Protein AF-A0A9P8ZLS5-F1 (afdb_monomer)

pLDDT: mean 73.86, std 21.57, range [25.75, 97.06]

Secondary structure (DSSP, 8-state):
--------------------------------------------------HHHHHHHHHHT-------------------------------------PPPPPTT---PPPHHHHHHHHHHHHHHHHH------SS-----------S--PPPS-TT-----GGG----SSGGGTTTTTTT-----STTHHHHHHHHHHHHHHHHHHHHHHSTT-HHHHHHHHHHHHHHHHHHHHHHHHTS--PPP---PPPPPP-PPPPPHHHHHHHHHHHHHHHHHHHHHHHHHHHHHHHHHHHHHHHHHHHHHHHHHHHHHHHHHHHHHHHHHHHHHHHHHHHHHHHHHHHHHHHHHHHHHHHHHHHHHHHHHHHHHHHH---SSPPPPPPPTTS-------HHHHHHHHHHHHHHHHHHHTTT--S---TTSSSSS---HHHHHHHHHHHHHHHHHHHHTTSS---HHHH-TTTTHHHHHHHHHHHSHHHHHHTTHHHHHHHHHHHHHHHHHTT--TTT----GGGSHHHHHHHHHHB----TT-SSPPB-TT--HHHHHIIIIIHHHHHHHIIIIIS-TT-TTHHHHHHHHHHHHHTTS-TT-HHHHHHHHHHHHHHHHHHHHHHHHHHHHHHHHTTSPPP--TTHHHHHHHHHHHHHHHHHHHHHHHHHHTTGGGHHHHHHHIIIIIIHHHHHTTGGGTHHHHHHHHHTTS-GGGS-HHHHTT-

Nearest PDB structures (foldseek):
  4hou-assembly1_A  TM=1.535E-01  e=1.918E+00  Homo sapiens
  8otz-assembly1_D4  TM=1.669E-01  e=4.918E+00  Bos taurus
  8to0-assembly1_BK  TM=2.146E-01  e=8.952E+00  Mus musculus

Foldseek 3Di:
DDDDDDDDDDDDDDDDDDDDDDDPDDDDDDDDDDDDDDDDDDDDDDDDDDPVNVVVVVVVPDDDDDDDDDDDDDDDDDDDDDDDDDDDDDDDDDDDDDDDDDDPDDDDDDDPVVVVVVVVVVVVCVVPVDPDDDDDDDDDDPPPDDPDDDDDPPCVPDPDDDPVNPPDDDPCVCCVVVVVPVPPDPDPVRNVVVVVVVVVVVVVVVVVCVVVVPDPVVVVVVVVVVVVVVVVVVVVVVVPDDDDDDDDDDDDDPDDDPDDDPVVVVVVVVVVVVVVVVVVVVVVVVVVVVVVVVVVVVVVVVVVVVVVVVVVVVVVLVVVLVVLVVVLVVLCVVLVVLLVVLLVLLLVLLLVLQVQLVVLVVLLLQLLLCQLLVDGLDDDWDDDDPDDDTDDDQDPVNSVVSVVVVVVQQVVVVVVVPPPDPQQQQRHRNDDDPVSVVVSVVSLVVSVVSLVVSCVPPDDVCSVDVVNPVLVSLVCCCVVPVPVCVVVLVLVVSLVSCLSVLSSQCRSDLLLVDVQALCNTPSLVVLQVSQFDPDPPPDPDTDGDPNPRSSLVNCQPRPLVSLLSNLLSRSDDLLDPSSLVSLLVRLVSNCVSDPCVDVSSLSSLVSNCVNLLVVLVVLLSSQVSSNVCSVVDPHDDDPCNLVSLSNQLVNLLSSLLSLVSSCVRSPCRPNSLVSNLSCVVRRLVVSCVSDVPSCSVVSVVVSVVSDDPVSHDPVRVVVD

Sequence (720 aa):
MLIVCALSAQDGAGDAFKVKKSALSQKIKAVAPIATLLSEVPQTVASVYSKEYLSELKAQTATPRRPEHQQQLADADGDISMAESVALEDISMELSSMDILPDPGETLIPSESSIVAAKQKRDRLRATGSSKADEDGFISLEVTKRGALKDEGPHPESRLMREDDDLGEGDDDMAEYTGAQERISLGKKGRKTEERKRRAGMIEMIEDAQEEADDEESREWEMAQVRRAADADREMAIQQRAKPKDIHIPAPIPQMTQIPTLGPAIGAFDMSVLAVTNSHAVSATTLVNLEQERQSMQQQEVELRKMVSDAETKRSWFAEFRDWVETVGAFLDEKFPVLEKAENEFVSLIKERRDMLSVRRRDDDEDDLVLFLGSSAAPPPPPAVDGEDAPTPLTAIQRGERRLARTMRRSARRSRGAQQVEEDGYSTDGSLGADEAADYSAALGDLDKRRDEVLSDVQAPEFRDPRRGLAVRFGEWREQYGDSYRDAFGGLGMVNAWEFWARLEVVGWNPLENQRGIDSFQWFQDLYAYSYIKQDASDEDPQLGPDGDLATSMVSTALLGRICKLLESGAFDPYNGTHVPRLVDIVESIEAALESEAVKFHMLLKAALTPFREEVERTSQAVRDAVGRAGQKLPSFDPQAPPARRRFLARRLKLLRNLVRWRKYSGERFGAGELVTRLLQEGMLPVAESGWDVGGGDVLRKAILGLPQELIPTELKLRF

Structure (mmCIF, N/CA/C/O backbone):
data_AF-A0A9P8ZLS5-F1
#
_entry.id   AF-A0A9P8ZLS5-F1
#
loop_
_atom_site.group_PDB
_atom_site.id
_atom_site.type_symbol
_atom_site.label_atom_id
_atom_site.label_alt_id
_atom_site.label_comp_id
_atom_site.label_asym_id
_atom_site.label_entity_id
_atom_site.label_seq_id
_atom_site.pdbx_PDB_ins_code
_atom_site.Cartn_x
_atom_site.Cartn_y
_atom_site.Cartn_z
_atom_site.occupancy
_atom_site.B_iso_or_equiv
_atom_site.auth_seq_id
_atom_site.auth_comp_id
_atom_site.auth_asym_id
_atom_site.auth_atom_id
_atom_site.pdbx_PDB_model_num
ATOM 1 N N . MET A 1 1 ? 17.401 27.405 -0.353 1.00 32.34 1 MET A N 1
ATOM 2 C CA . MET A 1 1 ? 18.192 28.174 -1.340 1.00 32.34 1 MET A CA 1
ATOM 3 C C . MET A 1 1 ? 18.256 29.613 -0.844 1.00 32.34 1 MET A C 1
ATOM 5 O O . MET A 1 1 ? 17.192 30.150 -0.609 1.00 32.34 1 MET A O 1
ATOM 9 N N . LEU A 1 2 ? 19.463 30.174 -0.671 1.00 28.45 2 LEU A N 1
ATOM 10 C CA . LEU A 1 2 ? 19.789 31.610 -0.495 1.00 28.45 2 LEU A CA 1
ATOM 11 C C . LEU A 1 2 ? 19.167 32.448 0.664 1.00 28.45 2 LEU A C 1
ATOM 13 O O . LEU A 1 2 ? 17.962 32.623 0.733 1.00 28.45 2 LEU A O 1
ATOM 17 N N . ILE A 1 3 ? 20.076 33.102 1.417 1.00 31.50 3 ILE A N 1
ATOM 18 C CA . ILE A 1 3 ? 20.051 34.514 1.904 1.00 31.50 3 ILE A CA 1
ATOM 19 C C . ILE A 1 3 ? 18.993 34.885 2.984 1.00 31.50 3 ILE A C 1
ATOM 21 O O . ILE A 1 3 ? 17.808 34.697 2.766 1.00 31.50 3 ILE A O 1
ATOM 25 N N . VAL A 1 4 ? 19.289 35.361 4.213 1.00 31.22 4 VAL A N 1
ATOM 26 C CA . VAL A 1 4 ? 20.330 36.242 4.837 1.00 31.22 4 VAL A CA 1
ATOM 27 C C . VAL A 1 4 ? 20.018 37.754 4.809 1.00 31.22 4 VAL A C 1
ATOM 29 O O . VAL A 1 4 ? 20.240 38.399 3.793 1.00 31.22 4 VAL A O 1
ATOM 32 N N . CYS A 1 5 ? 19.591 38.305 5.961 1.00 30.19 5 CYS A N 1
ATOM 33 C CA . CYS A 1 5 ? 19.843 39.660 6.527 1.00 30.19 5 CYS A CA 1
ATOM 34 C C . CYS A 1 5 ? 19.023 39.796 7.847 1.00 30.19 5 CYS A C 1
ATOM 36 O O . CYS A 1 5 ? 17.922 39.264 7.904 1.00 30.19 5 CYS A O 1
ATOM 38 N N . ALA A 1 6 ? 19.526 40.273 9.002 1.00 32.41 6 ALA A N 1
ATOM 39 C CA . ALA A 1 6 ? 20.089 41.598 9.357 1.00 32.41 6 ALA A CA 1
ATOM 40 C C . ALA A 1 6 ? 18.981 42.678 9.546 1.00 32.41 6 ALA A C 1
ATOM 42 O O . ALA A 1 6 ? 18.122 42.779 8.681 1.00 32.41 6 ALA A O 1
ATOM 43 N N . LEU A 1 7 ? 18.922 43.518 10.604 1.00 30.52 7 LEU A N 1
ATOM 44 C CA . LEU A 1 7 ? 19.930 43.909 11.619 1.00 30.52 7 LEU A CA 1
ATOM 45 C C . LEU A 1 7 ? 19.312 44.566 12.901 1.00 30.52 7 LEU A C 1
ATOM 47 O O . LEU A 1 7 ? 18.417 45.391 12.782 1.00 30.52 7 LEU A O 1
ATOM 51 N N . SER A 1 8 ? 19.929 44.306 14.068 1.00 30.73 8 SER A N 1
ATOM 52 C CA . SER A 1 8 ? 20.265 45.232 15.194 1.00 30.73 8 SER A CA 1
ATOM 53 C C . SER A 1 8 ? 19.266 45.949 16.149 1.00 30.73 8 SER A C 1
ATOM 55 O O . SER A 1 8 ? 18.389 46.684 15.718 1.00 30.73 8 SER A O 1
ATOM 57 N N . ALA A 1 9 ? 19.686 45.948 17.437 1.00 32.41 9 ALA A N 1
ATOM 58 C CA . ALA A 1 9 ? 19.718 47.068 18.419 1.00 32.41 9 ALA A CA 1
ATOM 59 C C . ALA A 1 9 ? 18.411 47.514 19.147 1.00 32.41 9 ALA A C 1
ATOM 61 O O . ALA A 1 9 ? 17.336 47.473 18.565 1.00 32.41 9 ALA A O 1
ATOM 62 N N . GLN A 1 10 ? 18.419 47.986 20.414 1.00 31.31 10 GLN A N 1
ATOM 63 C CA . GLN A 1 10 ? 19.480 48.062 21.453 1.00 31.31 10 GLN A CA 1
ATOM 64 C C . GLN A 1 10 ? 18.902 48.119 22.898 1.00 31.31 10 GLN A C 1
ATOM 66 O O . GLN A 1 10 ? 17.691 48.212 23.083 1.00 31.31 10 GLN A O 1
ATOM 71 N N . ASP A 1 11 ? 19.776 48.064 23.911 1.00 31.88 11 ASP A N 1
ATOM 72 C CA . ASP A 1 11 ? 19.479 47.954 25.353 1.00 31.88 11 ASP A CA 1
ATOM 73 C C . ASP A 1 11 ? 18.941 49.225 26.059 1.00 31.88 11 ASP A C 1
ATOM 75 O O . ASP A 1 11 ? 19.145 50.353 25.610 1.00 31.88 11 ASP A O 1
ATOM 79 N N . GLY A 1 12 ? 18.367 49.046 27.261 1.00 30.08 12 GLY A N 1
ATOM 80 C CA . GLY A 1 12 ? 18.099 50.122 28.233 1.00 30.08 12 GLY A CA 1
ATOM 81 C C . GLY A 1 12 ? 17.556 49.603 29.578 1.00 30.08 12 GLY A C 1
ATOM 82 O O . GLY A 1 12 ? 16.617 48.811 29.592 1.00 30.08 12 GLY A O 1
ATOM 83 N N . ALA A 1 13 ? 18.134 50.025 30.713 1.00 33.84 13 ALA A N 1
ATOM 84 C CA . ALA A 1 13 ? 17.798 49.511 32.054 1.00 33.84 13 ALA A CA 1
ATOM 85 C C . ALA A 1 13 ? 17.898 50.572 33.178 1.00 33.84 13 ALA A C 1
ATOM 87 O O . ALA A 1 13 ? 18.577 51.585 33.021 1.00 33.84 13 ALA A O 1
ATOM 88 N N . GLY A 1 14 ? 17.265 50.293 34.330 1.00 34.59 14 GLY A N 1
ATOM 89 C CA . GLY A 1 14 ? 17.203 51.158 35.528 1.00 34.59 14 GLY A CA 1
ATOM 90 C C . GLY A 1 14 ? 15.888 51.955 35.643 1.00 34.59 14 GLY A C 1
ATOM 91 O O . GLY A 1 14 ? 15.198 52.147 34.649 1.00 34.59 14 GLY A O 1
ATOM 92 N N . ASP A 1 15 ? 15.450 52.433 36.814 1.00 35.25 15 ASP A N 1
ATOM 93 C CA . ASP A 1 15 ? 15.942 52.262 38.198 1.00 35.25 15 ASP A CA 1
ATOM 94 C C . ASP A 1 15 ? 14.762 52.467 39.196 1.00 35.25 15 ASP A C 1
ATOM 96 O O . ASP A 1 15 ? 13.667 52.863 38.789 1.00 35.25 15 ASP A O 1
ATOM 100 N N . ALA A 1 16 ? 14.934 52.181 40.494 1.00 42.88 16 ALA A N 1
ATOM 101 C CA . ALA A 1 16 ? 13.855 52.128 41.491 1.00 42.88 16 ALA A CA 1
ATOM 102 C C . ALA A 1 16 ? 13.901 53.242 42.564 1.00 42.88 16 ALA A C 1
ATOM 104 O O . ALA A 1 16 ? 14.955 53.569 43.107 1.00 42.88 16 ALA A O 1
ATOM 105 N N . PHE A 1 17 ? 12.730 53.753 42.981 1.00 34.91 17 PHE A N 1
ATOM 106 C CA . PHE A 1 17 ? 12.608 54.704 44.103 1.00 34.91 17 PHE A CA 1
ATOM 107 C C . PHE A 1 17 ? 11.492 54.348 45.111 1.00 34.91 17 PHE A C 1
ATOM 109 O O . PHE A 1 17 ? 10.764 53.374 44.931 1.00 34.91 17 PHE A O 1
ATOM 116 N N . LYS A 1 18 ? 11.453 55.039 46.264 1.00 36.72 18 LYS A N 1
ATOM 117 C CA . LYS A 1 18 ? 11.218 54.374 47.566 1.00 36.72 18 LYS A CA 1
ATOM 118 C C . LYS A 1 18 ? 10.473 55.235 48.614 1.00 36.72 18 LYS A C 1
ATOM 120 O O . LYS A 1 18 ? 10.597 56.455 48.603 1.00 36.72 18 LYS A O 1
ATOM 125 N N . VAL A 1 19 ? 9.883 54.559 49.624 1.00 38.16 19 VAL A N 1
ATOM 126 C CA . VAL A 1 19 ? 9.390 55.075 50.944 1.00 38.16 19 VAL A CA 1
ATOM 127 C C . VAL A 1 19 ? 8.180 56.072 50.871 1.00 38.16 19 VAL A C 1
ATOM 129 O O . VAL A 1 19 ? 7.949 56.654 49.825 1.00 38.16 19 VAL A O 1
ATOM 132 N N . LYS A 1 20 ? 7.287 56.314 51.864 1.00 37.12 20 LYS A N 1
ATOM 133 C CA . LYS A 1 20 ? 7.225 56.084 53.338 1.00 37.12 20 LYS A CA 1
ATOM 134 C C . LYS A 1 20 ? 5.814 55.707 53.858 1.00 37.12 20 LYS A C 1
ATOM 136 O O . LYS A 1 20 ? 4.813 56.024 53.229 1.00 37.12 20 LYS A O 1
ATOM 141 N N . LYS A 1 21 ? 5.749 55.150 55.081 1.00 40.53 21 LYS A N 1
ATOM 142 C CA . LYS A 1 21 ? 4.568 55.131 55.983 1.00 40.53 21 LYS A CA 1
ATOM 143 C C . LYS A 1 21 ? 4.896 55.886 57.290 1.00 40.53 21 LYS A C 1
ATOM 145 O O . LYS A 1 21 ? 6.065 55.937 57.671 1.00 40.53 21 LYS A O 1
ATOM 150 N N . SER A 1 22 ? 3.894 56.434 57.983 1.00 38.75 22 SER A N 1
ATOM 151 C CA . SER A 1 22 ? 3.985 56.951 59.368 1.00 38.75 22 SER A CA 1
ATOM 152 C C . SER A 1 22 ? 3.623 55.834 60.372 1.00 38.75 22 SER A C 1
ATOM 154 O O . SER A 1 22 ? 2.817 54.968 60.056 1.00 38.75 22 SER A O 1
ATOM 156 N N . ALA A 1 23 ? 4.278 55.646 61.525 1.00 35.78 23 ALA A N 1
ATOM 157 C CA . ALA A 1 23 ? 4.687 56.553 62.615 1.00 35.78 23 ALA A CA 1
ATOM 158 C C . ALA A 1 23 ? 3.674 56.720 63.779 1.00 35.78 23 ALA A C 1
ATOM 160 O O . ALA A 1 23 ? 3.698 57.730 64.474 1.00 35.78 23 ALA A O 1
ATOM 161 N N . LEU A 1 24 ? 2.870 55.684 64.070 1.00 38.03 24 LEU A N 1
ATOM 162 C CA . LEU A 1 24 ? 2.203 55.495 65.375 1.00 38.03 24 LEU A CA 1
ATOM 163 C C . LEU A 1 24 ? 2.761 54.265 66.130 1.00 38.03 24 LEU A C 1
ATOM 165 O O . LEU A 1 24 ? 2.021 53.429 66.631 1.00 38.03 24 LEU A O 1
ATOM 169 N N . SER A 1 25 ? 4.091 54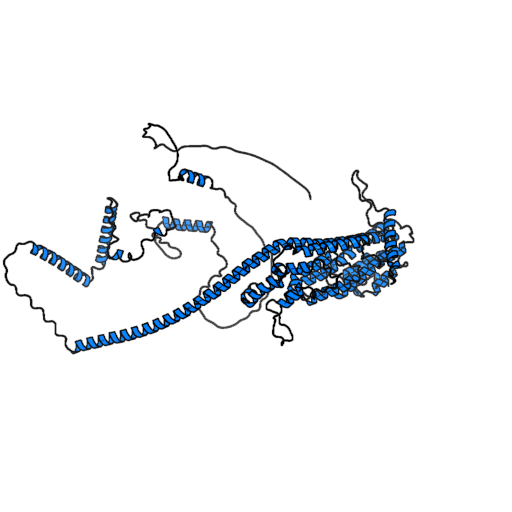.138 66.178 1.00 36.09 25 SER A N 1
ATOM 170 C CA . SER A 1 25 ? 4.798 53.050 66.874 1.00 36.09 25 SER A CA 1
ATOM 171 C C . SER A 1 25 ? 5.956 53.604 67.710 1.00 36.09 25 SER A C 1
ATOM 173 O O . SER A 1 25 ? 7.128 53.457 67.361 1.00 36.09 25 SER A O 1
ATOM 175 N N . GLN A 1 26 ? 5.624 54.271 68.816 1.00 36.09 26 GLN A N 1
ATOM 176 C CA . GLN A 1 26 ? 6.563 54.649 69.876 1.00 36.09 26 GLN A CA 1
ATOM 177 C C . GLN A 1 26 ? 5.865 54.575 71.239 1.00 36.09 26 GLN A C 1
ATOM 179 O O . GLN A 1 26 ? 4.710 54.980 71.342 1.00 36.09 26 GLN A O 1
ATOM 184 N N . LYS A 1 27 ? 6.630 54.162 72.268 1.00 37.88 27 LYS A N 1
ATOM 185 C CA . LYS A 1 27 ? 6.228 53.759 73.640 1.00 37.88 27 LYS A CA 1
ATOM 186 C C . LYS A 1 27 ? 5.765 52.287 73.707 1.00 37.88 27 LYS A C 1
ATOM 188 O O . LYS A 1 27 ? 4.868 51.917 72.967 1.00 37.88 27 LYS A O 1
ATOM 193 N N . ILE A 1 28 ? 6.337 51.401 74.537 1.00 37.06 28 ILE A N 1
ATOM 194 C CA . ILE A 1 28 ? 7.358 51.536 75.611 1.00 37.06 28 ILE A CA 1
ATOM 195 C C . ILE A 1 28 ? 8.233 50.248 75.690 1.00 37.06 28 ILE A C 1
ATOM 197 O O . ILE A 1 28 ? 7.740 49.159 75.419 1.00 37.06 28 ILE A O 1
ATOM 201 N N . LYS A 1 29 ? 9.526 50.372 76.054 1.00 33.53 29 LYS A N 1
ATOM 202 C CA . LYS A 1 29 ? 10.440 49.277 76.507 1.00 33.53 29 LYS A CA 1
ATOM 203 C C . LYS A 1 29 ? 10.493 49.290 78.058 1.00 33.53 29 LYS A C 1
ATOM 205 O O . LYS A 1 29 ? 10.137 50.314 78.622 1.00 33.53 29 LYS A O 1
ATOM 210 N N . ALA A 1 30 ? 10.975 48.317 78.840 1.00 31.59 30 ALA A N 1
ATOM 211 C CA . ALA A 1 30 ? 11.845 47.141 78.637 1.00 31.59 30 ALA A CA 1
ATOM 212 C C . ALA A 1 30 ? 11.379 45.985 79.590 1.00 31.59 30 ALA A C 1
ATOM 214 O O . ALA A 1 30 ? 10.215 46.008 79.965 1.00 31.59 30 ALA A O 1
ATOM 215 N N . VAL A 1 31 ? 12.113 44.935 80.010 1.00 32.22 31 VAL A N 1
ATOM 216 C CA . VAL A 1 31 ? 13.477 44.799 80.594 1.00 32.22 31 VAL A CA 1
ATOM 217 C C . VAL A 1 31 ? 13.962 43.331 80.478 1.00 32.22 31 VAL A C 1
ATOM 219 O O . VAL A 1 31 ? 13.146 42.417 80.445 1.00 32.22 31 VAL A O 1
ATOM 222 N N . ALA A 1 32 ? 15.283 43.108 80.477 1.00 33.69 32 ALA A N 1
ATOM 223 C CA . ALA A 1 32 ? 15.991 41.836 80.738 1.00 33.69 32 ALA A CA 1
ATOM 224 C C . ALA A 1 32 ? 17.416 42.178 81.277 1.00 33.69 32 ALA A C 1
ATOM 226 O O . ALA A 1 32 ? 17.713 43.378 81.324 1.00 33.69 32 ALA A O 1
ATOM 227 N N . PRO A 1 33 ? 18.345 41.241 81.600 1.00 53.88 33 PRO A N 1
ATOM 228 C CA . PRO A 1 33 ? 18.255 39.774 81.764 1.00 53.88 33 PRO A CA 1
ATOM 229 C C . PRO A 1 33 ? 18.907 39.243 83.080 1.00 53.88 33 PRO A C 1
ATOM 231 O O . PRO A 1 33 ? 19.571 39.995 83.787 1.00 53.88 33 PRO A O 1
ATOM 234 N N . ILE A 1 34 ? 18.844 37.924 83.340 1.00 33.62 34 ILE A N 1
ATOM 235 C CA . ILE A 1 34 ? 19.840 37.150 84.131 1.00 33.62 34 ILE A CA 1
ATOM 236 C C . ILE A 1 34 ? 20.021 35.761 83.463 1.00 33.62 34 ILE A C 1
ATOM 238 O O . ILE A 1 34 ? 19.052 35.213 82.946 1.00 33.62 34 ILE A O 1
ATOM 242 N N . ALA A 1 35 ? 21.244 35.208 83.440 1.00 35.81 35 ALA A N 1
ATOM 243 C CA . ALA A 1 35 ? 21.574 33.864 82.914 1.00 35.81 35 ALA A CA 1
ATOM 244 C C . ALA A 1 35 ? 21.669 32.810 84.057 1.00 35.81 35 ALA A C 1
ATOM 246 O O . ALA A 1 35 ? 21.644 33.183 85.226 1.00 35.81 35 ALA A O 1
ATOM 247 N N . THR A 1 36 ? 21.850 31.496 83.840 1.00 32.62 36 THR A N 1
ATOM 248 C CA . THR A 1 36 ? 23.180 30.894 83.561 1.00 32.62 36 THR A CA 1
ATOM 249 C C . THR A 1 36 ? 23.087 29.356 83.363 1.00 32.62 36 THR A C 1
ATOM 251 O O . THR A 1 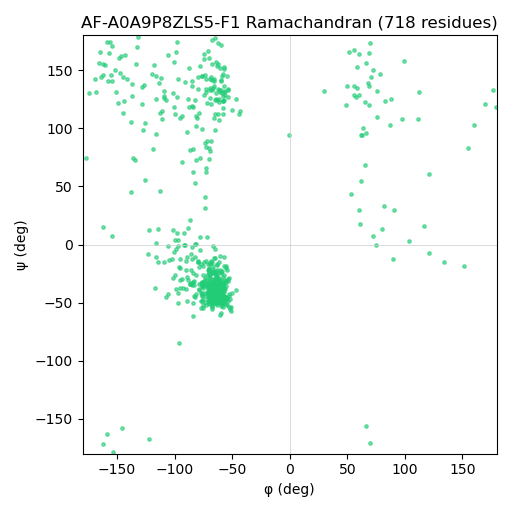36 ? 22.755 28.656 84.307 1.00 32.62 36 THR A O 1
ATOM 254 N N . LEU A 1 37 ? 23.466 28.868 82.167 1.00 34.00 37 LEU A N 1
ATOM 255 C CA . LEU A 1 37 ? 24.136 27.581 81.821 1.00 34.00 37 LEU A CA 1
ATOM 256 C C . LEU A 1 37 ? 23.554 26.157 82.118 1.00 34.00 37 LEU A C 1
ATOM 258 O O . LEU A 1 37 ? 23.412 25.757 83.266 1.00 34.00 37 LEU A O 1
ATOM 262 N N . LEU A 1 38 ? 23.541 25.353 81.026 1.00 33.00 38 LEU A N 1
ATOM 263 C CA . LEU A 1 38 ? 24.089 23.976 80.819 1.00 33.00 38 LEU A CA 1
ATOM 264 C C . LEU A 1 38 ? 23.178 22.728 80.592 1.00 33.00 38 LEU A C 1
ATOM 266 O O . LEU A 1 38 ? 22.286 22.420 81.369 1.00 33.00 38 LEU A O 1
ATOM 270 N N . SER A 1 39 ? 23.563 21.979 79.536 1.00 34.06 39 SER A N 1
ATOM 271 C CA . SER A 1 39 ? 23.308 20.566 79.143 1.00 34.06 39 SER A CA 1
ATOM 272 C C . SER A 1 39 ? 21.893 20.019 78.828 1.00 34.06 39 SER A C 1
ATOM 274 O O . SER A 1 39 ? 21.203 19.495 79.693 1.00 34.06 39 SER A O 1
ATOM 276 N N . GLU A 1 40 ? 21.528 20.034 77.532 1.00 32.50 40 GLU A N 1
ATOM 277 C CA . GLU A 1 40 ? 21.510 18.853 76.613 1.00 32.50 40 GLU A CA 1
ATOM 278 C C . GLU A 1 40 ? 21.256 17.436 77.208 1.00 32.50 40 GLU A C 1
ATOM 280 O O . GLU A 1 40 ? 21.963 17.049 78.133 1.00 32.50 40 GLU A O 1
ATOM 285 N N . VAL A 1 41 ? 20.378 16.534 76.704 1.00 37.53 41 VAL A N 1
ATOM 286 C CA . VAL A 1 41 ? 19.448 16.435 75.528 1.00 37.53 41 VAL A CA 1
ATOM 287 C C . VAL A 1 41 ? 18.349 15.366 75.861 1.00 37.53 41 VAL A C 1
ATOM 289 O O . VAL A 1 41 ? 18.565 14.588 76.788 1.00 37.53 41 VAL A O 1
ATOM 292 N N . PRO A 1 42 ? 17.290 15.127 75.049 1.00 38.00 42 PRO A N 1
ATOM 293 C CA . PRO A 1 42 ? 16.116 15.949 74.715 1.00 38.00 42 PRO A CA 1
ATOM 294 C C . PRO A 1 42 ? 14.799 15.477 75.392 1.00 38.00 42 PRO A C 1
ATOM 296 O O . PRO A 1 42 ? 14.647 14.304 75.730 1.00 38.00 42 PRO A O 1
ATOM 299 N N . GLN A 1 43 ? 13.768 16.335 75.426 1.00 37.69 43 GLN A N 1
ATOM 300 C CA . GLN A 1 43 ? 12.363 15.909 75.581 1.00 37.69 43 GLN A CA 1
ATOM 301 C C . GLN A 1 43 ? 11.386 16.777 74.762 1.00 37.69 43 GLN A C 1
ATOM 303 O O . GLN A 1 43 ? 11.278 17.969 75.014 1.00 37.69 43 GLN A O 1
ATOM 308 N N . THR A 1 44 ? 10.609 16.123 73.885 1.00 43.38 44 THR A N 1
ATOM 309 C CA . THR A 1 44 ? 9.235 16.466 73.424 1.00 43.38 44 THR A CA 1
ATOM 310 C C . THR A 1 44 ? 8.902 17.821 72.745 1.00 43.38 44 THR A C 1
ATOM 312 O O . THR A 1 44 ? 9.468 18.859 73.042 1.00 43.38 44 THR A O 1
ATOM 315 N N . VAL A 1 45 ? 7.846 17.759 71.912 1.00 40.72 45 VAL A N 1
ATOM 316 C CA . VAL A 1 45 ? 6.997 18.816 71.295 1.00 40.72 45 VAL A CA 1
ATOM 317 C C . VAL A 1 45 ? 7.533 19.755 70.187 1.00 40.72 45 VAL A C 1
ATOM 319 O O . VAL A 1 45 ? 8.652 20.245 70.207 1.00 40.72 45 VAL A O 1
ATOM 322 N N . ALA A 1 46 ? 6.604 20.053 69.263 1.00 44.22 46 ALA A N 1
ATOM 323 C CA . ALA A 1 46 ? 6.463 21.255 68.423 1.00 44.22 46 ALA A CA 1
ATOM 324 C C . ALA A 1 46 ? 7.568 21.640 67.407 1.00 44.22 46 ALA A C 1
ATOM 326 O O . ALA A 1 46 ? 8.430 22.474 67.674 1.00 44.22 46 ALA A O 1
ATOM 327 N N . SER A 1 47 ? 7.398 21.207 66.151 1.00 44.34 47 SER A N 1
ATOM 328 C CA . SER A 1 47 ? 7.912 21.929 64.973 1.00 44.34 47 SER A CA 1
ATOM 329 C C . SER A 1 47 ? 6.928 23.033 64.553 1.00 44.34 47 SER A C 1
ATOM 331 O O . SER A 1 47 ? 5.787 22.741 64.194 1.00 44.34 47 SER A O 1
ATOM 333 N N . VAL A 1 48 ? 7.352 24.299 64.591 1.00 44.91 48 VAL A N 1
ATOM 334 C CA . VAL A 1 48 ? 6.481 25.468 64.365 1.00 44.91 48 VAL A CA 1
ATOM 335 C C . VAL A 1 48 ? 6.640 26.026 62.949 1.00 44.91 48 VAL A C 1
ATOM 337 O O . VAL A 1 48 ? 7.700 26.546 62.606 1.00 44.91 48 VAL A O 1
ATOM 340 N N . TYR A 1 49 ? 5.564 26.028 62.157 1.00 58.56 49 TYR A N 1
ATOM 341 C CA . TYR A 1 49 ? 5.477 26.870 60.959 1.00 58.56 49 TYR A CA 1
ATOM 342 C C . TYR A 1 49 ? 5.070 28.290 61.364 1.00 58.56 49 TYR A C 1
ATOM 344 O O . TYR A 1 49 ? 3.934 28.523 61.781 1.00 58.56 49 TYR A O 1
ATOM 352 N N . SER A 1 50 ? 5.984 29.258 61.253 1.00 73.56 50 SER A N 1
ATOM 353 C CA . SER A 1 50 ? 5.639 30.656 61.519 1.00 73.56 50 SER A CA 1
ATOM 354 C C . SER A 1 50 ? 4.783 31.235 60.385 1.00 73.56 50 SER A C 1
ATOM 356 O O . SER A 1 50 ? 4.962 30.919 59.205 1.00 73.56 50 SER A O 1
ATOM 358 N N . LYS A 1 51 ? 3.853 32.132 60.739 1.00 64.81 51 LYS A N 1
ATOM 359 C CA . LYS A 1 51 ? 3.008 32.859 59.773 1.00 64.81 51 LYS A CA 1
ATOM 360 C C . LYS A 1 51 ? 3.842 33.635 58.744 1.00 64.81 51 LYS A C 1
ATOM 362 O O . LYS A 1 51 ? 3.427 33.779 57.599 1.00 64.81 51 LYS A O 1
ATOM 367 N N . GLU A 1 52 ? 5.016 34.102 59.159 1.00 70.69 52 GLU A N 1
ATOM 368 C CA . GLU A 1 52 ? 5.973 34.843 58.336 1.00 70.69 52 GLU A CA 1
ATOM 369 C C . GLU A 1 52 ? 6.629 33.925 57.291 1.00 70.69 52 GLU A C 1
ATOM 371 O O . GLU A 1 52 ? 6.551 34.226 56.101 1.00 70.69 52 GLU A O 1
ATOM 376 N N . TYR A 1 53 ? 7.128 32.750 57.694 1.00 70.81 53 TYR A N 1
ATOM 377 C CA . TYR A 1 53 ? 7.709 31.742 56.793 1.00 70.81 53 TYR A CA 1
ATOM 378 C C . TYR A 1 53 ? 6.711 31.241 55.732 1.00 70.81 53 TYR A C 1
ATOM 380 O O . TYR A 1 53 ? 7.034 31.157 54.547 1.00 70.81 53 TYR A O 1
ATOM 388 N N . LEU A 1 54 ? 5.453 30.995 56.120 1.00 73.00 54 LEU A N 1
ATOM 389 C CA . LEU A 1 54 ? 4.391 30.636 55.167 1.00 73.00 54 LEU A CA 1
ATOM 390 C C . LEU A 1 54 ? 3.989 31.803 54.245 1.00 73.00 54 LEU A C 1
ATOM 392 O O . LEU A 1 54 ? 3.521 31.567 53.129 1.00 73.00 54 LEU A O 1
ATOM 396 N N . SER A 1 55 ? 4.165 33.056 54.678 1.00 70.00 55 SER A N 1
ATOM 397 C CA . SER A 1 55 ? 3.929 34.225 53.821 1.00 70.00 55 SER A CA 1
ATOM 398 C C . SER A 1 55 ? 5.066 34.459 52.820 1.00 70.00 55 SER A C 1
ATOM 400 O O . SER A 1 55 ? 4.800 34.856 51.688 1.00 70.00 55 SER A O 1
ATOM 402 N N . GLU A 1 56 ? 6.306 34.135 53.195 1.00 72.00 56 GLU A N 1
ATOM 403 C CA . GLU A 1 56 ? 7.482 34.186 52.322 1.00 72.00 56 GLU A CA 1
ATOM 404 C C . GLU A 1 56 ? 7.403 33.125 51.213 1.00 72.00 56 GLU A C 1
ATOM 406 O O . GLU A 1 56 ? 7.549 33.460 50.038 1.00 72.00 56 GLU A O 1
ATOM 411 N N . LEU A 1 57 ? 7.032 31.883 51.554 1.00 64.62 57 LEU A N 1
ATOM 412 C CA . LEU A 1 57 ? 6.751 30.824 50.574 1.00 64.62 57 LEU A CA 1
ATOM 413 C C . LEU A 1 57 ? 5.666 31.234 49.563 1.00 64.62 57 LEU A C 1
ATOM 415 O O . LEU A 1 57 ? 5.860 31.073 48.360 1.00 64.62 57 LEU A O 1
ATOM 419 N N . LYS A 1 58 ? 4.556 31.832 50.024 1.00 62.28 58 LYS A N 1
ATOM 420 C CA . LYS A 1 58 ? 3.498 32.338 49.128 1.00 62.28 58 LYS A CA 1
ATOM 421 C C . LYS A 1 58 ? 3.951 33.513 48.256 1.00 62.28 58 LYS A C 1
ATOM 423 O O . LYS A 1 58 ? 3.483 33.627 47.124 1.00 62.28 58 LYS A O 1
ATOM 428 N N . ALA A 1 59 ? 4.841 34.372 48.754 1.00 66.81 59 ALA A N 1
ATOM 429 C CA . ALA A 1 59 ? 5.388 35.489 47.987 1.00 66.81 59 ALA A CA 1
ATOM 430 C C . ALA A 1 59 ? 6.328 35.027 46.858 1.00 66.81 59 ALA A C 1
ATOM 432 O O . ALA A 1 59 ? 6.375 35.668 45.811 1.00 66.81 59 ALA A O 1
ATOM 433 N N . GLN A 1 60 ? 7.038 33.907 47.038 1.00 53.34 60 GLN A N 1
ATOM 434 C CA . GLN A 1 60 ? 7.960 33.357 46.034 1.00 53.34 60 GLN A CA 1
ATOM 435 C C . GLN A 1 60 ? 7.262 32.614 44.876 1.00 53.34 60 GLN A C 1
ATOM 437 O O . GLN A 1 60 ? 7.871 32.430 43.827 1.00 53.34 60 GLN A O 1
ATOM 442 N N . THR A 1 61 ? 5.991 32.222 45.017 1.00 44.97 61 THR A N 1
ATOM 443 C CA . THR A 1 61 ? 5.245 31.438 44.004 1.00 44.97 61 THR A CA 1
ATOM 444 C C . THR A 1 61 ? 4.267 32.245 43.131 1.00 44.97 61 THR A C 1
ATOM 446 O O . THR A 1 61 ? 3.431 31.654 42.450 1.00 44.97 61 THR A O 1
ATOM 449 N N . ALA A 1 62 ? 4.312 33.584 43.142 1.00 39.31 62 ALA A N 1
ATOM 450 C CA . ALA A 1 62 ? 3.237 34.419 42.588 1.00 39.31 62 ALA A CA 1
ATOM 451 C C . ALA A 1 62 ? 3.619 35.302 41.373 1.00 39.31 62 ALA A C 1
ATOM 453 O O . ALA A 1 62 ? 3.926 36.482 41.538 1.00 39.31 62 ALA A O 1
ATOM 454 N N . THR A 1 63 ? 3.360 34.793 40.152 1.00 43.03 63 THR A N 1
ATOM 455 C CA . THR A 1 63 ? 3.113 35.577 38.899 1.00 43.03 63 THR A CA 1
ATOM 456 C C . THR A 1 63 ? 4.342 36.330 38.316 1.00 43.03 63 THR A C 1
ATOM 458 O O . THR A 1 63 ? 5.382 36.325 38.973 1.00 43.03 63 THR A O 1
ATOM 461 N N . PRO A 1 64 ? 4.308 36.980 37.115 1.00 48.69 64 PRO A N 1
ATOM 462 C CA . PRO A 1 64 ? 3.220 37.227 36.137 1.00 48.69 64 PRO A CA 1
ATOM 463 C C . PRO A 1 64 ? 3.542 36.675 34.706 1.00 48.69 64 PRO A C 1
ATOM 465 O O . PRO A 1 64 ? 4.458 35.875 34.584 1.00 48.69 64 PRO A O 1
ATOM 468 N N . ARG A 1 65 ? 2.853 36.964 33.577 1.00 28.94 65 ARG A N 1
ATOM 469 C CA . ARG A 1 65 ? 2.120 38.176 33.122 1.00 28.94 65 ARG A CA 1
ATOM 470 C C . ARG A 1 65 ? 1.179 37.908 31.917 1.00 28.94 65 ARG A C 1
ATOM 472 O O . ARG A 1 65 ? 1.330 36.909 31.228 1.00 28.94 65 ARG A O 1
ATOM 479 N N . ARG A 1 66 ? 0.271 38.857 31.635 1.00 43.97 66 ARG A N 1
ATOM 480 C CA . ARG A 1 66 ? -0.573 39.022 30.415 1.00 43.97 66 ARG A CA 1
ATOM 481 C C . ARG A 1 66 ? -0.220 40.390 29.783 1.00 43.97 66 ARG A C 1
ATOM 483 O O . ARG A 1 66 ? 0.126 41.270 30.581 1.00 43.97 66 ARG A O 1
ATOM 490 N N . PRO A 1 67 ? -0.241 40.599 28.446 1.00 38.88 67 PRO A N 1
ATOM 491 C CA . PRO A 1 67 ? -1.390 41.311 27.823 1.00 38.88 67 PRO A CA 1
ATOM 492 C C . PRO A 1 67 ? -1.655 41.067 26.300 1.00 38.88 67 PRO A C 1
ATOM 494 O O . PRO A 1 67 ? -0.756 40.631 25.597 1.00 38.88 67 PRO A O 1
ATOM 497 N N . GLU A 1 68 ? -2.860 41.465 25.830 1.00 28.72 68 GLU A N 1
ATOM 498 C CA . GLU A 1 68 ? -3.227 41.976 24.464 1.00 28.72 68 GLU A CA 1
ATOM 499 C C . GLU A 1 68 ? -2.907 41.131 23.188 1.00 28.72 68 GLU A C 1
ATOM 501 O O . GLU A 1 68 ? -2.242 40.109 23.278 1.00 28.72 68 GLU A O 1
ATOM 506 N N . HIS A 1 69 ? -3.407 41.379 21.956 1.00 28.83 69 HIS A N 1
ATOM 507 C CA . HIS A 1 69 ? -4.218 42.437 21.285 1.00 28.83 69 HIS A CA 1
ATOM 508 C C . HIS A 1 69 ? -5.038 41.710 20.155 1.00 28.83 69 HIS A C 1
ATOM 510 O O . HIS A 1 69 ? -4.460 40.884 19.459 1.00 28.83 69 HIS A O 1
ATOM 516 N N . GLN A 1 70 ? -6.380 41.708 20.059 1.00 26.62 70 GLN A N 1
ATOM 517 C CA . GLN A 1 70 ? -7.329 42.706 19.503 1.00 26.62 70 GLN A CA 1
ATOM 518 C C . GLN A 1 70 ? -7.436 42.815 17.942 1.00 26.62 70 GLN A C 1
ATOM 520 O O . GLN A 1 70 ? -6.566 43.411 17.322 1.00 26.62 70 GLN A O 1
ATOM 525 N N . GLN A 1 71 ? -8.592 42.369 17.390 1.00 28.98 71 GLN A N 1
ATOM 526 C CA . GLN A 1 71 ? -9.349 42.830 16.178 1.00 28.98 71 GLN A CA 1
ATOM 527 C C . GLN A 1 71 ? -8.726 42.695 14.748 1.00 28.98 71 GLN A C 1
ATOM 529 O O . GLN A 1 71 ? -7.590 43.086 14.535 1.00 28.98 71 GLN A O 1
ATOM 534 N N . GLN A 1 72 ? -9.379 41.994 13.788 1.00 27.72 72 GLN A N 1
ATOM 535 C CA . GLN A 1 72 ? -10.344 42.457 12.730 1.00 27.72 72 GLN A CA 1
ATOM 536 C C . GLN A 1 72 ? -9.699 43.272 11.567 1.00 27.72 72 GLN A C 1
ATOM 538 O O . GLN A 1 72 ? -8.719 43.960 11.810 1.00 27.72 72 GLN A O 1
ATOM 543 N N . LEU A 1 73 ? -10.161 43.291 10.298 1.00 30.72 73 LEU A N 1
ATOM 544 C CA . LEU A 1 73 ? -11.371 42.787 9.589 1.00 30.72 73 LEU A CA 1
ATOM 545 C C . LEU A 1 73 ? -11.104 42.737 8.042 1.00 30.72 73 LEU A C 1
ATOM 547 O O . LEU A 1 73 ? -9.989 43.051 7.636 1.00 30.72 73 LEU A O 1
ATOM 551 N N . ALA A 1 74 ? -12.151 42.471 7.231 1.00 29.14 74 ALA A N 1
ATOM 552 C CA . ALA A 1 74 ? -12.416 42.983 5.857 1.00 29.14 74 ALA A CA 1
ATOM 553 C C . ALA A 1 74 ? -12.352 42.035 4.613 1.00 29.14 74 ALA A C 1
ATOM 555 O O . ALA A 1 74 ? -11.282 41.698 4.118 1.00 29.14 74 ALA A O 1
ATOM 556 N N . ASP A 1 75 ? -13.559 41.757 4.087 1.00 27.59 75 ASP A N 1
ATOM 557 C CA . ASP A 1 75 ? -14.054 42.011 2.708 1.00 27.59 75 ASP A CA 1
ATOM 558 C C . ASP A 1 75 ? -13.888 41.043 1.493 1.00 27.59 75 ASP A C 1
ATOM 560 O O . ASP A 1 75 ? -12.792 40.765 1.013 1.00 27.59 75 ASP A O 1
ATOM 564 N N . ALA A 1 76 ? -15.071 40.749 0.905 1.00 30.56 76 ALA A N 1
ATOM 565 C CA . ALA A 1 76 ? -15.453 40.702 -0.530 1.00 30.56 76 ALA A CA 1
ATOM 566 C C . ALA A 1 76 ? -15.492 39.379 -1.358 1.00 30.56 76 ALA A C 1
ATOM 568 O O . ALA A 1 76 ? -14.474 38.874 -1.817 1.00 30.56 76 ALA A O 1
ATOM 569 N N . ASP A 1 77 ? -16.742 38.966 -1.647 1.00 27.30 77 ASP A N 1
ATOM 570 C CA . ASP A 1 77 ? -17.365 38.493 -2.911 1.00 27.30 77 ASP A CA 1
ATOM 571 C C . ASP A 1 77 ? -16.830 37.315 -3.768 1.00 27.30 77 ASP A C 1
ATOM 573 O O . ASP A 1 77 ? -15.669 37.265 -4.166 1.00 27.30 77 ASP A O 1
ATOM 577 N N . GLY A 1 78 ? -17.774 36.463 -4.227 1.00 30.94 78 GLY A N 1
ATOM 578 C CA . GLY A 1 78 ? -17.637 35.690 -5.478 1.00 30.94 78 GLY A CA 1
ATOM 579 C C . GLY A 1 78 ? -18.426 34.369 -5.623 1.00 30.94 78 GLY A C 1
ATOM 580 O O . GLY A 1 78 ? -17.806 33.325 -5.478 1.00 30.94 78 GLY A O 1
ATOM 581 N N . ASP A 1 79 ? -19.713 34.436 -6.020 1.00 26.77 79 ASP A N 1
ATOM 582 C CA . ASP A 1 79 ? -20.486 33.467 -6.858 1.00 26.77 79 ASP A CA 1
ATOM 583 C C . ASP A 1 79 ? -20.542 31.935 -6.540 1.00 26.77 79 ASP A C 1
ATOM 585 O O . ASP A 1 79 ? -19.705 31.376 -5.849 1.00 26.77 79 ASP A O 1
ATOM 589 N N . ILE A 1 80 ? -21.451 31.114 -7.107 1.00 27.09 80 ILE A N 1
ATOM 590 C CA . ILE A 1 80 ? -22.920 31.196 -7.322 1.00 27.09 80 ILE A CA 1
ATOM 591 C C . ILE A 1 80 ? -23.440 29.780 -7.703 1.00 27.09 80 ILE A C 1
ATOM 593 O O . ILE A 1 80 ? -22.702 29.008 -8.315 1.00 27.09 80 ILE A O 1
ATOM 597 N N . SER A 1 81 ? -24.732 29.480 -7.471 1.00 28.38 81 SER A N 1
ATOM 598 C CA . SER A 1 81 ? -25.479 28.292 -7.986 1.00 28.38 81 SER A CA 1
ATOM 599 C C . SER A 1 81 ? -25.085 26.898 -7.411 1.00 28.38 81 SER A C 1
ATOM 601 O O . SER A 1 81 ? -24.056 26.777 -6.762 1.00 28.38 81 SER A O 1
ATOM 603 N N . MET A 1 82 ? -25.868 25.811 -7.555 1.00 32.97 82 MET A N 1
ATOM 604 C CA . MET A 1 82 ? -27.154 25.609 -8.258 1.00 32.97 82 MET A CA 1
ATOM 605 C C . MET A 1 82 ? -27.966 24.425 -7.673 1.00 32.97 82 MET A C 1
ATOM 607 O O . MET A 1 82 ? -27.361 23.401 -7.387 1.00 32.97 82 MET A O 1
ATOM 611 N N . ALA A 1 83 ? -29.309 24.532 -7.679 1.00 29.36 83 ALA A N 1
ATOM 612 C CA . ALA A 1 83 ? -30.300 23.427 -7.755 1.00 29.36 83 ALA A CA 1
ATOM 613 C C . ALA A 1 83 ? -30.302 22.340 -6.632 1.00 29.36 83 ALA A C 1
ATOM 615 O O . ALA A 1 83 ? -29.393 22.256 -5.821 1.00 29.36 83 ALA A O 1
ATOM 616 N N . GLU A 1 84 ? -31.346 21.516 -6.467 1.00 29.27 84 GLU A N 1
ATOM 617 C CA . GLU A 1 84 ? -32.555 21.316 -7.288 1.00 29.27 84 GLU A CA 1
ATOM 618 C C . GLU A 1 84 ? -33.844 21.274 -6.444 1.00 29.27 84 GLU A C 1
ATOM 620 O O . GLU A 1 84 ? -33.818 20.974 -5.252 1.00 29.27 84 GLU A O 1
ATOM 625 N N . SER A 1 85 ? -34.979 21.601 -7.068 1.00 28.81 85 SER A N 1
ATOM 626 C CA . SER A 1 85 ? -36.292 21.709 -6.432 1.00 28.81 85 SER A CA 1
ATOM 627 C C . SER A 1 85 ? -37.351 20.860 -7.137 1.00 28.81 85 SER A C 1
ATOM 629 O O . SER A 1 85 ? -37.501 20.917 -8.355 1.00 28.81 85 SER A O 1
ATOM 631 N N . VAL A 1 86 ? -38.181 20.169 -6.354 1.00 31.88 86 VAL A N 1
ATOM 632 C CA . VAL A 1 86 ? -39.519 19.722 -6.772 1.00 31.88 86 VAL A CA 1
ATOM 633 C C . VAL A 1 86 ? -40.507 19.968 -5.635 1.00 31.88 86 VAL A C 1
ATOM 635 O O . VAL A 1 86 ? -40.265 19.576 -4.497 1.00 31.88 86 VAL A O 1
ATOM 638 N N . ALA A 1 87 ? -41.606 20.653 -5.942 1.00 29.58 87 ALA A N 1
ATOM 639 C CA . ALA A 1 87 ? -42.666 21.004 -5.003 1.00 29.58 87 ALA A CA 1
ATOM 640 C C . ALA A 1 87 ? -44.007 21.135 -5.741 1.00 29.58 87 ALA A C 1
ATOM 642 O O . ALA A 1 87 ? -44.003 21.492 -6.919 1.00 29.58 87 ALA A O 1
ATOM 643 N N . LEU A 1 88 ? -45.102 20.833 -5.033 1.00 31.67 88 LEU A N 1
ATOM 644 C CA . LEU A 1 88 ? -46.465 21.414 -5.042 1.00 31.67 88 LEU A CA 1
ATOM 645 C C . LEU A 1 88 ? -47.345 20.456 -4.186 1.00 31.67 88 LEU A C 1
ATOM 647 O O . LEU A 1 88 ? -47.234 19.243 -4.344 1.00 31.67 88 LEU A O 1
ATOM 651 N N . GLU A 1 89 ? -47.979 20.901 -3.092 1.00 28.53 89 GLU A N 1
ATOM 652 C CA . GLU A 1 89 ? -49.305 21.574 -3.006 1.00 28.53 89 GLU A CA 1
ATOM 653 C C . GLU A 1 89 ? -50.497 20.644 -3.338 1.00 28.53 89 GLU A C 1
ATOM 655 O O . GLU A 1 89 ? -50.451 19.924 -4.331 1.00 28.53 89 GLU A O 1
ATOM 660 N N . ASP A 1 90 ? -51.628 20.617 -2.616 1.00 28.77 90 ASP A N 1
ATOM 661 C CA . ASP A 1 90 ? -52.045 21.129 -1.280 1.00 28.77 90 ASP A CA 1
ATOM 662 C C . ASP A 1 90 ? -53.302 20.267 -0.858 1.00 28.77 90 ASP A C 1
ATOM 664 O O . ASP A 1 90 ? -53.474 19.199 -1.448 1.00 28.77 90 ASP A O 1
ATOM 668 N N . ILE A 1 91 ? -54.249 20.482 0.078 1.00 30.08 91 ILE A N 1
ATOM 669 C CA . ILE A 1 91 ? -54.784 21.595 0.899 1.00 30.08 91 ILE A CA 1
ATOM 670 C C . ILE A 1 91 ? -55.409 20.997 2.184 1.00 30.08 91 ILE A C 1
ATOM 672 O O . ILE A 1 91 ? -56.105 19.987 2.065 1.00 30.08 91 ILE A O 1
ATOM 676 N N . SER A 1 92 ? -55.258 21.633 3.368 1.00 25.75 92 SER A N 1
ATOM 677 C CA . SER A 1 92 ? -56.368 21.926 4.331 1.00 25.75 92 SER A CA 1
ATOM 678 C C . SER A 1 92 ? -55.961 22.216 5.801 1.00 25.75 92 SER A C 1
ATOM 680 O O . SER A 1 92 ? -55.805 21.295 6.592 1.00 25.75 92 SER A O 1
ATOM 682 N N . MET A 1 93 ? -55.989 23.508 6.163 1.00 29.81 93 MET A N 1
ATOM 683 C CA . MET A 1 93 ? -56.519 24.141 7.403 1.00 29.81 93 MET A CA 1
ATOM 684 C C . MET A 1 93 ? -56.173 23.669 8.847 1.00 29.81 93 MET A C 1
ATOM 686 O O . MET A 1 93 ? -56.348 22.520 9.225 1.00 29.81 93 MET A O 1
ATOM 690 N N . GLU A 1 94 ? -55.913 24.691 9.685 1.00 28.91 94 GLU A N 1
ATOM 691 C CA . GLU A 1 94 ? -56.145 24.814 11.148 1.00 28.91 94 GLU A CA 1
ATOM 692 C C . GLU A 1 94 ? -55.414 23.891 12.154 1.00 28.91 94 GLU A C 1
ATOM 694 O O . GLU A 1 94 ? -55.938 22.847 12.533 1.00 28.91 94 GLU A O 1
ATOM 699 N N . LEU A 1 95 ? -54.337 24.406 12.786 1.00 27.98 95 LEU A N 1
ATOM 700 C CA . LEU A 1 95 ? -54.220 24.427 14.263 1.00 27.98 95 LEU A CA 1
ATOM 701 C C . LEU A 1 95 ? -53.184 25.448 14.806 1.00 27.98 95 LEU A C 1
ATOM 703 O O . LEU A 1 95 ? -52.209 25.772 14.139 1.00 27.98 95 LEU A O 1
ATOM 707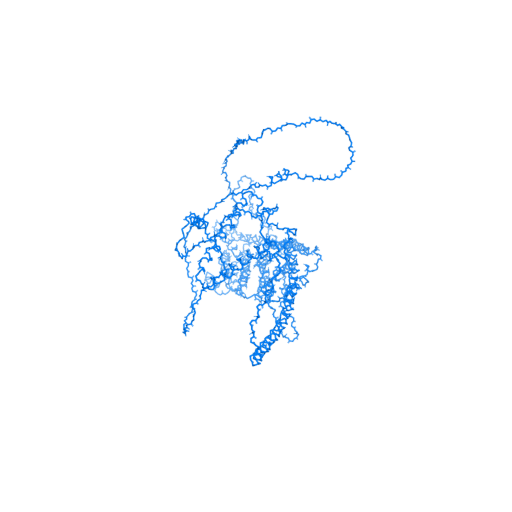 N N . SER A 1 96 ? -53.413 25.884 16.054 1.00 29.70 96 SER A N 1
ATOM 708 C CA . SER A 1 96 ? -52.451 26.338 17.089 1.00 29.70 96 SER A CA 1
ATOM 709 C C . SER A 1 96 ? -51.345 27.356 16.769 1.00 29.70 96 SER A C 1
ATOM 711 O O . SER A 1 96 ? -50.351 27.056 16.114 1.00 29.70 96 SER A O 1
ATOM 713 N N . SER A 1 97 ? -51.405 28.484 17.481 1.00 33.94 97 SER A N 1
ATOM 714 C CA . SER A 1 97 ? -50.226 29.236 17.925 1.00 33.94 97 SER A CA 1
ATOM 715 C C . SER A 1 97 ? -49.333 28.370 18.826 1.00 33.94 97 SER A C 1
ATOM 717 O O . SER A 1 97 ? -49.835 27.794 19.792 1.00 33.94 97 SER A O 1
ATOM 719 N N . MET A 1 98 ? -48.019 28.349 18.591 1.00 33.22 98 MET A N 1
ATOM 720 C CA . MET A 1 98 ? -47.028 27.966 19.605 1.00 33.22 98 MET A CA 1
ATOM 721 C C . MET A 1 98 ? -45.655 28.555 19.255 1.00 33.22 98 MET A C 1
ATOM 723 O O . MET A 1 98 ? -45.287 28.582 18.081 1.00 33.22 98 MET A O 1
ATOM 727 N N . ASP A 1 99 ? -44.911 29.031 20.256 1.00 32.53 99 ASP A N 1
ATOM 728 C CA . ASP A 1 99 ? -43.536 29.503 20.059 1.00 32.53 99 ASP A CA 1
ATOM 729 C C . ASP A 1 99 ? -42.598 28.346 19.690 1.00 32.53 99 ASP A C 1
ATOM 731 O O . ASP A 1 99 ? -42.700 27.235 20.219 1.00 32.53 99 ASP A O 1
ATOM 735 N N . ILE A 1 100 ? -41.664 28.623 18.780 1.00 35.22 100 ILE A N 1
ATOM 736 C CA . ILE A 1 100 ? -40.684 27.646 18.298 1.00 35.22 100 ILE A CA 1
ATOM 737 C C . ILE A 1 100 ? -39.525 27.559 19.297 1.00 35.22 100 ILE A C 1
ATOM 739 O O . ILE A 1 100 ? -38.871 28.556 19.604 1.00 35.22 100 ILE A O 1
ATOM 743 N N . LEU A 1 101 ? -39.253 26.346 19.785 1.00 35.84 101 LEU A N 1
ATOM 744 C CA . LEU A 1 101 ? -38.088 26.056 20.623 1.00 35.84 101 LEU A CA 1
ATOM 745 C C . LEU A 1 101 ? -36.783 26.246 19.821 1.00 35.84 101 LEU A C 1
ATOM 747 O O . LEU A 1 101 ? -36.711 25.782 18.682 1.00 35.84 101 LEU A O 1
ATOM 751 N N . PRO A 1 102 ? -35.746 26.891 20.389 1.00 42.88 102 PRO A N 1
ATOM 752 C CA . PRO A 1 102 ? -34.480 27.108 19.697 1.00 42.88 102 PRO A CA 1
ATOM 753 C C . PRO A 1 102 ? -33.612 25.842 19.631 1.00 42.88 102 PRO A C 1
ATOM 755 O O . PRO A 1 102 ? -33.556 25.049 20.572 1.00 42.88 102 PRO A O 1
ATOM 758 N N . ASP A 1 103 ? -32.891 25.712 18.519 1.00 36.19 103 ASP A N 1
ATOM 759 C CA . ASP A 1 103 ? -31.945 24.635 18.210 1.00 36.19 103 ASP A CA 1
ATOM 760 C C . ASP A 1 103 ? -30.697 24.679 19.133 1.00 36.19 103 ASP A C 1
ATOM 762 O O . ASP A 1 103 ? -30.129 25.760 19.339 1.00 36.19 103 ASP A O 1
ATOM 766 N N . PRO A 1 104 ? -30.244 23.556 19.732 1.00 44.84 104 PRO A N 1
ATOM 767 C CA . PRO A 1 104 ? -29.197 23.561 20.759 1.00 44.84 104 PRO A CA 1
ATOM 768 C C . PRO A 1 104 ? -27.772 23.581 20.165 1.00 44.84 104 PRO A C 1
ATOM 770 O O . PRO A 1 104 ? -26.993 22.651 20.375 1.00 44.84 104 PRO A O 1
ATOM 773 N N . GLY A 1 105 ? -27.425 24.649 19.432 1.00 51.00 105 GLY A N 1
ATOM 774 C CA . GLY A 1 105 ? -26.180 24.738 18.646 1.00 51.00 105 GLY A CA 1
ATOM 775 C C . GLY A 1 105 ? -25.159 25.821 19.038 1.00 51.00 105 GLY A C 1
ATOM 776 O O . GLY A 1 105 ? -23.960 25.557 18.983 1.00 51.00 105 GLY A O 1
ATOM 777 N N . GLU A 1 106 ? -25.577 27.030 19.446 1.00 41.75 106 GLU A N 1
ATOM 778 C CA . GLU A 1 106 ? -24.651 28.173 19.611 1.00 41.75 106 GLU A CA 1
ATOM 779 C C . GLU A 1 106 ? -25.000 29.104 20.791 1.00 41.75 106 GLU A C 1
ATOM 781 O O . GLU A 1 106 ? -25.988 29.840 20.778 1.00 41.75 106 GLU A O 1
ATOM 786 N N . THR A 1 107 ? -24.145 29.149 21.822 1.00 42.44 107 THR A N 1
ATOM 787 C CA . THR A 1 107 ? -24.298 30.084 22.953 1.00 42.44 107 THR A CA 1
ATOM 788 C C . THR A 1 107 ? -23.691 31.453 22.632 1.00 42.44 107 THR A C 1
ATOM 790 O O . THR A 1 107 ? -22.560 31.756 23.027 1.00 42.44 107 THR A O 1
ATOM 793 N N . LEU A 1 108 ? -24.438 32.298 21.919 1.00 53.66 108 LEU A N 1
ATOM 794 C CA . LEU A 1 108 ? -23.984 33.619 21.476 1.00 53.66 108 LEU A CA 1
ATOM 795 C C . LEU A 1 108 ? -23.909 34.643 22.635 1.00 53.66 108 LEU A C 1
ATOM 797 O O . LEU A 1 108 ? -24.830 35.426 22.874 1.00 53.66 108 LEU A O 1
ATOM 801 N N . ILE A 1 109 ? -22.796 34.646 23.377 1.00 52.28 109 ILE A N 1
ATOM 802 C CA . ILE A 1 109 ? -22.537 35.601 24.471 1.00 52.28 109 ILE A CA 1
ATOM 803 C C . ILE A 1 109 ? -22.473 37.039 23.904 1.00 52.28 109 ILE A C 1
ATOM 805 O O . ILE A 1 109 ? -21.642 37.304 23.031 1.00 52.28 109 ILE A O 1
ATOM 809 N N . PRO A 1 110 ? -23.277 38.001 24.408 1.00 69.06 110 PRO A N 1
ATOM 810 C CA . PRO A 1 110 ? -23.219 39.392 23.956 1.00 69.06 110 PRO A CA 1
ATOM 811 C C . PRO A 1 110 ? -21.834 40.026 24.139 1.00 69.06 110 PRO A C 1
ATOM 813 O O . PRO A 1 110 ? -21.129 39.748 25.109 1.00 69.06 110 PRO A O 1
ATOM 816 N N . SER A 1 111 ? -21.459 40.932 23.233 1.00 75.06 111 SER A N 1
ATOM 817 C CA . SER A 1 111 ? -20.143 41.584 23.243 1.00 75.06 111 SER A CA 1
ATOM 818 C C . SER A 1 111 ? -19.842 42.320 24.557 1.00 75.06 111 SER A C 1
ATOM 820 O O . SER A 1 111 ? -20.741 42.837 25.225 1.00 75.06 111 SER A O 1
ATOM 822 N N . GLU A 1 112 ? -18.559 42.430 24.920 1.00 72.12 112 GLU A N 1
ATOM 823 C CA . GLU A 1 112 ? -18.137 43.075 26.174 1.00 72.12 112 GLU A CA 1
ATOM 824 C C . GLU A 1 112 ? -18.659 44.517 26.296 1.00 72.12 112 GLU A C 1
ATOM 826 O O . GLU A 1 112 ? -19.117 44.918 27.366 1.00 72.12 112 GLU A O 1
ATOM 831 N N . SER A 1 113 ? -18.689 45.275 25.196 1.00 74.38 113 SER A N 1
ATOM 832 C CA . SER A 1 113 ? -19.275 46.620 25.161 1.00 74.38 113 SER A CA 1
ATOM 833 C C . SER A 1 113 ? -20.783 46.614 25.440 1.00 74.38 113 SER A C 1
ATOM 835 O O . SER A 1 113 ? -21.257 47.486 26.168 1.00 74.38 113 SER A O 1
ATOM 837 N N . SER A 1 114 ? -21.525 45.616 24.948 1.00 74.19 114 SER A N 1
ATOM 838 C CA . SER A 1 114 ? -22.946 45.419 25.263 1.00 74.19 114 SER A CA 1
ATOM 839 C C . SER A 1 114 ? -23.145 45.050 26.739 1.00 74.19 114 SER A C 1
ATOM 841 O O . SER A 1 114 ? -23.943 45.681 27.433 1.00 74.19 114 SER A O 1
ATOM 843 N N . ILE A 1 115 ? -22.344 44.123 27.279 1.00 71.44 115 ILE A N 1
ATOM 844 C CA . ILE A 1 115 ? -22.384 43.728 28.699 1.00 71.44 115 ILE A CA 1
ATOM 845 C C . ILE A 1 115 ? -22.039 44.911 29.622 1.00 71.44 115 ILE A C 1
ATOM 847 O O . ILE A 1 115 ? -22.687 45.102 30.655 1.00 71.44 115 ILE A O 1
ATOM 851 N N . VAL A 1 116 ? -21.041 45.726 29.271 1.00 79.00 116 VAL A N 1
ATOM 852 C CA . VAL A 1 116 ? -20.651 46.919 30.041 1.00 79.00 116 VAL A CA 1
ATOM 853 C C . VAL A 1 116 ? -21.714 48.014 29.935 1.00 79.00 116 VAL A C 1
ATOM 855 O O . VAL A 1 116 ? -22.075 48.590 30.962 1.00 79.00 116 VAL A O 1
ATOM 858 N N . ALA A 1 117 ? -22.279 48.266 28.750 1.00 75.88 117 ALA A N 1
ATOM 859 C CA . ALA A 1 117 ? -23.375 49.219 28.576 1.00 75.88 117 ALA A CA 1
ATOM 860 C C . ALA A 1 117 ? -24.635 48.791 29.350 1.00 75.88 117 ALA A C 1
ATOM 862 O O . ALA A 1 117 ? -25.236 49.611 30.044 1.00 75.88 117 ALA A O 1
ATOM 863 N N . ALA A 1 118 ? -24.991 47.503 29.319 1.00 72.56 118 ALA A N 1
ATOM 864 C CA . ALA A 1 118 ? -26.098 46.941 30.089 1.00 72.56 118 ALA A CA 1
ATOM 865 C C . ALA A 1 118 ? -25.863 47.066 31.605 1.00 72.56 118 ALA A C 1
ATOM 867 O O . ALA A 1 118 ? -26.756 47.515 32.327 1.00 72.56 118 ALA A O 1
ATOM 868 N N . LYS A 1 119 ? -24.651 46.761 32.099 1.00 75.12 119 LYS A N 1
ATOM 869 C CA . LYS A 1 119 ? -24.275 46.988 33.508 1.00 75.12 119 LYS A CA 1
ATOM 870 C C . LYS A 1 119 ? -24.382 48.468 33.889 1.00 75.12 119 LYS A C 1
ATOM 872 O O . LYS A 1 119 ? -25.038 48.781 34.877 1.00 75.12 119 LYS A O 1
ATOM 877 N N . GLN A 1 120 ? -23.839 49.385 33.084 1.00 77.62 120 GLN A N 1
ATOM 878 C CA . GLN A 1 120 ? -23.922 50.828 33.348 1.00 77.62 120 GLN A CA 1
ATOM 879 C C . GLN A 1 120 ? -25.361 51.373 33.283 1.00 77.62 120 GLN A C 1
ATOM 881 O O . GLN A 1 120 ? -25.715 52.218 34.105 1.00 77.62 120 GLN A O 1
ATOM 886 N N . LYS A 1 121 ? -26.214 50.880 32.370 1.00 71.75 121 LYS A N 1
ATOM 887 C CA . LYS A 1 121 ? -27.658 51.192 32.337 1.00 71.75 121 LYS A CA 1
ATOM 888 C C . LYS A 1 121 ? -28.326 50.728 33.636 1.00 71.75 121 LYS A C 1
ATOM 890 O O . LYS A 1 121 ? -28.998 51.518 34.295 1.00 71.75 121 LYS A O 1
ATOM 895 N N . ARG A 1 122 ? -28.075 49.481 34.048 1.00 67.25 122 ARG A N 1
ATOM 896 C CA . ARG A 1 122 ? -28.649 48.865 35.255 1.00 67.25 122 ARG A CA 1
ATOM 897 C C . ARG A 1 122 ? -28.203 49.547 36.552 1.00 67.25 122 ARG A C 1
ATOM 899 O O . ARG A 1 122 ? -29.014 49.736 37.455 1.00 67.25 122 ARG A O 1
ATOM 906 N N . ASP A 1 123 ? -26.945 49.969 36.637 1.00 68.00 123 ASP A N 1
ATOM 907 C CA . ASP A 1 123 ? -26.420 50.652 37.822 1.00 68.00 123 ASP A CA 1
ATOM 908 C C . ASP A 1 123 ? -26.779 52.150 37.854 1.00 68.00 123 ASP A C 1
ATOM 910 O O . ASP A 1 123 ? -26.982 52.695 38.937 1.00 68.00 123 ASP A O 1
ATOM 914 N N . ARG A 1 124 ? -27.006 52.802 36.699 1.00 69.06 124 ARG A N 1
ATOM 915 C CA . ARG A 1 124 ? -27.678 54.117 36.642 1.00 69.06 124 ARG A CA 1
ATOM 916 C C . ARG A 1 124 ? -29.135 54.047 37.104 1.00 69.06 124 ARG A C 1
ATOM 918 O O . ARG A 1 124 ? -29.563 54.926 37.848 1.00 69.06 124 ARG A O 1
ATOM 925 N N . LEU A 1 125 ? -29.883 53.012 36.716 1.00 61.22 125 LEU A N 1
ATOM 926 C CA . LEU A 1 125 ? -31.257 52.802 37.193 1.00 61.22 125 LEU A CA 1
ATOM 927 C C . LEU A 1 125 ? -31.282 52.599 38.719 1.00 61.22 125 LEU A C 1
ATOM 929 O O . LEU A 1 125 ? -32.019 53.295 39.415 1.00 61.22 125 LEU A O 1
ATOM 933 N N . ARG A 1 126 ? -30.375 51.774 39.267 1.00 62.22 126 ARG A N 1
ATOM 934 C CA . ARG A 1 126 ? -30.195 51.643 40.728 1.00 62.22 126 ARG A CA 1
ATOM 935 C C . ARG A 1 126 ? -29.805 52.946 41.432 1.00 62.22 126 ARG A C 1
ATOM 937 O O . ARG A 1 126 ? -30.233 53.165 42.559 1.00 62.22 126 ARG A O 1
ATOM 944 N N . ALA A 1 127 ? -29.009 53.805 40.797 1.00 64.25 127 ALA A N 1
ATOM 945 C CA . ALA A 1 127 ? -28.583 55.079 41.379 1.00 64.25 127 ALA A CA 1
ATOM 946 C C . ALA A 1 127 ? -29.643 56.196 41.304 1.00 64.25 127 ALA A C 1
ATOM 948 O O . ALA A 1 127 ? -29.526 57.177 42.034 1.00 64.25 127 ALA A O 1
ATOM 949 N N . THR A 1 128 ? -30.647 56.078 40.426 1.00 57.97 128 THR A N 1
ATOM 950 C CA . THR A 1 128 ? -31.654 57.132 40.190 1.00 57.97 128 THR A CA 1
ATOM 951 C C . THR A 1 128 ? -33.029 56.855 40.796 1.00 57.97 128 THR A C 1
ATOM 953 O O . THR A 1 128 ? -33.814 57.792 40.908 1.00 57.97 128 THR A O 1
ATOM 956 N N . GLY A 1 129 ? -33.315 55.623 41.240 1.00 61.28 129 GLY A N 1
ATOM 957 C CA . GLY A 1 129 ? -34.430 55.328 42.156 1.00 61.28 129 GLY A CA 1
ATOM 958 C C . GLY A 1 129 ? -35.829 55.691 41.642 1.00 61.28 129 GLY A C 1
ATOM 959 O O . GLY A 1 129 ? -36.695 56.047 42.436 1.00 61.28 129 GLY A O 1
ATOM 960 N N . SER A 1 130 ? -36.049 55.649 40.326 1.00 46.25 130 SER A N 1
ATOM 961 C CA . SER A 1 130 ? -37.306 56.053 39.686 1.00 46.25 130 SER A CA 1
ATOM 962 C C . SER A 1 130 ? -38.289 54.882 39.573 1.00 46.25 130 SER A C 1
ATOM 964 O O . SER A 1 130 ? -38.236 54.082 38.645 1.00 46.25 130 SER A O 1
ATOM 966 N N . SER A 1 131 ? -39.217 54.788 40.524 1.00 51.94 131 SER A N 1
ATOM 967 C CA . SER A 1 131 ? -40.302 53.802 40.531 1.00 51.94 131 SER A CA 1
ATOM 968 C C . SER A 1 131 ? -41.535 54.290 39.753 1.00 51.94 131 SER A C 1
ATOM 970 O O . SER A 1 131 ? -42.496 54.779 40.351 1.00 51.94 131 SER A O 1
ATOM 972 N N . LYS A 1 132 ? -41.533 54.165 38.414 1.00 43.69 132 LYS A N 1
ATOM 973 C CA . LYS A 1 132 ? -42.772 54.244 37.611 1.00 43.69 132 LYS A CA 1
ATOM 974 C C . LYS A 1 132 ? -42.654 53.714 36.175 1.00 43.69 132 LYS A C 1
ATOM 976 O O . LYS A 1 132 ? -41.660 53.993 35.517 1.00 43.69 132 LYS A O 1
ATOM 981 N N . ALA A 1 133 ? -43.753 53.099 35.725 1.00 38.62 133 ALA A N 1
ATOM 982 C CA . ALA A 1 133 ? -44.105 52.698 34.357 1.00 38.62 133 ALA A CA 1
ATOM 983 C C . ALA A 1 133 ? -43.244 51.596 33.697 1.00 38.62 133 ALA A C 1
ATOM 985 O O . ALA A 1 133 ? -42.190 51.871 33.136 1.00 38.62 133 ALA A O 1
ATOM 986 N N . ASP A 1 134 ? -43.763 50.368 33.807 1.00 43.25 134 ASP A N 1
ATOM 987 C CA . ASP A 1 134 ? -44.199 49.481 32.709 1.00 43.25 134 ASP A CA 1
ATOM 988 C C . ASP A 1 134 ? -43.226 49.047 31.592 1.00 43.25 134 ASP A C 1
ATOM 990 O O . ASP A 1 134 ? -42.541 49.856 30.982 1.00 43.25 134 ASP A O 1
ATOM 994 N N . GLU A 1 135 ? -43.298 47.736 31.309 1.00 49.16 135 GLU A N 1
ATOM 995 C CA . GLU A 1 135 ? -42.819 46.976 30.135 1.00 49.16 135 GLU A CA 1
ATOM 996 C C . GLU A 1 135 ? -41.309 47.093 29.769 1.00 49.16 135 GLU A C 1
ATOM 998 O O . GLU A 1 135 ? -40.709 48.157 29.667 1.00 49.16 135 GLU A O 1
ATOM 1003 N N . ASP A 1 136 ? -40.651 45.937 29.601 1.00 49.50 136 ASP A N 1
ATOM 1004 C CA . ASP A 1 136 ? -39.218 45.779 29.274 1.00 49.50 136 ASP A CA 1
ATOM 1005 C C . ASP A 1 136 ? -38.163 46.316 30.278 1.00 49.50 136 ASP A C 1
ATOM 1007 O O . ASP A 1 136 ? -37.172 46.970 29.927 1.00 49.50 136 ASP A O 1
ATOM 1011 N N . GLY A 1 137 ? -38.267 45.863 31.537 1.00 55.81 137 GLY A N 1
ATOM 1012 C CA . GLY A 1 137 ? -37.068 45.547 32.341 1.00 55.81 137 GLY A CA 1
ATOM 1013 C C . GLY A 1 137 ? -36.872 46.302 33.660 1.00 55.81 137 GLY A C 1
ATOM 1014 O O . GLY A 1 137 ? -35.838 46.948 33.860 1.00 55.81 137 GLY A O 1
ATOM 1015 N N . PHE A 1 138 ? -37.809 46.161 34.602 1.00 36.09 138 PHE A N 1
ATOM 1016 C CA . PHE A 1 138 ? -37.662 46.667 35.974 1.00 36.09 138 PHE A CA 1
ATOM 1017 C C . PHE A 1 138 ? -36.962 45.664 36.916 1.00 36.09 138 PHE A C 1
ATOM 1019 O O . PHE A 1 138 ? -37.036 44.453 36.718 1.00 36.09 138 PHE A O 1
ATOM 1026 N N . ILE A 1 139 ? -36.271 46.157 37.956 1.00 56.50 139 ILE A N 1
ATOM 1027 C CA . ILE A 1 139 ? -35.566 45.322 38.949 1.00 56.50 139 ILE A CA 1
ATOM 1028 C C . ILE A 1 139 ? -35.778 45.872 40.363 1.00 56.50 139 ILE A C 1
ATOM 1030 O O . ILE A 1 139 ? -35.100 46.817 40.772 1.00 56.50 139 ILE A O 1
ATOM 1034 N N . SER A 1 140 ? -36.614 45.190 41.146 1.00 47.50 140 SER A N 1
ATOM 1035 C CA . SER A 1 140 ? -36.545 45.242 42.609 1.00 47.50 140 SER A CA 1
ATOM 1036 C C . SER A 1 140 ? -35.563 44.184 43.108 1.00 47.50 140 SER A C 1
ATOM 1038 O O . SER A 1 140 ? -35.766 42.990 42.915 1.00 47.50 140 SER A O 1
ATOM 1040 N N . LEU A 1 141 ? -34.493 44.625 43.768 1.00 46.12 141 LEU A N 1
ATOM 1041 C CA . LEU A 1 141 ? -33.623 43.774 44.577 1.00 46.12 141 LEU A CA 1
ATOM 1042 C C . LEU A 1 141 ? -33.501 44.420 45.953 1.00 46.12 141 LEU A C 1
ATOM 1044 O O . LEU A 1 141 ? -32.696 45.336 46.139 1.00 46.12 141 LEU A O 1
ATOM 1048 N N . GLU A 1 142 ? -34.284 43.933 46.914 1.00 40.03 142 GLU A N 1
ATOM 1049 C CA . GLU A 1 142 ? -34.219 44.355 48.315 1.00 40.03 142 GLU A CA 1
ATOM 1050 C C . GLU A 1 142 ? -32.965 43.800 49.012 1.00 40.03 142 GLU A C 1
ATOM 1052 O O . GLU A 1 142 ? -33.014 43.030 49.964 1.00 40.03 142 GLU A O 1
ATOM 1057 N N . VAL A 1 143 ? -31.789 44.256 48.574 1.00 44.12 143 VAL A N 1
ATOM 1058 C CA . VAL A 1 143 ? -30.544 44.155 49.354 1.00 44.12 143 VAL A CA 1
ATOM 1059 C C . VAL A 1 143 ? -30.506 45.323 50.356 1.00 44.12 143 VAL A C 1
ATOM 1061 O O . VAL A 1 143 ? -29.567 46.123 50.423 1.00 44.12 143 VAL A O 1
ATOM 1064 N N . THR A 1 144 ? -31.584 45.463 51.131 1.00 34.66 144 THR A N 1
ATOM 1065 C CA . THR A 1 144 ? -31.826 46.538 52.102 1.00 34.66 144 THR A CA 1
ATOM 1066 C C . THR A 1 144 ? -31.100 46.263 53.420 1.00 34.66 144 THR A C 1
ATOM 1068 O O . THR A 1 144 ? -31.685 45.966 54.457 1.00 34.66 144 THR A O 1
ATOM 1071 N N . LYS A 1 145 ? -29.771 46.428 53.369 1.00 41.94 145 LYS A N 1
ATOM 1072 C CA . LYS A 1 145 ? -28.861 46.759 54.485 1.00 41.94 145 LYS A CA 1
ATOM 1073 C C . LYS A 1 145 ? -29.546 46.948 55.862 1.00 41.94 145 LYS A C 1
ATOM 1075 O O . LYS A 1 145 ? -29.886 48.065 56.254 1.00 41.94 145 LYS A O 1
ATOM 1080 N N . ARG A 1 146 ? -29.602 45.888 56.675 1.00 31.19 146 ARG A N 1
ATOM 1081 C CA . ARG A 1 146 ? -29.727 45.996 58.142 1.00 31.19 146 ARG A CA 1
ATOM 1082 C C . ARG A 1 146 ? -28.514 45.366 58.817 1.00 31.19 146 ARG A C 1
ATOM 1084 O O . ARG A 1 146 ? -28.541 44.230 59.268 1.00 31.19 146 ARG A O 1
ATOM 1091 N N . GLY A 1 147 ? -27.430 46.136 58.889 1.00 39.91 147 GLY A N 1
ATOM 1092 C CA . GLY A 1 147 ? -26.245 45.754 59.654 1.00 39.91 147 GLY A CA 1
ATOM 1093 C C . GLY A 1 147 ? -26.481 45.877 61.160 1.00 39.91 147 GLY A C 1
ATOM 1094 O O . GLY A 1 147 ? -26.183 46.926 61.729 1.00 39.91 147 GLY A O 1
ATOM 1095 N N . ALA A 1 148 ? -27.003 44.819 61.785 1.00 45.81 148 ALA A N 1
ATOM 1096 C CA . ALA A 1 148 ? -26.868 44.516 63.213 1.00 45.81 148 ALA A CA 1
ATOM 1097 C C . ALA A 1 148 ? -27.350 43.081 63.508 1.00 45.81 148 ALA A C 1
ATOM 1099 O O . ALA A 1 148 ? -28.476 42.747 63.160 1.00 45.81 148 ALA A O 1
ATOM 1100 N N . LEU A 1 149 ? -26.547 42.306 64.249 1.00 48.84 149 LEU A N 1
ATOM 1101 C CA . LEU A 1 149 ? -26.962 41.093 64.979 1.00 48.84 149 LEU A CA 1
ATOM 1102 C C . LEU A 1 149 ? -27.434 39.884 64.132 1.00 48.84 149 LEU A C 1
ATOM 1104 O O . LEU A 1 149 ? -28.566 39.428 64.260 1.00 48.84 149 LEU A O 1
ATOM 1108 N N . LYS A 1 150 ? -26.507 39.262 63.398 1.00 43.56 150 LYS A N 1
ATOM 1109 C CA . LYS A 1 150 ? -26.351 37.795 63.436 1.00 43.56 150 LYS A CA 1
ATOM 1110 C C . LYS A 1 150 ? -24.847 37.511 63.497 1.00 43.56 150 LYS A C 1
ATOM 1112 O O . LYS A 1 150 ? -24.081 38.261 62.893 1.00 43.56 150 LYS A O 1
ATOM 1117 N N . ASP A 1 151 ? -24.427 36.550 64.314 1.00 52.25 151 ASP A N 1
ATOM 1118 C CA . ASP A 1 151 ? -23.003 36.291 64.539 1.00 52.25 151 ASP A CA 1
ATOM 1119 C C . ASP A 1 151 ? -22.355 35.710 63.277 1.00 52.25 151 ASP A C 1
ATOM 1121 O O . ASP A 1 151 ? -22.880 34.775 62.673 1.00 52.25 151 ASP A O 1
ATOM 1125 N N . GLU A 1 152 ? -21.198 36.249 62.898 1.00 48.66 152 GLU A N 1
ATOM 1126 C CA . GLU A 1 152 ? -20.281 35.533 62.017 1.00 48.66 152 GLU A CA 1
ATOM 1127 C C . GLU A 1 152 ? -19.725 34.342 62.810 1.00 48.66 152 GLU A C 1
ATOM 1129 O O . GLU A 1 152 ? -19.131 34.523 63.876 1.00 48.66 152 GLU A O 1
ATOM 1134 N N . GLY A 1 153 ? -19.940 33.123 62.303 1.00 55.94 153 GLY A N 1
ATOM 1135 C CA . GLY A 1 153 ? -19.298 31.921 62.840 1.00 55.94 153 GLY A CA 1
ATOM 1136 C C . GLY A 1 153 ? -17.764 32.013 62.753 1.00 55.94 153 GLY A C 1
ATOM 1137 O O . GLY A 1 153 ? -17.241 32.930 62.118 1.00 55.94 153 GLY A O 1
ATOM 1138 N N . PRO A 1 154 ? -17.007 31.071 63.348 1.00 54.91 154 PRO A N 1
ATOM 1139 C CA . PRO A 1 154 ? -15.566 31.234 63.586 1.00 54.91 154 PRO A CA 1
ATOM 1140 C C . PRO A 1 154 ? -14.690 31.551 62.357 1.00 54.91 154 PRO A C 1
ATOM 1142 O O . PRO A 1 154 ? -13.559 32.018 62.519 1.00 54.91 154 PRO A O 1
ATOM 1145 N N . HIS A 1 155 ? -15.178 31.290 61.138 1.00 55.75 155 HIS A N 1
ATOM 1146 C CA . HIS A 1 155 ? -14.443 31.422 59.878 1.00 55.75 155 HIS A CA 1
ATOM 1147 C C . HIS A 1 155 ? -15.272 32.110 58.763 1.00 55.75 155 HIS A C 1
ATOM 1149 O O . HIS A 1 155 ? -15.664 31.443 57.804 1.00 55.75 155 HIS A O 1
ATOM 1155 N N . PRO A 1 156 ? -15.488 33.443 58.809 1.00 58.97 156 PRO A N 1
ATOM 1156 C CA . PRO A 1 156 ? -16.316 34.180 57.833 1.00 58.97 156 PRO A CA 1
ATOM 1157 C C . PRO A 1 156 ? -15.755 34.235 56.395 1.00 58.97 156 PRO A C 1
ATOM 1159 O O . PRO A 1 156 ? -16.376 34.808 55.504 1.00 58.97 156 PRO A O 1
ATOM 1162 N N . GLU A 1 157 ? -14.577 33.655 56.154 1.00 55.34 157 GLU A N 1
ATOM 1163 C CA . GLU A 1 157 ? -13.867 33.667 54.868 1.00 55.34 157 GLU A CA 1
ATOM 1164 C C . GLU A 1 157 ? -13.558 32.257 54.308 1.00 55.34 157 GLU A C 1
ATOM 1166 O O . GLU A 1 157 ? -12.826 32.124 53.327 1.00 55.34 157 GLU A O 1
ATOM 1171 N N . SER A 1 158 ? -14.163 31.197 54.872 1.00 54.28 158 SER A N 1
ATOM 1172 C CA . SER A 1 158 ? -14.186 29.844 54.281 1.00 54.28 158 SER A CA 1
ATOM 1173 C C . SER A 1 158 ? -15.530 29.557 53.607 1.00 54.28 158 SER A C 1
ATOM 1175 O O . SER A 1 158 ? -16.578 29.717 54.222 1.00 54.28 158 SER A O 1
ATOM 1177 N N . ARG A 1 159 ? -15.512 29.066 52.359 1.00 58.72 159 ARG A N 1
ATOM 1178 C CA . ARG A 1 159 ? -16.701 28.510 51.671 1.00 58.72 159 ARG A CA 1
ATOM 1179 C C . ARG A 1 159 ? -16.788 26.979 51.737 1.00 58.72 159 ARG A C 1
ATOM 1181 O O . ARG A 1 159 ? -17.604 26.393 51.033 1.00 58.72 159 ARG A O 1
ATOM 1188 N N . LEU A 1 160 ? -15.942 26.343 52.547 1.00 49.84 160 LEU A N 1
ATOM 1189 C CA . LEU A 1 160 ? -15.986 24.911 52.826 1.00 49.84 160 LEU A CA 1
ATOM 1190 C C . LEU A 1 160 ? -16.415 24.714 54.284 1.00 49.84 160 LEU A C 1
ATOM 1192 O O . LEU A 1 160 ? -15.696 25.138 55.193 1.00 49.84 160 LEU A O 1
ATOM 1196 N N . MET A 1 161 ? -17.589 24.111 54.463 1.00 52.94 161 MET A N 1
ATOM 1197 C CA . MET A 1 161 ? -18.135 23.665 55.747 1.00 52.94 161 MET A CA 1
ATOM 1198 C C . MET A 1 161 ? -17.419 22.375 56.173 1.00 52.94 161 MET A C 1
ATOM 1200 O O . MET A 1 161 ? -17.026 21.587 55.308 1.00 52.94 161 MET A O 1
ATOM 1204 N N . ARG A 1 162 ? -17.199 22.175 57.477 1.00 62.00 162 ARG A N 1
ATOM 1205 C CA . ARG A 1 162 ? -16.656 20.916 58.014 1.00 62.00 162 ARG A CA 1
ATOM 1206 C C . ARG A 1 162 ? -17.766 20.054 58.593 1.00 62.00 162 ARG A C 1
ATOM 1208 O O . ARG A 1 162 ? -18.784 20.575 59.026 1.00 62.00 162 ARG A O 1
ATOM 1215 N N . GLU A 1 163 ? -17.507 18.754 58.667 1.00 52.50 163 GLU A N 1
ATOM 1216 C CA . GLU A 1 163 ? -18.365 17.781 59.356 1.00 52.50 163 GLU A CA 1
ATOM 1217 C C . GLU A 1 163 ? -18.560 18.097 60.856 1.00 52.50 163 GLU A C 1
ATOM 1219 O O . GLU A 1 163 ? -19.587 17.745 61.419 1.00 52.50 163 GLU A O 1
ATOM 1224 N N . ASP A 1 164 ? -17.643 18.852 61.481 1.00 56.50 164 ASP A N 1
ATOM 1225 C CA . ASP A 1 164 ? -17.786 19.351 62.861 1.00 56.50 164 ASP A CA 1
ATOM 1226 C C . ASP A 1 164 ? -18.698 20.596 63.011 1.00 56.50 164 ASP A C 1
ATOM 1228 O O . ASP A 1 164 ? -19.069 20.941 64.133 1.00 56.50 164 ASP A O 1
ATOM 1232 N N . ASP A 1 165 ? -19.029 21.306 61.919 1.00 59.88 165 ASP A N 1
ATOM 1233 C CA . ASP A 1 165 ? -19.950 22.464 61.945 1.00 59.88 165 ASP A CA 1
ATOM 1234 C C . ASP A 1 165 ? -21.431 22.028 61.823 1.00 59.88 165 ASP A C 1
ATOM 1236 O O . ASP A 1 165 ? -22.329 22.854 62.000 1.00 59.88 165 ASP A O 1
ATOM 1240 N N . ASP A 1 166 ? -21.701 20.745 61.548 1.00 56.72 166 ASP A N 1
ATOM 1241 C CA . ASP A 1 166 ? -23.049 20.164 61.454 1.00 56.72 166 ASP A CA 1
ATOM 1242 C C . ASP A 1 166 ? -23.501 19.550 62.793 1.00 56.72 166 ASP A C 1
ATOM 1244 O O . ASP A 1 166 ? -23.564 18.338 62.998 1.00 56.72 166 ASP A O 1
ATOM 1248 N N . LEU A 1 167 ? -23.772 20.431 63.756 1.00 51.28 167 LEU A N 1
ATOM 1249 C CA . LEU A 1 167 ? -24.327 20.090 65.070 1.00 51.28 167 LEU A CA 1
ATOM 1250 C C . LEU A 1 167 ? -25.595 20.915 65.335 1.00 51.28 167 LEU A C 1
ATOM 1252 O O . LEU A 1 167 ? -25.668 21.657 66.318 1.00 51.28 167 LEU A O 1
ATOM 1256 N N . GLY A 1 168 ? -26.577 20.829 64.427 1.00 59.53 168 GLY A N 1
ATOM 1257 C CA . GLY A 1 168 ? -27.731 21.734 64.463 1.00 59.53 168 GLY A CA 1
ATOM 1258 C C . GLY A 1 168 ? -28.997 21.356 63.689 1.00 59.53 168 GLY A C 1
ATOM 1259 O O . GLY A 1 168 ? -29.834 22.239 63.532 1.00 59.53 168 GLY A O 1
ATOM 1260 N N . GLU A 1 169 ? -29.190 20.114 63.232 1.00 44.81 169 GLU A N 1
ATOM 1261 C CA . GLU A 1 169 ? -30.422 19.718 62.524 1.00 44.81 169 GLU A CA 1
ATOM 1262 C C . GLU A 1 169 ? -31.214 18.646 63.304 1.00 44.81 169 GLU A C 1
ATOM 1264 O O . GLU A 1 169 ? -30.664 17.612 63.689 1.00 44.81 169 GLU A O 1
ATOM 1269 N N . GLY A 1 170 ? -32.501 18.909 63.588 1.00 48.34 170 GLY A N 1
ATOM 1270 C CA . GLY A 1 170 ? -33.397 17.931 64.228 1.00 48.34 170 GLY A CA 1
ATOM 1271 C C . GLY A 1 170 ? -34.561 18.442 65.100 1.00 48.34 170 GLY A C 1
ATOM 1272 O O . GLY A 1 170 ? -35.467 17.649 65.340 1.00 48.34 170 GLY A O 1
ATOM 1273 N N . ASP A 1 171 ? -34.566 19.696 65.587 1.00 47.44 171 ASP A N 1
ATOM 1274 C CA . ASP A 1 171 ? -35.629 20.190 66.511 1.00 47.44 171 ASP A CA 1
ATOM 1275 C C . ASP A 1 171 ? -35.878 21.728 66.491 1.00 47.44 171 ASP A C 1
ATOM 1277 O O . ASP A 1 171 ? -36.618 22.249 67.324 1.00 47.44 171 ASP A O 1
ATOM 1281 N N . ASP A 1 172 ? -35.269 22.497 65.571 1.00 56.34 172 ASP A N 1
ATOM 1282 C CA . ASP A 1 172 ? -35.302 23.983 65.616 1.00 56.34 172 ASP A CA 1
ATOM 1283 C C . ASP A 1 172 ? -36.508 24.617 64.874 1.00 56.34 172 ASP A C 1
ATOM 1285 O O . ASP A 1 172 ? -36.809 25.795 65.072 1.00 56.34 172 ASP A O 1
ATOM 1289 N N . ASP A 1 173 ? -37.277 23.839 64.097 1.00 56.28 173 ASP A N 1
ATOM 1290 C CA . ASP A 1 173 ? -38.487 24.307 63.380 1.00 56.28 173 ASP A CA 1
ATOM 1291 C C . ASP A 1 173 ? -39.577 24.856 64.327 1.00 56.28 173 ASP A C 1
ATOM 1293 O O . ASP A 1 173 ? -40.405 25.684 63.946 1.00 56.28 173 ASP A O 1
ATOM 1297 N N . MET A 1 174 ? -39.571 24.430 65.595 1.00 54.28 174 MET A N 1
ATOM 1298 C CA . MET A 1 174 ? -40.517 24.875 66.630 1.00 54.28 174 MET A CA 1
ATOM 1299 C C . MET A 1 174 ? -40.013 26.092 67.439 1.00 54.28 174 MET A C 1
ATOM 1301 O O . MET A 1 174 ? -40.714 26.591 68.331 1.00 54.28 174 MET A O 1
ATOM 1305 N N . ALA A 1 175 ? -38.812 26.608 67.148 1.00 58.69 175 ALA A N 1
ATOM 1306 C CA . ALA A 1 175 ? -38.196 27.708 67.894 1.00 58.69 175 ALA A CA 1
ATOM 1307 C C . ALA A 1 175 ? -38.867 29.075 67.658 1.00 58.69 175 ALA A C 1
ATOM 1309 O O . ALA A 1 175 ? -38.831 29.943 68.538 1.00 58.69 175 ALA A O 1
ATOM 1310 N N . GLU A 1 176 ? -39.509 29.277 66.501 1.00 57.03 176 GLU A N 1
ATOM 1311 C CA . GLU A 1 176 ? -40.230 30.522 66.195 1.00 57.03 176 GLU A CA 1
ATOM 1312 C C . GLU A 1 176 ? -41.503 30.669 67.046 1.00 57.03 176 GLU A C 1
ATOM 1314 O O . GLU A 1 176 ? -41.759 31.739 67.600 1.00 57.03 176 GLU A O 1
ATOM 1319 N N . TYR A 1 177 ? -42.262 29.583 67.240 1.00 55.59 177 TYR A N 1
ATOM 1320 C CA . TYR A 1 177 ? -43.547 29.612 67.959 1.00 55.59 177 TYR A CA 1
ATOM 1321 C C . TYR A 1 177 ? -43.410 29.625 69.493 1.00 55.59 177 TYR A C 1
ATOM 1323 O O . TYR A 1 177 ? -44.364 29.914 70.215 1.00 55.59 177 TYR A O 1
ATOM 1331 N N . THR A 1 178 ? -42.222 29.309 70.012 1.00 62.50 178 THR A N 1
ATOM 1332 C CA . THR A 1 178 ? -41.923 29.250 71.456 1.00 62.50 178 THR A CA 1
ATOM 1333 C C . THR A 1 178 ? -41.225 30.507 71.987 1.00 62.50 178 THR A C 1
ATOM 1335 O O . THR A 1 178 ? -40.983 30.616 73.189 1.00 62.50 178 THR A O 1
ATOM 1338 N N . GLY A 1 179 ? -40.890 31.463 71.112 1.00 60.06 179 GLY A N 1
ATOM 1339 C CA . GLY A 1 179 ? -40.120 32.661 71.464 1.00 60.06 179 GLY A CA 1
ATOM 1340 C C . GLY A 1 179 ? -38.636 32.393 71.751 1.00 60.06 179 GLY A C 1
ATOM 1341 O O . GLY A 1 179 ? -37.922 33.310 72.159 1.00 60.06 179 GLY A O 1
ATOM 1342 N N . ALA A 1 180 ? -38.144 31.170 71.515 1.00 60.78 180 ALA A N 1
ATOM 1343 C CA . ALA A 1 180 ? -36.762 30.770 71.791 1.00 60.78 180 ALA A CA 1
ATOM 1344 C C . ALA A 1 180 ? -35.722 31.612 71.021 1.00 60.78 180 ALA A C 1
ATOM 1346 O O . ALA A 1 180 ? -34.591 31.781 71.478 1.00 60.78 180 ALA A O 1
ATOM 1347 N N . GLN A 1 181 ? -36.118 32.207 69.889 1.00 56.66 181 GLN A N 1
ATOM 1348 C CA . GLN A 1 181 ? -35.271 33.097 69.093 1.00 56.66 181 GLN A CA 1
ATOM 1349 C C . GLN A 1 181 ? -35.197 34.568 69.590 1.00 56.66 181 GLN A C 1
ATOM 1351 O O . GLN A 1 181 ? -34.461 35.357 68.987 1.00 56.66 181 GLN A O 1
ATOM 1356 N N . GLU A 1 182 ? -35.871 34.983 70.682 1.00 64.44 182 GLU A N 1
ATOM 1357 C CA . GLU A 1 182 ? -35.728 36.343 71.267 1.00 64.44 182 GLU A CA 1
ATOM 1358 C C . GLU A 1 182 ? -34.339 36.557 71.934 1.00 64.44 182 GLU A C 1
ATOM 1360 O O . GLU A 1 182 ? -34.177 36.603 73.157 1.00 64.44 182 GLU A O 1
ATOM 1365 N N . ARG A 1 183 ? -33.288 36.719 71.116 1.00 67.94 183 ARG A N 1
ATOM 1366 C CA . ARG A 1 183 ? -31.893 36.939 71.552 1.00 67.94 183 ARG A CA 1
ATOM 1367 C C . ARG A 1 183 ? -31.675 38.341 72.149 1.00 67.94 183 ARG A C 1
ATOM 1369 O O . ARG A 1 183 ? -31.247 39.260 71.449 1.00 67.94 183 ARG A O 1
ATOM 1376 N N . ILE A 1 184 ? -31.884 38.461 73.463 1.00 69.62 184 ILE A N 1
ATOM 1377 C CA . ILE A 1 184 ? -31.654 39.667 74.288 1.00 69.62 184 ILE A CA 1
ATOM 1378 C C . ILE A 1 184 ? -30.323 40.356 73.935 1.00 69.62 184 ILE A C 1
ATOM 1380 O O . ILE A 1 184 ? -29.240 39.825 74.205 1.00 69.62 184 ILE A O 1
ATOM 1384 N N . SER A 1 185 ? -30.362 41.581 73.398 1.00 73.88 185 SER A N 1
ATOM 1385 C CA . SER A 1 185 ? -29.132 42.243 72.945 1.00 73.88 185 SER A CA 1
ATOM 1386 C C . SER A 1 185 ? -28.345 42.901 74.096 1.00 73.88 185 SER A C 1
ATOM 1388 O O . SER A 1 185 ? -28.628 44.004 74.579 1.00 73.88 185 SER A O 1
ATOM 1390 N N . LEU A 1 186 ? -27.283 42.216 74.531 1.00 62.53 186 LEU A N 1
ATOM 1391 C CA . LEU A 1 186 ? -26.384 42.609 75.626 1.00 62.53 186 LEU A CA 1
ATOM 1392 C C . LEU A 1 186 ? -25.441 43.777 75.259 1.00 62.53 186 LEU A C 1
ATOM 1394 O O . LEU A 1 186 ? -24.218 43.672 75.289 1.00 62.53 186 LEU A O 1
ATOM 1398 N N . GLY A 1 187 ? -26.005 44.946 74.945 1.00 77.38 187 GLY A N 1
ATOM 1399 C CA . GLY A 1 187 ? -25.234 46.169 74.727 1.00 77.38 187 GLY A CA 1
ATOM 1400 C C . GLY A 1 187 ? -26.094 47.428 74.641 1.00 77.38 187 GLY A C 1
ATOM 1401 O O . GLY A 1 187 ? -27.163 47.429 74.041 1.00 77.38 187 GLY A O 1
ATOM 1402 N N . LYS A 1 188 ? -25.611 48.556 75.186 1.00 76.56 188 LYS A N 1
ATOM 1403 C CA . LYS A 1 188 ? -26.389 49.814 75.292 1.00 76.56 188 LYS A CA 1
ATOM 1404 C C . LYS A 1 188 ? -26.843 50.403 73.940 1.00 76.56 188 LYS A C 1
ATOM 1406 O O . LYS A 1 188 ? -27.794 51.180 73.910 1.00 76.56 188 LYS A O 1
ATOM 1411 N N . LYS A 1 189 ? -26.179 50.047 72.831 1.00 74.88 189 LYS A N 1
ATOM 1412 C CA . LYS A 1 189 ? -26.639 50.359 71.464 1.00 74.88 189 LYS A CA 1
ATOM 1413 C C . LYS A 1 189 ? -27.656 49.329 70.959 1.00 74.88 189 LYS A C 1
ATOM 1415 O O . LYS A 1 189 ? -28.735 49.742 70.550 1.00 74.88 189 LYS A O 1
ATOM 1420 N N . GLY A 1 190 ? -27.333 48.034 71.067 1.00 75.62 190 GLY A N 1
ATOM 1421 C CA . GLY A 1 190 ? -28.208 46.916 70.693 1.00 75.62 190 GLY A CA 1
ATOM 1422 C C . GLY A 1 190 ? -29.590 47.035 71.330 1.00 75.62 190 GLY A C 1
ATOM 1423 O O . GLY A 1 190 ? -30.578 47.152 70.612 1.00 75.62 190 GLY A O 1
ATOM 1424 N N . ARG A 1 191 ? -29.648 47.186 72.659 1.00 76.00 191 ARG A N 1
ATOM 1425 C CA . ARG A 1 191 ? -30.907 47.311 73.406 1.00 76.00 191 ARG A CA 1
ATOM 1426 C C . ARG A 1 191 ? -31.758 48.500 72.950 1.00 76.00 191 ARG A C 1
ATOM 1428 O O . ARG A 1 191 ? -32.976 48.412 72.975 1.00 76.00 191 ARG A O 1
ATOM 1435 N N . LYS A 1 192 ? -31.147 49.597 72.475 1.00 81.25 192 LYS A N 1
ATOM 1436 C CA . LYS A 1 192 ? -31.882 50.742 71.904 1.00 81.25 192 LYS A CA 1
ATOM 1437 C C . LYS A 1 192 ? -32.393 50.471 70.481 1.00 81.25 192 LYS A C 1
ATOM 1439 O O . LYS A 1 192 ? -33.441 50.996 70.112 1.00 81.25 192 LYS A O 1
ATOM 1444 N N . THR A 1 193 ? -31.683 49.685 69.671 1.00 78.69 193 THR A N 1
ATOM 1445 C CA . THR A 1 193 ? -32.178 49.246 68.353 1.00 78.69 193 THR A CA 1
ATOM 1446 C C . THR A 1 193 ? -33.238 48.150 68.470 1.00 78.69 193 THR A C 1
ATOM 1448 O O . THR A 1 193 ? -34.207 48.181 67.721 1.00 78.69 193 THR A O 1
ATOM 1451 N N . GLU A 1 194 ? -33.110 47.252 69.445 1.00 78.31 194 GLU A N 1
ATOM 1452 C CA . GLU A 1 194 ? -34.086 46.215 69.790 1.00 78.31 194 GLU A CA 1
ATOM 1453 C C . GLU A 1 194 ? -35.370 46.834 70.358 1.00 78.31 194 GLU A C 1
ATOM 1455 O O . GLU A 1 194 ? -36.448 46.578 69.833 1.00 78.31 194 GLU A O 1
ATOM 1460 N N . GLU A 1 195 ? -35.271 47.759 71.322 1.00 77.81 195 GLU A N 1
ATOM 1461 C CA . GLU A 1 195 ? -36.430 48.520 71.812 1.00 77.81 195 GLU A CA 1
ATOM 1462 C C . GLU A 1 195 ? -37.087 49.336 70.684 1.00 77.81 195 GLU A C 1
ATOM 1464 O O . GLU A 1 195 ? -38.311 49.424 70.626 1.00 77.81 195 GLU A O 1
ATOM 1469 N N . ARG A 1 196 ? -36.307 49.886 69.737 1.00 81.81 196 ARG A N 1
ATOM 1470 C CA . ARG A 1 196 ? -36.873 50.538 68.543 1.00 81.81 196 ARG A CA 1
ATOM 1471 C C . ARG A 1 196 ? -37.575 49.540 67.613 1.00 81.81 196 ARG A C 1
ATOM 1473 O O . ARG A 1 196 ? -38.621 49.901 67.090 1.00 81.81 196 ARG A O 1
ATOM 1480 N N . LYS A 1 197 ? -37.052 48.321 67.418 1.00 80.81 197 LYS A N 1
ATOM 1481 C CA . LYS A 1 197 ? -37.718 47.267 66.625 1.00 80.81 197 LYS A CA 1
ATOM 1482 C C . LYS A 1 197 ? -39.019 46.822 67.302 1.00 80.81 197 LYS A C 1
ATOM 1484 O O . LYS A 1 197 ? -40.046 46.785 66.640 1.00 80.81 197 LYS A O 1
ATOM 1489 N N . ARG A 1 198 ? -39.002 46.580 68.620 1.00 80.19 198 ARG A N 1
ATOM 1490 C CA . ARG A 1 198 ? -40.190 46.195 69.404 1.00 80.19 198 ARG A CA 1
ATOM 1491 C C . ARG A 1 198 ? -41.253 47.296 69.423 1.00 80.19 198 ARG A C 1
ATOM 1493 O O . ARG A 1 198 ? -42.427 46.993 69.283 1.00 80.19 198 ARG A O 1
ATOM 1500 N N . ARG A 1 199 ? -40.856 48.571 69.538 1.00 82.88 199 ARG A N 1
ATOM 1501 C CA . ARG A 1 199 ? -41.778 49.714 69.392 1.00 82.88 199 ARG A CA 1
ATOM 1502 C C . ARG A 1 199 ? -42.312 49.865 67.965 1.00 82.88 199 ARG A C 1
ATOM 1504 O O . ARG A 1 199 ? -43.446 50.286 67.829 1.00 82.88 199 ARG A O 1
ATOM 1511 N N . ALA A 1 200 ? -41.527 49.547 66.933 1.00 81.44 200 ALA A N 1
ATOM 1512 C CA . ALA A 1 200 ? -41.990 49.599 65.545 1.00 81.44 200 ALA A CA 1
ATOM 1513 C C . ALA A 1 200 ? -43.048 48.520 65.271 1.00 81.44 200 ALA A C 1
ATOM 1515 O O . ALA A 1 200 ? -44.157 48.884 64.918 1.00 81.44 200 ALA A O 1
ATOM 1516 N N . GLY A 1 201 ? -42.764 47.246 65.567 1.00 79.38 201 GLY A N 1
ATOM 1517 C CA . GLY A 1 201 ? -43.742 46.159 65.395 1.00 79.38 201 GLY A CA 1
ATOM 1518 C C . GLY A 1 201 ? -44.981 46.286 66.293 1.00 79.38 201 GLY A C 1
ATOM 1519 O O . GLY A 1 201 ? -46.050 45.799 65.956 1.00 79.38 201 GLY A O 1
ATOM 1520 N N . MET A 1 202 ? -44.865 46.982 67.430 1.00 77.06 202 MET A N 1
ATOM 1521 C CA . MET A 1 202 ? -46.016 47.359 68.261 1.00 77.06 202 MET A CA 1
ATOM 1522 C C . MET A 1 202 ? -46.858 48.483 67.642 1.00 77.06 202 MET A C 1
ATOM 1524 O O . MET A 1 202 ? -48.043 48.545 67.928 1.00 77.06 202 MET A O 1
ATOM 1528 N N . ILE A 1 203 ? -46.271 49.380 66.844 1.00 79.62 203 ILE A N 1
ATOM 1529 C CA . ILE A 1 203 ? -47.029 50.393 66.091 1.00 79.62 203 ILE A CA 1
ATOM 1530 C C . ILE A 1 203 ? -47.690 49.733 64.878 1.00 79.62 203 ILE A C 1
ATOM 1532 O O . ILE A 1 203 ? -48.874 49.935 64.687 1.00 79.62 203 ILE A O 1
ATOM 1536 N N . GLU A 1 204 ? -46.953 48.887 64.157 1.00 79.62 204 GLU A N 1
ATOM 1537 C CA . GLU A 1 204 ? -47.404 48.065 63.020 1.00 79.62 204 GLU A CA 1
ATOM 1538 C C . GLU A 1 204 ? -48.670 47.263 63.392 1.00 79.62 204 GLU A C 1
ATOM 1540 O O . GLU A 1 204 ? -49.740 47.545 62.870 1.00 79.62 204 GLU A O 1
ATOM 1545 N N . MET A 1 205 ? -48.620 46.435 64.447 1.00 77.50 205 MET A N 1
ATOM 1546 C CA . MET A 1 205 ? -49.803 45.708 64.954 1.00 77.50 205 MET A CA 1
ATOM 1547 C C . MET A 1 205 ? -50.944 46.596 65.494 1.00 77.50 205 MET A C 1
ATOM 1549 O O . MET A 1 205 ? -52.048 46.096 65.688 1.00 77.50 205 MET A O 1
ATOM 1553 N N . ILE A 1 206 ? -50.703 47.875 65.805 1.00 76.69 206 ILE A N 1
ATOM 1554 C CA . ILE A 1 206 ? -51.758 48.827 66.211 1.00 76.69 206 ILE A CA 1
ATOM 1555 C C . ILE A 1 206 ? -52.354 49.540 64.988 1.00 76.69 206 ILE A C 1
ATOM 1557 O O . ILE A 1 206 ? -53.508 49.951 65.043 1.00 76.69 206 ILE A O 1
ATOM 1561 N N . GLU A 1 207 ? -51.585 49.691 63.912 1.00 76.62 207 GLU A N 1
ATOM 1562 C CA . GLU A 1 207 ? -52.004 50.271 62.636 1.00 76.62 207 GLU A CA 1
ATOM 1563 C C . GLU A 1 207 ? -52.860 49.247 61.868 1.00 76.62 207 GLU A C 1
ATOM 1565 O O . GLU A 1 207 ? -54.007 49.554 61.550 1.00 76.62 207 GLU A O 1
ATOM 1570 N N . ASP A 1 208 ? -52.394 47.996 61.750 1.00 69.50 208 ASP A N 1
ATOM 1571 C CA . ASP A 1 208 ? -53.157 46.865 61.190 1.00 69.50 208 ASP A CA 1
ATOM 1572 C C . ASP A 1 208 ? -54.502 46.674 61.926 1.00 69.50 208 ASP A C 1
ATOM 1574 O O . ASP A 1 208 ? -55.577 46.676 61.323 1.00 69.50 208 ASP A O 1
ATOM 1578 N N . ALA A 1 209 ? -54.462 46.600 63.263 1.00 66.12 209 ALA A N 1
ATOM 1579 C CA . ALA A 1 209 ? -55.659 46.442 64.089 1.00 66.12 209 ALA A CA 1
ATOM 1580 C C . ALA A 1 209 ? -56.579 47.679 64.093 1.00 66.12 209 ALA A C 1
ATOM 1582 O O . ALA A 1 209 ? -57.719 47.573 64.538 1.00 66.12 209 ALA A O 1
ATOM 1583 N N . GLN A 1 210 ? -56.118 48.846 63.620 1.00 64.44 210 GLN A N 1
ATOM 1584 C CA . GLN A 1 210 ? -56.969 50.025 63.418 1.00 64.44 210 GLN A CA 1
ATOM 1585 C C . GLN A 1 210 ? -57.680 50.025 62.060 1.00 64.44 210 GLN A C 1
ATOM 1587 O O . GLN A 1 210 ? -58.731 50.659 61.961 1.00 64.44 210 GLN A O 1
ATOM 1592 N N . GLU A 1 211 ? -57.186 49.297 61.053 1.00 61.47 211 GLU A N 1
ATOM 1593 C CA . GLU A 1 211 ? -57.922 49.087 59.798 1.00 61.47 211 GLU A CA 1
ATOM 1594 C C . GLU A 1 211 ? -59.022 48.014 59.945 1.00 61.47 211 GLU A C 1
ATOM 1596 O O . GLU A 1 211 ? -60.109 48.192 59.399 1.00 61.47 211 GLU A O 1
ATOM 1601 N N . GLU A 1 212 ? -58.824 46.972 60.768 1.00 56.75 212 GLU A N 1
ATOM 1602 C CA . GLU A 1 212 ? -59.879 45.991 61.121 1.00 56.75 212 GLU A CA 1
ATOM 1603 C C . GLU A 1 212 ? -60.886 46.493 62.188 1.00 56.75 212 GLU A C 1
ATOM 1605 O O . GLU A 1 212 ? -61.877 45.823 62.491 1.00 56.75 212 GLU A O 1
ATOM 1610 N N . ALA A 1 213 ? -60.685 47.684 62.765 1.00 56.38 213 ALA A N 1
ATOM 1611 C CA . ALA A 1 213 ? -61.425 48.164 63.941 1.00 56.38 213 ALA A CA 1
ATOM 1612 C C . ALA A 1 213 ? -62.901 48.561 63.713 1.00 56.38 213 ALA A C 1
ATOM 1614 O O . ALA A 1 213 ? -63.506 49.126 64.636 1.00 56.38 213 ALA A O 1
ATOM 1615 N N . ASP A 1 214 ? -63.487 48.332 62.529 1.00 57.56 214 ASP A N 1
ATOM 1616 C CA . ASP A 1 214 ? -64.890 48.676 62.225 1.00 57.56 214 ASP A CA 1
ATOM 1617 C C . ASP A 1 214 ? -65.873 47.489 62.241 1.00 57.56 214 ASP A C 1
ATOM 1619 O O . ASP A 1 214 ? -67.080 47.719 62.356 1.00 57.56 214 ASP A O 1
ATOM 1623 N N . ASP A 1 215 ? -65.384 46.243 62.263 1.00 65.12 215 ASP A N 1
ATOM 1624 C CA . ASP A 1 215 ? -66.237 45.056 62.414 1.00 65.12 215 ASP A CA 1
ATOM 1625 C C . ASP A 1 215 ? -66.780 44.908 63.850 1.00 65.12 215 ASP A C 1
ATOM 1627 O O . ASP A 1 215 ? -66.065 45.030 64.852 1.00 65.12 215 ASP A O 1
ATOM 1631 N N . GLU A 1 216 ? -68.084 44.625 63.967 1.00 68.06 216 GLU A N 1
ATOM 1632 C CA . GLU A 1 216 ? -68.775 44.535 65.264 1.00 68.06 216 GLU A CA 1
ATOM 1633 C C . GLU A 1 216 ? -68.264 43.359 66.122 1.00 68.06 216 GLU A C 1
ATOM 1635 O O . GLU A 1 216 ? -68.161 43.492 67.343 1.00 68.06 216 GLU A O 1
ATOM 1640 N N . GLU A 1 217 ? -67.864 42.244 65.499 1.00 68.19 217 GLU A N 1
ATOM 1641 C CA . GLU A 1 217 ? -67.348 41.049 66.188 1.00 68.19 217 GLU A CA 1
ATOM 1642 C C . GLU A 1 217 ? -66.005 41.320 66.896 1.00 68.19 217 GLU A C 1
ATOM 1644 O O . GLU A 1 217 ? -65.835 40.965 68.067 1.00 68.19 217 GLU A O 1
ATOM 1649 N N . SER A 1 218 ? -65.089 42.050 66.248 1.00 68.12 218 SER A N 1
ATOM 1650 C CA . SER A 1 218 ? -63.817 42.484 66.846 1.00 68.12 218 SER A CA 1
ATOM 1651 C C . SER A 1 218 ? -64.043 43.389 68.061 1.00 68.12 218 SER A C 1
ATOM 1653 O O . SER A 1 218 ? -63.408 43.211 69.104 1.00 68.12 218 SER A O 1
ATOM 1655 N N . ARG A 1 219 ? -65.018 44.306 67.986 1.00 71.12 219 ARG A N 1
ATOM 1656 C CA . ARG A 1 219 ? -65.392 45.198 69.100 1.00 71.12 219 ARG A CA 1
ATOM 1657 C C . ARG A 1 219 ? -65.995 44.436 70.284 1.00 71.12 219 ARG A C 1
ATOM 1659 O O . ARG A 1 219 ? -65.708 44.773 71.437 1.00 71.12 219 ARG A O 1
ATOM 1666 N N . GLU A 1 220 ? -66.800 43.400 70.042 1.00 76.88 220 GLU A N 1
ATOM 1667 C CA . GLU A 1 220 ? -67.285 42.519 71.114 1.00 76.88 220 GLU A CA 1
ATOM 1668 C C . GLU A 1 220 ? -66.147 41.704 71.751 1.00 76.88 220 GLU A C 1
ATOM 1670 O O . GLU A 1 220 ? -66.106 41.566 72.980 1.00 76.88 220 GLU A O 1
ATOM 1675 N N . TRP A 1 221 ? -65.185 41.229 70.953 1.00 74.81 221 TRP A N 1
ATOM 1676 C CA . TRP A 1 221 ? -64.007 40.504 71.436 1.00 74.81 221 TRP A CA 1
ATOM 1677 C C . TRP A 1 221 ? -63.096 41.384 72.306 1.00 74.81 221 TRP A C 1
ATOM 1679 O O . TRP A 1 221 ? -62.740 40.986 73.421 1.00 74.81 221 TRP A O 1
ATOM 1689 N N . GLU A 1 222 ? -62.791 42.612 71.873 1.00 78.25 222 GLU A N 1
ATOM 1690 C CA . GLU A 1 222 ? -62.062 43.596 72.684 1.00 78.25 222 GLU A CA 1
ATOM 1691 C C . GLU A 1 222 ? -62.785 43.885 74.005 1.00 78.25 222 GLU A C 1
ATOM 1693 O O . GLU A 1 222 ? -62.183 43.814 75.080 1.00 78.25 222 GLU A O 1
ATOM 1698 N N . MET A 1 223 ? -64.097 44.145 73.963 1.00 74.31 223 MET A N 1
ATOM 1699 C CA . MET A 1 223 ? -64.887 44.383 75.174 1.00 74.31 223 MET A CA 1
ATOM 1700 C C . MET A 1 223 ? -64.930 43.161 76.104 1.00 74.31 223 MET A C 1
ATOM 1702 O O . MET A 1 223 ? -64.976 43.329 77.328 1.00 74.31 223 MET A O 1
ATOM 1706 N N . ALA A 1 224 ? -64.861 41.937 75.575 1.00 74.25 224 ALA A N 1
ATOM 1707 C CA . ALA A 1 224 ? -64.739 40.721 76.375 1.00 74.25 224 ALA A CA 1
ATOM 1708 C C . ALA A 1 224 ? -63.361 40.599 77.057 1.00 74.25 224 ALA A C 1
ATOM 1710 O O . ALA A 1 224 ? -63.299 40.235 78.236 1.00 74.25 224 ALA A O 1
ATOM 1711 N N . GLN A 1 225 ? -62.267 40.957 76.373 1.00 75.31 225 GLN A N 1
ATOM 1712 C CA . GLN A 1 225 ? -60.925 40.993 76.972 1.00 75.31 225 GLN A CA 1
ATOM 1713 C C . GLN A 1 225 ? -60.796 42.106 78.021 1.00 75.31 225 GLN A C 1
ATOM 1715 O O . GLN A 1 225 ? -60.303 41.858 79.122 1.00 75.31 225 GLN A O 1
ATOM 1720 N N . VAL A 1 226 ? -61.322 43.305 77.746 1.00 72.75 226 VAL A N 1
ATOM 1721 C CA . VAL A 1 226 ? -61.359 44.419 78.710 1.00 72.75 226 VAL A CA 1
ATOM 1722 C C . VAL A 1 226 ? -62.179 44.051 79.951 1.00 72.75 226 VAL A C 1
ATOM 1724 O O . VAL A 1 226 ? -61.767 44.380 81.063 1.00 72.75 226 VAL A O 1
ATOM 1727 N N . ARG A 1 227 ? -63.285 43.302 79.812 1.00 74.81 227 ARG A N 1
ATOM 1728 C CA . ARG A 1 227 ? -64.010 42.748 80.972 1.00 74.81 227 ARG A CA 1
ATOM 1729 C C . ARG A 1 227 ? -63.164 41.753 81.766 1.00 74.81 227 ARG A C 1
ATOM 1731 O O . ARG A 1 227 ? -63.098 41.889 82.982 1.00 74.81 227 ARG A O 1
ATOM 1738 N N . ARG A 1 228 ? -62.468 40.811 81.115 1.00 69.75 228 ARG A N 1
ATOM 1739 C CA . ARG A 1 228 ? -61.559 39.873 81.810 1.00 69.75 228 ARG A CA 1
ATOM 1740 C C . ARG A 1 228 ? -60.433 40.595 82.555 1.00 69.75 228 ARG A C 1
ATOM 1742 O O . ARG A 1 228 ? -60.132 40.222 83.684 1.00 69.75 228 ARG A O 1
ATOM 1749 N N . ALA A 1 229 ? -59.852 41.641 81.968 1.00 64.88 229 ALA A N 1
ATOM 1750 C CA . ALA A 1 229 ? -58.846 42.472 82.629 1.00 64.88 229 ALA A CA 1
ATOM 1751 C C . ALA A 1 229 ? -59.428 43.242 83.831 1.00 64.88 229 ALA A C 1
ATOM 1753 O O . ALA A 1 229 ? -58.846 43.226 84.914 1.00 64.88 229 ALA A O 1
AT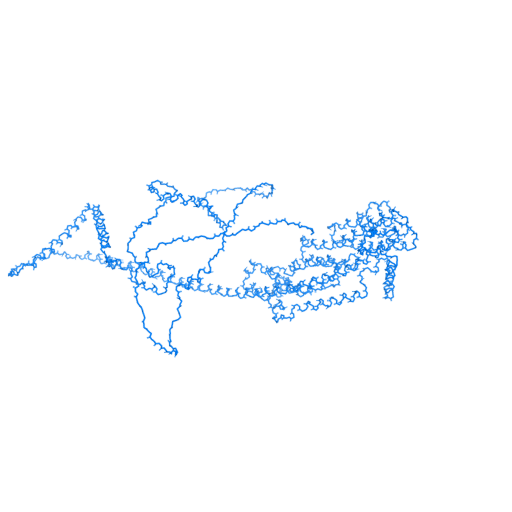OM 1754 N N . ALA A 1 230 ? -60.610 43.849 83.677 1.00 63.84 230 ALA A N 1
ATOM 1755 C CA . ALA A 1 230 ? -61.286 44.570 84.754 1.00 63.84 230 ALA A CA 1
ATOM 1756 C C . ALA A 1 230 ? -61.720 43.651 85.912 1.00 63.84 230 ALA A C 1
ATOM 1758 O O . ALA A 1 230 ? -61.636 44.054 87.073 1.00 63.84 230 ALA A O 1
ATOM 1759 N N . ASP A 1 231 ? -62.149 42.417 85.629 1.00 59.53 231 ASP A N 1
ATOM 1760 C CA . ASP A 1 231 ? -62.437 41.421 86.666 1.00 59.53 231 ASP A CA 1
ATOM 1761 C C . ASP A 1 231 ? -61.152 40.888 87.330 1.00 59.53 231 ASP A C 1
ATOM 1763 O O . ASP A 1 231 ? -61.158 40.691 88.543 1.00 59.53 231 ASP A O 1
ATOM 1767 N N . ALA A 1 232 ? -60.027 40.761 86.614 1.00 59.34 232 ALA A N 1
ATOM 1768 C CA . ALA A 1 232 ? -58.734 40.403 87.213 1.00 59.34 232 ALA A CA 1
ATOM 1769 C C . ALA A 1 232 ? -58.206 41.484 88.184 1.00 59.34 232 ALA A C 1
ATOM 1771 O O . ALA A 1 232 ? -57.751 41.163 89.286 1.00 59.34 232 ALA A O 1
ATOM 1772 N N . ASP A 1 233 ? -58.340 42.769 87.835 1.00 56.59 233 ASP A N 1
ATOM 1773 C CA . ASP A 1 233 ? -58.080 43.882 88.764 1.00 56.59 233 ASP A CA 1
ATOM 1774 C C . ASP A 1 233 ? -59.041 43.850 89.967 1.00 56.59 233 ASP A C 1
ATOM 1776 O O . ASP A 1 233 ? -58.650 44.143 91.103 1.00 56.59 233 ASP A O 1
ATOM 1780 N N . ARG A 1 234 ? -60.297 43.435 89.753 1.00 57.06 234 ARG A N 1
ATOM 1781 C CA . ARG A 1 234 ? -61.297 43.275 90.818 1.00 57.06 234 ARG A CA 1
ATOM 1782 C C . ARG A 1 234 ? -60.945 42.129 91.768 1.00 57.06 234 ARG A C 1
ATOM 1784 O O . ARG A 1 234 ? -61.082 42.295 92.980 1.00 57.06 234 ARG A O 1
ATOM 1791 N N . GLU A 1 235 ? -60.438 41.008 91.257 1.00 55.22 235 GLU A N 1
ATOM 1792 C CA . GLU A 1 235 ? -59.926 39.902 92.072 1.00 55.22 235 GLU A CA 1
ATOM 1793 C C . GLU A 1 235 ? -58.678 40.310 92.868 1.00 55.22 235 GLU A C 1
ATOM 1795 O O . GLU A 1 235 ? -58.628 40.068 94.078 1.00 55.22 235 GLU A O 1
ATOM 1800 N N . MET A 1 236 ? -57.711 41.005 92.255 1.00 58.81 236 MET A N 1
ATOM 1801 C CA . MET A 1 236 ? -56.536 41.516 92.978 1.00 58.81 236 MET A CA 1
ATOM 1802 C C . MET A 1 236 ? -56.903 42.545 94.059 1.00 58.81 236 MET A C 1
ATOM 1804 O O . MET A 1 236 ? -56.334 42.509 95.154 1.00 58.81 236 MET A O 1
ATOM 1808 N N . ALA A 1 237 ? -57.892 43.411 93.819 1.00 57.66 237 ALA A N 1
ATOM 1809 C CA . ALA A 1 237 ? -58.389 44.353 94.824 1.00 57.66 237 ALA A CA 1
ATOM 1810 C C . ALA A 1 237 ? -59.086 43.654 96.011 1.00 57.66 237 ALA A C 1
ATOM 1812 O O . ALA A 1 237 ? -58.966 44.105 97.155 1.00 57.66 237 ALA A O 1
ATOM 1813 N N . ILE A 1 238 ? -59.790 42.542 95.767 1.00 55.53 238 ILE A N 1
ATOM 1814 C CA . ILE A 1 238 ? -60.462 41.751 96.811 1.00 55.53 238 ILE A CA 1
ATOM 1815 C C . ILE A 1 238 ? -59.444 40.994 97.681 1.00 55.53 238 ILE A C 1
ATOM 1817 O O . ILE A 1 238 ? -59.613 40.930 98.900 1.00 55.53 238 ILE A O 1
ATOM 1821 N N . GLN A 1 239 ? -58.350 40.491 97.100 1.00 56.38 239 GLN A N 1
ATOM 1822 C CA . GLN A 1 239 ? -57.314 39.744 97.832 1.00 56.38 239 GLN A CA 1
ATOM 1823 C C . GLN A 1 239 ? -56.527 40.586 98.860 1.00 56.38 239 GLN A C 1
ATOM 1825 O O . GLN A 1 239 ? -55.920 40.021 99.769 1.00 56.38 239 GLN A O 1
ATOM 1830 N N . GLN A 1 240 ? -56.546 41.924 98.769 1.00 57.38 240 GLN A N 1
ATOM 1831 C CA . GLN A 1 240 ? -55.732 42.810 99.620 1.00 57.38 240 GLN A CA 1
ATOM 1832 C C . GLN A 1 240 ? -56.447 43.403 100.851 1.00 57.38 240 GLN A C 1
ATOM 1834 O O . GLN A 1 240 ? -55.837 44.178 101.593 1.00 57.38 240 GLN A O 1
ATOM 1839 N N . ARG A 1 241 ? -57.710 43.044 101.141 1.00 48.62 241 ARG A N 1
ATOM 1840 C CA . ARG A 1 241 ? -58.386 43.447 102.395 1.00 48.62 241 ARG A CA 1
ATOM 1841 C C . ARG A 1 241 ? -58.598 42.280 103.358 1.00 48.62 241 ARG A C 1
ATOM 1843 O O . ARG A 1 241 ? -59.161 41.248 103.013 1.00 48.62 241 ARG A O 1
ATOM 1850 N N . ALA A 1 242 ? -58.158 42.478 104.602 1.00 50.00 242 ALA A N 1
ATOM 1851 C CA . ALA A 1 242 ? -58.217 41.474 105.660 1.00 50.00 242 ALA A CA 1
ATOM 1852 C C . ALA A 1 242 ? -59.654 41.003 105.960 1.00 50.00 242 ALA A C 1
ATOM 1854 O O . ALA A 1 242 ? -60.585 41.807 105.996 1.00 50.00 242 ALA A O 1
ATOM 1855 N N . LYS A 1 243 ? -59.791 39.694 106.216 1.00 49.03 243 LYS A N 1
ATOM 1856 C CA . LYS A 1 243 ? -61.051 38.946 106.379 1.00 49.03 243 LYS A CA 1
ATOM 1857 C C . LYS A 1 243 ? -62.112 39.661 107.245 1.00 49.03 243 LYS A C 1
ATOM 1859 O O . LYS A 1 243 ? -61.957 39.713 108.469 1.00 49.03 243 LYS A O 1
ATOM 1864 N N . PRO A 1 244 ? -63.240 40.102 106.658 1.00 52.12 244 PRO A N 1
ATOM 1865 C CA . PRO A 1 244 ? -64.509 40.231 107.369 1.00 52.12 244 PRO A CA 1
ATOM 1866 C C . PRO A 1 244 ? -65.079 38.834 107.682 1.00 52.12 244 PRO A C 1
ATOM 1868 O O . PRO A 1 244 ? -64.611 37.830 107.147 1.00 52.12 244 PRO A O 1
ATOM 1871 N N . LYS A 1 245 ? -66.084 38.758 108.560 1.00 50.94 245 LYS A N 1
ATOM 1872 C CA . LYS A 1 245 ? -66.738 37.491 108.941 1.00 50.94 245 LYS A CA 1
ATOM 1873 C C . LYS A 1 245 ? -67.723 37.015 107.870 1.00 50.94 245 LYS A C 1
ATOM 1875 O O . LYS A 1 245 ? -68.300 37.840 107.165 1.00 50.94 245 LYS A O 1
ATOM 1880 N N . ASP A 1 246 ? -67.947 35.704 107.818 1.00 49.84 246 ASP A N 1
ATOM 1881 C CA . ASP A 1 246 ? -68.848 35.059 106.862 1.00 49.84 246 ASP A CA 1
ATOM 1882 C C . ASP A 1 246 ? -70.280 35.613 106.921 1.00 49.84 246 ASP A C 1
ATOM 1884 O O . ASP A 1 246 ? -70.900 35.688 107.985 1.00 49.84 246 ASP A O 1
ATOM 1888 N N . ILE A 1 247 ? -70.827 35.931 105.747 1.00 60.94 247 ILE A N 1
ATOM 1889 C CA . ILE A 1 247 ? -72.261 36.113 105.511 1.00 60.94 247 ILE A CA 1
ATOM 1890 C C . ILE A 1 247 ? -72.604 35.232 104.311 1.00 60.94 247 ILE A C 1
ATOM 1892 O O . ILE A 1 247 ? -72.022 35.380 103.239 1.00 60.94 247 ILE A O 1
ATOM 1896 N N . HIS A 1 248 ? -73.518 34.282 104.503 1.00 60.53 248 HIS A N 1
ATOM 1897 C CA . HIS A 1 248 ? -73.870 33.308 103.474 1.00 60.53 248 HIS A CA 1
ATOM 1898 C C . HIS A 1 248 ? -74.671 33.962 102.339 1.00 60.53 248 HIS A C 1
ATOM 1900 O O . HIS A 1 248 ? -75.756 34.497 102.569 1.00 60.53 248 HIS A O 1
ATOM 1906 N N . ILE A 1 249 ? -74.149 33.871 101.115 1.00 64.19 249 ILE A N 1
ATOM 1907 C CA . ILE A 1 249 ? -74.854 34.214 99.877 1.00 64.19 249 ILE A CA 1
ATOM 1908 C C . ILE A 1 249 ? -75.169 32.889 99.162 1.00 64.19 249 ILE A C 1
ATOM 1910 O O . ILE A 1 249 ? -74.238 32.113 98.927 1.00 64.19 249 ILE A O 1
ATOM 1914 N N . PRO A 1 250 ? -76.438 32.588 98.828 1.00 65.50 250 PRO A N 1
ATOM 1915 C CA . PRO A 1 250 ? -76.781 31.369 98.102 1.00 65.50 250 PRO A CA 1
ATOM 1916 C C . PRO A 1 250 ? -76.263 31.429 96.659 1.00 65.50 250 PRO A C 1
ATOM 1918 O O . PRO A 1 250 ? -76.295 32.481 96.017 1.00 65.50 250 PRO A O 1
ATOM 1921 N N . ALA A 1 251 ? -75.799 30.292 96.138 1.00 62.44 251 ALA A N 1
ATOM 1922 C CA . ALA A 1 251 ? -75.292 30.201 94.772 1.00 62.44 251 ALA A CA 1
ATOM 1923 C C . ALA A 1 251 ? -76.410 30.448 93.732 1.00 62.44 251 ALA A C 1
ATOM 1925 O O . ALA A 1 251 ? -77.524 29.946 93.918 1.00 62.44 251 ALA A O 1
ATOM 1926 N N . PRO A 1 252 ? -76.136 31.163 92.622 1.00 69.56 252 PRO A N 1
ATOM 1927 C CA . PRO A 1 252 ? -77.070 31.261 91.505 1.00 69.56 252 PRO A CA 1
ATOM 1928 C C . PRO A 1 252 ? -77.394 29.871 90.947 1.00 69.56 252 PRO A C 1
ATOM 1930 O O . PRO A 1 252 ? -76.492 29.085 90.660 1.00 69.56 252 PRO A O 1
ATOM 1933 N N . ILE A 1 253 ? -78.682 29.569 90.784 1.00 64.75 253 ILE A N 1
ATOM 1934 C CA . ILE A 1 253 ? -79.123 28.295 90.206 1.00 64.75 253 ILE A CA 1
ATOM 1935 C C . ILE A 1 253 ? -78.737 28.294 88.715 1.00 64.75 253 ILE A C 1
ATOM 1937 O O . ILE A 1 253 ? -79.110 29.237 88.011 1.00 64.75 253 ILE A O 1
ATOM 1941 N N . PRO A 1 254 ? -78.008 27.277 88.211 1.00 67.56 254 PRO A N 1
ATOM 1942 C CA . PRO A 1 254 ? -77.678 27.197 86.793 1.00 67.56 254 PRO A CA 1
ATOM 1943 C C . PRO A 1 254 ? -78.963 27.098 85.969 1.00 67.56 254 PRO A C 1
ATOM 1945 O O . PRO A 1 254 ? -79.867 26.323 86.293 1.00 67.56 254 PRO A O 1
ATOM 1948 N N . GLN A 1 255 ? -79.055 27.897 84.906 1.00 64.06 255 GLN A N 1
ATOM 1949 C CA . GLN A 1 255 ? -80.223 27.881 84.030 1.00 64.06 255 GLN A CA 1
ATOM 1950 C C . GLN A 1 255 ? -80.319 26.511 83.353 1.00 64.06 255 GLN A C 1
ATOM 1952 O O . GLN A 1 255 ? -79.325 25.990 82.849 1.00 64.06 255 GLN A O 1
ATOM 1957 N N . MET A 1 256 ? -81.506 25.903 83.405 1.00 56.53 256 MET A N 1
ATOM 1958 C CA . MET A 1 256 ? -81.692 24.506 83.019 1.00 56.53 256 MET A CA 1
ATOM 1959 C C . MET A 1 256 ? -81.430 24.339 81.521 1.00 56.53 256 MET A C 1
ATOM 1961 O O . MET A 1 256 ? -82.237 24.769 80.694 1.00 56.53 256 MET A O 1
ATOM 1965 N N . THR A 1 257 ? -80.319 23.689 81.169 1.00 63.97 257 THR A N 1
ATOM 1966 C CA . THR A 1 257 ? -80.094 23.213 79.805 1.00 63.97 257 THR A CA 1
ATOM 1967 C C . THR A 1 257 ? -81.240 22.280 79.432 1.00 63.97 257 THR A C 1
ATOM 1969 O O . THR A 1 257 ? -81.595 21.372 80.188 1.00 63.97 257 THR A O 1
ATOM 1972 N N . GLN A 1 258 ? -81.881 22.537 78.290 1.00 66.62 258 GLN A N 1
ATOM 1973 C CA . GLN A 1 258 ? -83.009 21.717 77.864 1.00 66.62 258 GLN A CA 1
ATOM 1974 C C . GLN A 1 258 ? -82.511 20.293 77.613 1.00 66.62 258 GLN A C 1
ATOM 1976 O O . GLN A 1 258 ? -81.561 20.088 76.857 1.00 66.62 258 GLN A O 1
ATOM 1981 N N . ILE A 1 259 ? -83.138 19.320 78.279 1.00 64.06 259 ILE A N 1
ATOM 1982 C CA . ILE A 1 259 ? -82.790 17.904 78.142 1.00 64.06 259 ILE A CA 1
ATOM 1983 C C . ILE A 1 259 ? -82.918 17.547 76.653 1.00 64.06 259 ILE A C 1
ATOM 1985 O O . ILE A 1 259 ? -83.988 17.793 76.084 1.00 64.06 259 ILE A O 1
ATOM 1989 N N . PRO A 1 260 ? -81.867 17.006 76.005 1.00 61.75 260 PRO A N 1
ATOM 1990 C CA . PRO A 1 260 ? -81.891 16.751 74.572 1.00 61.75 260 PRO A CA 1
ATOM 1991 C C . PRO A 1 260 ? -83.050 15.815 74.237 1.00 61.75 260 PRO A C 1
ATOM 1993 O O . PRO A 1 260 ? -83.174 14.719 74.787 1.00 61.75 260 PRO A O 1
ATOM 1996 N N . THR A 1 261 ? -83.929 16.267 73.344 1.00 68.69 261 THR A N 1
ATOM 1997 C CA . THR A 1 261 ? -85.053 15.451 72.890 1.00 68.69 261 THR A CA 1
ATOM 1998 C C . THR A 1 261 ? -84.532 14.279 72.061 1.00 68.69 261 THR A C 1
ATOM 2000 O O . THR A 1 261 ? -83.537 14.390 71.342 1.00 68.69 261 THR A O 1
ATOM 2003 N N . LEU A 1 262 ? -85.197 13.125 72.181 1.00 74.62 262 LEU A N 1
ATOM 2004 C CA . LEU A 1 262 ? -84.661 11.861 71.669 1.00 74.62 262 LEU A CA 1
ATOM 2005 C C . LEU A 1 262 ? -84.427 11.884 70.147 1.00 74.62 262 LEU A C 1
ATOM 2007 O O . LEU A 1 262 ? -83.456 11.311 69.673 1.00 74.62 262 LEU A O 1
ATOM 2011 N N . GLY A 1 263 ? -85.285 12.585 69.394 1.00 80.88 263 GLY A N 1
ATOM 2012 C CA . GLY A 1 263 ? -85.185 12.713 67.934 1.00 80.88 263 GLY A CA 1
ATOM 2013 C C . GLY A 1 263 ? -83.882 13.375 67.465 1.00 80.88 263 GLY A C 1
ATOM 2014 O O . GLY A 1 263 ? -83.106 12.717 66.779 1.00 80.88 263 GLY A O 1
ATOM 2015 N N . PRO A 1 264 ? -83.593 14.635 67.847 1.00 81.06 264 PRO A N 1
ATOM 2016 C CA . PRO A 1 264 ? -82.319 15.286 67.534 1.00 81.06 264 PRO A CA 1
ATOM 2017 C C . PRO A 1 264 ? -81.077 14.517 68.006 1.00 81.06 264 PRO A C 1
ATOM 2019 O O . PRO A 1 264 ? -80.076 14.503 67.295 1.00 81.06 264 PRO A O 1
ATOM 2022 N N . ALA A 1 265 ? -81.138 13.841 69.159 1.00 80.00 265 ALA A N 1
ATOM 2023 C CA . ALA A 1 265 ? -80.031 13.012 69.640 1.00 80.00 265 ALA A CA 1
ATOM 2024 C C . ALA A 1 265 ? -79.783 11.782 68.744 1.00 80.00 265 ALA A C 1
ATOM 2026 O O . ALA A 1 265 ? -78.633 11.478 68.430 1.00 80.00 265 ALA A O 1
ATOM 2027 N N . ILE A 1 266 ? -80.848 11.112 68.287 1.00 86.00 266 ILE A N 1
ATOM 2028 C CA . ILE A 1 266 ? -80.764 10.004 67.322 1.00 86.00 266 ILE A CA 1
ATOM 2029 C C . ILE A 1 266 ? -80.274 10.515 65.960 1.00 86.00 266 ILE A C 1
ATOM 2031 O O . ILE A 1 266 ? -79.339 9.950 65.414 1.00 86.00 266 ILE A O 1
ATOM 2035 N N . GLY A 1 267 ? -80.800 11.635 65.455 1.00 85.69 267 GLY A N 1
ATOM 2036 C CA . GLY A 1 267 ? -80.348 12.215 64.183 1.00 85.69 267 GLY A CA 1
ATOM 2037 C C . GLY A 1 267 ? -78.870 12.628 64.191 1.00 85.69 267 GLY A C 1
ATOM 2038 O O . GLY A 1 267 ? -78.165 12.418 63.207 1.00 85.69 267 GLY A O 1
ATOM 2039 N N . ALA A 1 268 ? -78.366 13.157 65.312 1.00 84.50 268 ALA A N 1
ATOM 2040 C CA . ALA A 1 268 ? -76.939 13.433 65.486 1.00 84.50 268 ALA A CA 1
ATOM 2041 C C . ALA A 1 268 ? -76.098 12.142 65.537 1.00 84.50 268 ALA A C 1
ATOM 2043 O O . ALA A 1 268 ? -75.008 12.097 64.963 1.00 84.50 268 ALA A O 1
ATOM 2044 N N . PHE A 1 269 ? -76.610 11.083 66.174 1.00 89.44 269 PHE A N 1
ATOM 2045 C CA . PHE A 1 269 ? -75.972 9.768 66.179 1.00 89.44 269 PHE A CA 1
ATOM 2046 C C . PHE A 1 269 ? -75.909 9.170 64.767 1.00 89.44 269 PHE A C 1
ATOM 2048 O O . PHE A 1 269 ? -74.816 8.834 64.313 1.00 89.44 269 PHE A O 1
ATOM 2055 N N . ASP A 1 270 ? -77.026 9.136 64.038 1.00 90.88 270 ASP A N 1
ATOM 2056 C CA . ASP A 1 270 ? -77.110 8.638 62.660 1.00 90.88 270 ASP A CA 1
ATOM 2057 C C . ASP A 1 270 ? -76.151 9.401 61.731 1.00 90.88 270 ASP A C 1
ATOM 2059 O O . ASP A 1 270 ? -75.392 8.785 60.983 1.00 90.88 270 ASP A O 1
ATOM 2063 N N . MET A 1 271 ? -76.093 10.735 61.836 1.00 90.88 271 MET A N 1
ATOM 2064 C CA . MET A 1 271 ? -75.126 11.549 61.089 1.00 90.88 271 MET A CA 1
ATOM 2065 C C . MET A 1 271 ? -73.669 11.239 61.462 1.00 90.88 271 MET A C 1
ATOM 2067 O O . MET A 1 271 ? -72.815 11.207 60.577 1.00 90.88 271 MET A O 1
ATOM 2071 N N . SER A 1 272 ? -73.366 10.963 62.736 1.00 91.88 272 SER A N 1
ATOM 2072 C CA . SER A 1 272 ? -72.015 10.555 63.150 1.00 91.88 272 SER A CA 1
ATOM 2073 C C . SER A 1 272 ? -71.640 9.155 62.642 1.00 91.88 272 SER A C 1
ATOM 2075 O O . SER A 1 272 ? -70.510 8.943 62.207 1.00 91.88 272 SER A O 1
ATOM 2077 N N . VAL A 1 273 ? -72.596 8.219 62.596 1.00 93.56 273 VAL A N 1
ATOM 2078 C CA . VAL A 1 273 ? -72.407 6.875 62.028 1.00 93.56 273 VAL A CA 1
ATOM 2079 C C . VAL A 1 273 ? -72.213 6.952 60.512 1.00 93.56 273 VAL A C 1
ATOM 2081 O O . VAL A 1 273 ? -71.324 6.286 59.981 1.00 93.56 273 VAL A O 1
ATOM 2084 N N . LEU A 1 274 ? -72.964 7.806 59.810 1.00 93.75 274 LEU A N 1
ATOM 2085 C CA . LEU A 1 274 ? -72.767 8.077 58.381 1.00 93.75 274 LEU A CA 1
ATOM 2086 C C . LEU A 1 274 ? -71.406 8.735 58.099 1.00 93.75 274 LEU A C 1
ATOM 2088 O O . LEU A 1 274 ? -70.723 8.345 57.155 1.00 93.75 274 LEU A O 1
ATOM 2092 N N . ALA A 1 275 ? -70.962 9.676 58.937 1.00 94.44 275 ALA A N 1
ATOM 2093 C CA . ALA A 1 275 ? -69.636 10.281 58.812 1.00 94.44 275 ALA A CA 1
ATOM 2094 C C . ALA A 1 275 ? -68.509 9.251 59.019 1.00 94.44 275 ALA A C 1
ATOM 2096 O O . ALA A 1 275 ? -67.582 9.185 58.213 1.00 94.44 275 ALA A O 1
ATOM 2097 N N . VAL A 1 276 ? -68.606 8.403 60.051 1.00 95.38 276 VAL A N 1
ATOM 2098 C CA . VAL A 1 276 ? -67.614 7.350 60.337 1.00 95.38 276 VAL A CA 1
ATOM 2099 C C . VAL A 1 276 ? -67.605 6.266 59.257 1.00 95.38 276 VAL A C 1
ATOM 2101 O O . VAL A 1 276 ? -66.529 5.841 58.846 1.00 95.38 276 VAL A O 1
ATOM 2104 N N . THR A 1 277 ? -68.764 5.833 58.754 1.00 95.12 277 THR A N 1
ATOM 2105 C CA . THR A 1 277 ? -68.834 4.807 57.695 1.00 95.12 277 THR A CA 1
ATOM 2106 C C . THR A 1 277 ? -68.328 5.322 56.348 1.00 95.12 277 THR A C 1
ATOM 2108 O O . THR A 1 277 ? -67.564 4.614 55.694 1.00 95.12 277 THR A O 1
ATOM 2111 N N . ASN A 1 278 ? -68.647 6.564 55.967 1.00 94.38 278 ASN A N 1
ATOM 2112 C CA . ASN A 1 278 ? -68.072 7.196 54.774 1.00 94.38 278 ASN A CA 1
ATOM 2113 C C . ASN A 1 278 ? -66.557 7.415 54.919 1.00 94.38 278 ASN A C 1
ATOM 2115 O O . ASN A 1 278 ? -65.809 7.094 53.999 1.00 94.38 278 ASN A O 1
ATOM 2119 N N . SER A 1 279 ? -66.092 7.893 56.079 1.00 95.06 279 SER A N 1
ATOM 2120 C CA . SER A 1 279 ? -64.660 8.043 56.377 1.00 95.06 279 SER A CA 1
ATOM 2121 C C . SER A 1 279 ? -63.922 6.704 56.273 1.00 95.06 279 SER A C 1
ATOM 2123 O O . SER A 1 279 ? -62.943 6.595 55.541 1.00 95.06 279 SER A O 1
ATOM 2125 N N . HIS A 1 280 ? -64.455 5.644 56.891 1.00 95.00 280 HIS A N 1
ATOM 2126 C CA . HIS A 1 280 ? -63.900 4.293 56.797 1.00 95.00 280 HIS A CA 1
ATOM 2127 C C . HIS A 1 280 ? -63.882 3.764 55.355 1.00 95.00 280 HIS A C 1
ATOM 2129 O O . HIS A 1 280 ? -62.911 3.128 54.956 1.00 95.00 280 HIS A O 1
ATOM 2135 N N . ALA A 1 281 ? -64.923 4.019 54.554 1.00 94.50 281 ALA A N 1
ATOM 2136 C CA . ALA A 1 281 ? -64.948 3.625 53.145 1.00 94.50 281 ALA A CA 1
ATOM 2137 C C . ALA A 1 281 ? -63.847 4.335 52.336 1.00 94.50 281 ALA A C 1
ATOM 2139 O O . ALA A 1 281 ? -63.108 3.674 51.607 1.00 94.50 281 ALA A O 1
ATOM 2140 N N . VAL A 1 282 ? -63.678 5.650 52.523 1.00 95.56 282 VAL A N 1
ATOM 2141 C CA . VAL A 1 282 ? -62.596 6.422 51.890 1.00 95.56 282 VAL A CA 1
ATOM 2142 C C . VAL A 1 282 ? -61.228 5.903 52.340 1.00 95.56 282 VAL A C 1
ATOM 2144 O O . VAL A 1 282 ? -60.413 5.552 51.489 1.00 95.56 282 VAL A O 1
ATOM 2147 N N . SER A 1 283 ? -60.990 5.752 53.646 1.00 94.06 283 SER A N 1
ATOM 2148 C CA . SER A 1 283 ? -59.731 5.214 54.183 1.00 94.06 283 SER A CA 1
ATOM 2149 C C . SER A 1 283 ? -59.431 3.786 53.715 1.00 94.06 283 SER A C 1
ATOM 2151 O O . SER A 1 283 ? -58.274 3.456 53.473 1.00 94.06 283 SER A O 1
ATOM 2153 N N . ALA A 1 284 ? -60.444 2.935 53.535 1.00 95.75 284 ALA A N 1
ATOM 2154 C CA . ALA A 1 284 ? -60.255 1.608 52.955 1.00 95.75 284 ALA A CA 1
ATOM 2155 C C . ALA A 1 284 ? -59.817 1.693 51.482 1.00 95.75 284 ALA A C 1
ATOM 2157 O O . ALA A 1 284 ? -58.906 0.972 51.079 1.00 95.75 284 ALA A O 1
ATOM 2158 N N . THR A 1 285 ? -60.403 2.598 50.687 1.00 95.44 285 THR A N 1
ATOM 2159 C CA . THR A 1 285 ? -59.968 2.803 49.293 1.00 95.44 285 THR A CA 1
ATOM 2160 C C . THR A 1 285 ? -58.572 3.416 49.189 1.00 95.44 285 THR A C 1
ATOM 2162 O O . THR A 1 285 ? -57.785 2.954 48.368 1.00 95.44 285 THR A O 1
ATOM 2165 N N . THR A 1 286 ? -58.203 4.379 50.042 1.00 96.12 286 THR A N 1
ATOM 2166 C CA . THR A 1 286 ? -56.844 4.944 50.015 1.00 96.12 286 THR A CA 1
ATOM 2167 C C . THR A 1 286 ? -55.797 3.933 50.473 1.00 96.12 286 THR A C 1
ATOM 2169 O O . THR A 1 286 ? -54.736 3.878 49.866 1.00 96.12 286 THR A O 1
ATOM 2172 N N . LEU A 1 287 ? -56.090 3.070 51.454 1.00 96.56 287 LEU A N 1
ATOM 2173 C CA . LEU A 1 287 ? -55.193 1.969 51.832 1.00 96.56 287 LEU A CA 1
ATOM 2174 C C . LEU A 1 287 ? -54.987 0.954 50.694 1.00 96.56 287 LEU A C 1
ATOM 2176 O O . LEU A 1 287 ? -53.868 0.488 50.499 1.00 96.56 287 LEU A O 1
ATOM 2180 N N . VAL A 1 288 ? -56.032 0.633 49.921 1.00 96.19 288 VAL A N 1
ATOM 2181 C CA . VAL A 1 288 ? -55.905 -0.242 48.740 1.00 96.19 288 VAL A CA 1
ATOM 2182 C C . VAL A 1 288 ? -55.076 0.424 47.638 1.00 96.19 288 VAL A C 1
ATOM 2184 O O . VAL A 1 288 ? -54.213 -0.234 47.061 1.00 96.19 288 VAL A O 1
ATOM 2187 N N . ASN A 1 289 ? -55.286 1.716 47.373 1.00 96.56 289 ASN A N 1
ATOM 2188 C CA . ASN A 1 289 ? -54.506 2.456 46.378 1.00 96.56 289 ASN A CA 1
ATOM 2189 C C . ASN A 1 289 ? -53.030 2.568 46.791 1.00 96.56 289 ASN A C 1
ATOM 2191 O O . ASN A 1 289 ? -52.156 2.239 45.997 1.00 96.56 289 ASN A O 1
ATOM 2195 N N . LEU A 1 290 ? -52.748 2.929 48.049 1.00 96.88 290 LEU A N 1
ATOM 2196 C CA . LEU A 1 290 ? -51.387 3.007 48.590 1.00 96.88 290 LEU A CA 1
ATOM 2197 C C . LEU A 1 290 ? -50.669 1.651 48.546 1.00 96.88 290 LEU A C 1
ATOM 2199 O O . LEU A 1 290 ? -49.474 1.604 48.278 1.00 96.88 290 LEU A O 1
ATOM 2203 N N . GLU A 1 291 ? -51.373 0.537 48.767 1.00 96.19 291 GLU A N 1
ATOM 2204 C CA . GLU A 1 291 ? -50.793 -0.804 48.625 1.00 96.19 291 GLU A CA 1
ATOM 2205 C C . GLU A 1 291 ? -50.487 -1.153 47.155 1.00 96.19 291 GLU A C 1
ATOM 2207 O O . GLU A 1 291 ? -49.454 -1.764 46.878 1.00 96.19 291 GLU A O 1
ATOM 2212 N N . GLN A 1 292 ? -51.318 -0.721 46.198 1.00 96.38 292 GLN A N 1
ATOM 2213 C CA . GLN A 1 292 ? -51.035 -0.867 44.762 1.00 96.38 292 GLN A CA 1
ATOM 2214 C C . GLN A 1 292 ? -49.855 0.010 44.317 1.00 96.38 292 GLN A C 1
ATOM 2216 O O . GLN A 1 292 ? -48.959 -0.475 43.626 1.00 96.38 292 GLN A O 1
ATOM 2221 N N . GLU A 1 293 ? -49.801 1.268 44.758 1.00 96.75 293 GLU A N 1
ATOM 2222 C CA . GLU A 1 293 ? -48.674 2.179 44.526 1.00 96.75 293 GLU A CA 1
ATOM 2223 C C . GLU A 1 293 ? -47.381 1.609 45.121 1.00 96.75 293 GLU A C 1
ATOM 2225 O O . GLU A 1 293 ? -46.368 1.530 44.430 1.00 96.75 293 GLU A O 1
ATOM 2230 N N . ARG A 1 294 ? -47.421 1.104 46.361 1.00 96.56 294 ARG A N 1
ATOM 2231 C CA . ARG A 1 294 ? -46.285 0.444 47.024 1.00 96.56 294 ARG A CA 1
ATOM 2232 C C . ARG A 1 294 ? -45.789 -0.776 46.240 1.00 96.56 294 ARG A C 1
ATOM 2234 O O . ARG A 1 294 ? -44.580 -0.968 46.124 1.00 96.56 294 ARG A O 1
ATOM 2241 N N . GLN A 1 295 ? -46.691 -1.587 45.684 1.00 96.69 295 GLN A N 1
ATOM 2242 C CA . GLN A 1 295 ? -46.326 -2.723 44.826 1.00 96.69 295 GLN A CA 1
ATOM 2243 C C . GLN A 1 295 ? -45.739 -2.271 43.478 1.00 96.69 295 GLN A C 1
ATOM 2245 O O . GLN A 1 295 ? -44.744 -2.845 43.036 1.00 96.69 295 GLN A O 1
ATOM 2250 N N . SER A 1 296 ? -46.295 -1.229 42.852 1.00 96.81 296 SER A N 1
ATOM 2251 C CA . SER A 1 296 ? -45.771 -0.642 41.608 1.00 96.81 296 SER A CA 1
ATOM 2252 C C . SER A 1 296 ? -44.367 -0.064 41.806 1.00 96.81 296 SER A C 1
ATOM 2254 O O . SER A 1 296 ? -43.453 -0.374 41.045 1.00 96.81 296 SER A O 1
ATOM 2256 N N . MET A 1 297 ? -44.164 0.716 42.871 1.00 96.12 297 MET A N 1
ATOM 2257 C CA . MET A 1 297 ? -42.864 1.286 43.231 1.00 96.12 297 MET A CA 1
ATOM 2258 C C . MET A 1 297 ? -41.825 0.196 43.518 1.00 96.12 297 MET A C 1
ATOM 2260 O O . MET A 1 297 ? -40.679 0.343 43.112 1.00 96.12 297 MET A O 1
ATOM 2264 N N . GLN A 1 298 ? -42.207 -0.928 44.139 1.00 97.06 298 GLN A N 1
ATOM 2265 C CA . GLN A 1 298 ? -41.297 -2.066 44.335 1.00 97.06 298 GLN A CA 1
ATOM 2266 C C . GLN A 1 298 ? -40.942 -2.797 43.033 1.00 97.06 298 GLN A C 1
ATOM 2268 O O . GLN A 1 298 ? -39.815 -3.269 42.891 1.00 97.06 298 GLN A O 1
ATOM 2273 N N . GLN A 1 299 ? -41.860 -2.884 42.066 1.00 96.69 299 GLN A N 1
ATOM 2274 C CA . GLN A 1 299 ? -41.547 -3.435 40.742 1.00 96.69 299 GLN A CA 1
ATOM 2275 C C . GLN A 1 299 ? -40.556 -2.525 40.001 1.00 96.69 299 GLN A C 1
ATOM 2277 O O . GLN A 1 299 ? -39.538 -3.011 39.510 1.00 96.69 299 GLN A O 1
ATOM 2282 N N . GLN A 1 300 ? -40.785 -1.208 40.027 1.00 96.56 300 GLN A N 1
ATOM 2283 C CA . GLN A 1 300 ? -39.869 -0.208 39.465 1.00 96.56 300 GLN A CA 1
ATOM 2284 C C . GLN A 1 300 ? -38.509 -0.185 40.185 1.00 96.56 300 GLN A C 1
ATOM 2286 O O . GLN A 1 300 ? -37.477 -0.092 39.532 1.00 96.56 300 GLN A O 1
ATOM 2291 N N . GLU A 1 301 ? -38.467 -0.332 41.513 1.00 96.31 301 GLU A N 1
ATOM 2292 C CA . GLU A 1 301 ? -37.227 -0.432 42.302 1.00 96.31 301 GLU A CA 1
ATOM 2293 C C . GLU A 1 301 ? -36.381 -1.647 41.880 1.00 96.31 301 GLU A C 1
ATOM 2295 O O . GLU A 1 301 ? -35.159 -1.545 41.748 1.00 96.31 301 GLU A O 1
ATOM 2300 N N . VAL A 1 302 ? -37.020 -2.799 41.644 1.00 96.94 302 VAL A N 1
ATOM 2301 C CA . VAL A 1 302 ? -36.352 -4.022 41.168 1.00 96.94 302 VAL A CA 1
ATOM 2302 C C . VAL A 1 302 ? -35.891 -3.879 39.716 1.00 96.94 302 VAL A C 1
ATOM 2304 O O . VAL A 1 302 ? -34.765 -4.267 39.399 1.00 96.94 302 VAL A O 1
ATOM 2307 N N . GLU A 1 303 ? -36.712 -3.290 38.845 1.00 96.81 303 GLU A N 1
ATOM 2308 C CA . GLU A 1 303 ? -36.359 -3.032 37.447 1.00 96.81 303 GLU A CA 1
ATOM 2309 C C . GLU A 1 303 ? -35.184 -2.048 37.330 1.00 96.81 303 GLU A C 1
ATOM 2311 O O . GLU A 1 303 ? -34.193 -2.356 36.670 1.00 96.81 303 GLU A O 1
ATOM 2316 N N . LEU A 1 304 ? -35.228 -0.920 38.045 1.00 96.44 304 LEU A N 1
ATOM 2317 C CA . LEU A 1 304 ? -34.146 0.067 38.082 1.00 96.44 304 LEU A CA 1
ATOM 2318 C C . LEU A 1 304 ? -32.853 -0.521 38.659 1.00 96.44 304 LEU A C 1
ATOM 2320 O O . LEU A 1 304 ? -31.784 -0.283 38.103 1.00 96.44 304 LEU A O 1
ATOM 2324 N N . ARG A 1 305 ? -32.921 -1.340 39.720 1.00 96.38 305 ARG A N 1
ATOM 2325 C CA . ARG A 1 305 ? -31.739 -2.066 40.228 1.00 96.38 305 ARG A CA 1
ATOM 2326 C C . ARG A 1 305 ? -31.139 -2.998 39.182 1.00 96.38 305 ARG A C 1
ATOM 2328 O O . ARG A 1 305 ? -29.915 -3.077 39.084 1.00 96.38 305 ARG A O 1
ATOM 2335 N N . LYS A 1 306 ? -31.974 -3.677 38.390 1.00 96.81 306 LYS A N 1
ATOM 2336 C CA . LYS A 1 306 ? -31.494 -4.498 37.278 1.00 96.81 306 LYS A CA 1
ATOM 2337 C C . LYS A 1 306 ? -30.842 -3.628 36.198 1.00 96.81 306 LYS A C 1
ATOM 2339 O O . LYS A 1 306 ? -29.707 -3.905 35.833 1.00 96.81 306 LYS A O 1
ATOM 2344 N N . MET A 1 307 ? -31.494 -2.549 35.757 1.00 95.69 307 MET A N 1
ATOM 2345 C CA . MET A 1 307 ? -30.932 -1.615 34.769 1.00 95.69 307 MET A CA 1
ATOM 2346 C C . MET A 1 307 ? -29.588 -1.024 35.220 1.00 95.69 307 MET A C 1
ATOM 2348 O O . MET A 1 307 ? -28.682 -0.896 34.403 1.00 95.69 307 MET A O 1
ATOM 2352 N N . VAL A 1 308 ? -29.429 -0.706 36.510 1.00 96.50 308 VAL A N 1
ATOM 2353 C CA . VAL A 1 308 ? -28.149 -0.253 37.079 1.00 96.50 308 VAL A CA 1
ATOM 2354 C C . VAL A 1 308 ? -27.091 -1.356 37.004 1.00 96.50 308 VAL A C 1
ATOM 2356 O O . VAL A 1 308 ? -25.991 -1.082 36.542 1.00 96.50 308 VAL A O 1
ATOM 2359 N N . SER A 1 309 ? -27.410 -2.602 37.365 1.00 96.56 309 SER A N 1
ATOM 2360 C CA . SER A 1 309 ? -26.451 -3.718 37.291 1.00 96.56 309 SER A CA 1
ATOM 2361 C C . SER A 1 309 ? -26.063 -4.084 35.845 1.00 96.56 309 SER A C 1
ATOM 2363 O O . SER A 1 309 ? -24.883 -4.291 35.546 1.00 96.56 309 SER A O 1
ATOM 2365 N N . ASP A 1 310 ? -27.030 -4.076 34.923 1.00 93.75 310 ASP A N 1
ATOM 2366 C CA . ASP A 1 310 ? -26.815 -4.266 33.482 1.00 93.75 310 ASP A CA 1
ATOM 2367 C C . ASP A 1 310 ? -25.959 -3.105 32.900 1.00 93.75 310 ASP A C 1
ATOM 2369 O O . ASP A 1 310 ? -25.105 -3.313 32.035 1.00 93.75 310 ASP A O 1
ATOM 2373 N N . ALA A 1 311 ? -26.111 -1.875 33.413 1.00 94.50 311 ALA A N 1
ATOM 2374 C CA . ALA A 1 311 ? -25.288 -0.722 33.034 1.00 94.50 311 ALA A CA 1
ATOM 2375 C C . ALA A 1 311 ? -23.881 -0.730 33.666 1.00 94.50 311 ALA A C 1
ATOM 2377 O O . ALA A 1 311 ? -22.921 -0.318 33.014 1.00 94.50 311 ALA A O 1
ATOM 2378 N N . GLU A 1 312 ? -23.729 -1.198 34.907 1.00 95.44 312 GLU A N 1
ATOM 2379 C CA . GLU A 1 312 ? -22.439 -1.333 35.599 1.00 95.44 312 GLU A CA 1
ATOM 2380 C C . GLU A 1 312 ? -21.563 -2.409 34.955 1.00 95.44 312 GLU A C 1
ATOM 2382 O O . GLU A 1 312 ? -20.388 -2.160 34.684 1.00 95.44 312 GLU A O 1
ATOM 2387 N N . THR A 1 313 ? -22.135 -3.573 34.635 1.00 94.62 313 THR A N 1
ATOM 2388 C CA . THR A 1 313 ? -21.430 -4.651 33.921 1.00 94.62 313 THR A CA 1
ATOM 2389 C C . THR A 1 313 ? -20.993 -4.204 32.526 1.00 94.62 313 THR A C 1
ATOM 2391 O O . THR A 1 313 ? -19.812 -4.331 32.189 1.00 94.62 313 THR A O 1
ATOM 2394 N N . LYS A 1 314 ? -21.887 -3.560 31.759 1.00 94.12 314 LYS A N 1
ATOM 2395 C CA . LYS A 1 314 ? -21.541 -2.916 30.481 1.00 94.12 314 LYS A CA 1
ATOM 2396 C C . LYS A 1 314 ? -20.418 -1.885 30.656 1.00 94.12 314 LYS A C 1
ATOM 2398 O O . LYS A 1 314 ? -19.451 -1.896 29.899 1.00 94.12 314 LYS A O 1
ATOM 2403 N N . ARG A 1 315 ? -20.492 -1.019 31.672 1.00 95.06 315 ARG A N 1
ATOM 2404 C CA . ARG A 1 315 ? -19.468 0.003 31.954 1.00 95.06 315 ARG A CA 1
ATOM 2405 C C . ARG A 1 315 ? -18.108 -0.598 32.326 1.00 95.06 315 ARG A C 1
ATOM 2407 O O . ARG A 1 315 ? -17.103 -0.041 31.890 1.00 95.06 315 ARG A O 1
ATOM 2414 N N . SER A 1 316 ? -18.064 -1.691 33.093 1.00 96.62 316 SER A N 1
ATOM 2415 C CA . SER A 1 316 ? -16.812 -2.400 33.412 1.00 96.62 316 SER A CA 1
ATOM 2416 C C . SER A 1 316 ? -16.184 -2.972 32.147 1.00 96.62 316 SER A C 1
ATOM 2418 O O . SER A 1 316 ? -15.041 -2.647 31.834 1.00 96.62 316 SER A O 1
ATOM 2420 N N . TRP A 1 317 ? -16.968 -3.700 31.343 1.00 96.88 317 TRP A N 1
ATOM 2421 C CA . TRP A 1 317 ? -16.488 -4.276 30.087 1.00 96.88 317 TRP A CA 1
ATOM 2422 C C . TRP A 1 317 ? -15.958 -3.196 29.127 1.00 96.88 317 TRP A C 1
ATOM 2424 O O . TRP A 1 317 ? -14.864 -3.340 28.587 1.00 96.88 317 TRP A O 1
ATOM 2434 N N . PHE A 1 318 ? -16.657 -2.062 28.972 1.00 96.38 318 PHE A N 1
ATOM 2435 C CA . PHE A 1 318 ? -16.179 -0.939 28.147 1.00 96.38 318 PHE A CA 1
ATOM 2436 C C . PHE A 1 318 ? -14.991 -0.171 28.755 1.00 96.38 318 PHE A C 1
ATOM 2438 O O . PHE A 1 318 ? -14.324 0.568 28.031 1.00 96.38 318 PHE A O 1
ATOM 2445 N N . ALA A 1 319 ? -14.702 -0.315 30.052 1.00 97.00 319 ALA A N 1
ATOM 2446 C CA . ALA A 1 319 ? -13.447 0.160 30.631 1.00 97.00 319 ALA A CA 1
ATOM 2447 C C . ALA A 1 319 ? -12.303 -0.803 30.292 1.00 97.00 319 ALA A C 1
ATOM 2449 O O . ALA A 1 319 ? -11.353 -0.398 29.636 1.00 97.00 319 ALA A O 1
ATOM 2450 N N . GLU A 1 320 ? -12.456 -2.089 30.604 1.00 96.56 320 GLU A N 1
ATOM 2451 C CA . GLU A 1 320 ? -11.476 -3.140 30.297 1.00 96.56 320 GLU A CA 1
ATOM 2452 C C . GLU A 1 320 ? -11.165 -3.253 28.793 1.00 96.56 320 GLU A C 1
ATOM 2454 O O . GLU A 1 320 ? -10.041 -3.570 28.403 1.00 96.56 320 GLU A O 1
ATOM 2459 N N . PHE A 1 321 ? -12.147 -3.001 27.921 1.00 95.75 321 PHE A N 1
ATOM 2460 C CA . PHE A 1 321 ? -11.944 -2.945 26.474 1.00 95.75 321 PHE A CA 1
ATOM 2461 C C . PHE A 1 321 ? -11.170 -1.692 26.048 1.00 95.75 321 PHE A C 1
ATOM 2463 O O . PHE A 1 321 ? -10.267 -1.806 25.224 1.00 95.75 321 PHE A O 1
ATOM 2470 N N . ARG A 1 322 ? -11.455 -0.516 26.627 1.00 95.62 322 ARG A N 1
ATOM 2471 C CA . ARG A 1 322 ? -10.706 0.715 26.329 1.00 95.62 322 ARG A CA 1
ATOM 2472 C C . ARG A 1 322 ? -9.254 0.598 26.772 1.00 95.62 322 ARG A C 1
ATOM 2474 O O . ARG A 1 322 ? -8.373 0.837 25.963 1.00 95.62 322 ARG A O 1
ATOM 2481 N N . ASP A 1 323 ? -9.010 0.180 28.009 1.00 97.00 323 ASP A N 1
ATOM 2482 C CA . ASP A 1 323 ? -7.666 0.070 28.580 1.00 97.00 323 ASP A CA 1
ATOM 2483 C C . ASP A 1 323 ? -6.820 -0.957 27.781 1.00 97.00 323 ASP A C 1
ATOM 2485 O O . ASP A 1 323 ? -5.618 -0.778 27.555 1.00 97.00 323 ASP A O 1
ATOM 2489 N N . TRP A 1 324 ? -7.468 -2.002 27.247 1.00 95.88 324 TRP A N 1
ATOM 2490 C CA . TRP A 1 324 ? -6.868 -2.936 26.289 1.00 95.88 324 TRP A CA 1
ATOM 2491 C C . TRP A 1 324 ? -6.600 -2.298 24.911 1.00 95.88 324 TRP A C 1
ATOM 2493 O O . TRP A 1 324 ? -5.503 -2.456 24.379 1.00 95.88 324 TRP A O 1
ATOM 2503 N N . VAL A 1 325 ? -7.540 -1.532 24.342 1.00 95.19 325 VAL A N 1
ATOM 2504 C CA . VAL A 1 325 ? -7.340 -0.795 23.074 1.00 95.19 325 VAL A CA 1
ATOM 2505 C C . VAL A 1 325 ? -6.247 0.275 23.201 1.00 95.19 325 VAL A C 1
ATOM 2507 O O . VAL A 1 325 ? -5.452 0.430 22.279 1.00 95.19 325 VAL A O 1
ATOM 2510 N N . GLU A 1 326 ? -6.135 0.966 24.336 1.00 96.25 326 GLU A N 1
ATOM 2511 C CA . GLU A 1 326 ? -5.043 1.904 24.633 1.00 96.25 326 GLU A CA 1
ATOM 2512 C C . GLU A 1 326 ? -3.687 1.178 24.685 1.00 96.25 326 GLU A C 1
ATOM 2514 O O . GLU A 1 326 ? -2.694 1.673 24.148 1.00 96.25 326 GLU A O 1
ATOM 2519 N N . THR A 1 327 ? -3.655 -0.045 25.229 1.00 96.19 327 THR A N 1
ATOM 2520 C CA . THR A 1 327 ? -2.465 -0.913 25.200 1.00 96.19 327 THR A CA 1
ATOM 2521 C C . THR A 1 327 ? -2.109 -1.351 23.770 1.00 96.19 327 THR A C 1
ATOM 2523 O O . THR A 1 327 ? -0.932 -1.356 23.405 1.00 96.19 327 THR A O 1
ATOM 2526 N N . VAL A 1 328 ? -3.102 -1.667 22.928 1.00 95.50 328 VAL A N 1
ATOM 2527 C CA . VAL A 1 328 ? -2.899 -1.935 21.488 1.00 95.50 328 VAL A CA 1
ATOM 2528 C C . VAL A 1 328 ? -2.396 -0.689 20.757 1.00 95.50 328 VAL A C 1
ATOM 2530 O O . VAL A 1 328 ? -1.481 -0.807 19.948 1.00 95.50 328 VAL A O 1
ATOM 2533 N N . GLY A 1 329 ? -2.912 0.501 21.073 1.00 95.94 329 GLY A N 1
ATOM 2534 C CA . GLY A 1 329 ? -2.429 1.773 20.531 1.00 95.94 329 GLY A CA 1
ATOM 2535 C C . GLY A 1 329 ? -0.946 1.999 20.829 1.00 95.94 329 GLY A C 1
ATOM 2536 O O . GLY A 1 329 ? -0.153 2.138 19.903 1.00 95.94 329 GLY A O 1
ATOM 2537 N N . ALA A 1 330 ? -0.549 1.915 22.102 1.00 96.19 330 ALA A N 1
ATOM 2538 C CA . ALA A 1 330 ? 0.847 2.075 22.517 1.00 96.19 330 ALA A CA 1
ATOM 2539 C C . ALA A 1 330 ? 1.793 1.026 21.893 1.00 96.19 330 ALA A C 1
ATOM 2541 O O . ALA A 1 330 ? 2.929 1.341 21.535 1.00 96.19 330 ALA A O 1
ATOM 2542 N N . PHE A 1 331 ? 1.325 -0.215 21.720 1.00 96.12 331 PHE A N 1
ATOM 2543 C CA . PHE A 1 331 ? 2.053 -1.258 20.992 1.00 96.12 331 PHE A CA 1
ATOM 2544 C C . PHE A 1 331 ? 2.246 -0.901 19.507 1.00 96.12 331 PHE A C 1
ATOM 2546 O O . PHE A 1 331 ? 3.350 -1.028 18.971 1.00 96.12 331 PHE A O 1
ATOM 2553 N N . LEU A 1 332 ? 1.187 -0.434 18.841 1.00 95.94 332 LEU A N 1
ATOM 2554 C CA . LEU A 1 332 ? 1.227 -0.047 17.433 1.00 95.94 332 LEU A CA 1
ATOM 2555 C C . LEU A 1 332 ? 2.110 1.190 17.204 1.00 95.94 332 LEU A C 1
ATOM 2557 O O . LEU A 1 332 ? 2.886 1.190 16.248 1.00 95.94 332 LEU A O 1
ATOM 2561 N N . ASP A 1 333 ? 2.081 2.180 18.100 1.00 96.75 333 ASP A N 1
ATOM 2562 C CA . ASP A 1 333 ? 2.960 3.359 18.066 1.00 96.75 333 ASP A CA 1
ATOM 2563 C C . ASP A 1 333 ? 4.455 2.988 18.122 1.00 96.75 333 ASP A C 1
ATOM 2565 O O . ASP A 1 333 ? 5.283 3.634 17.476 1.00 96.75 333 ASP A O 1
ATOM 2569 N N . GLU A 1 334 ? 4.825 1.925 18.848 1.00 95.44 334 GLU A N 1
ATOM 2570 C CA . GLU A 1 334 ? 6.207 1.431 18.875 1.00 95.44 334 GLU A CA 1
ATOM 2571 C C . GLU A 1 334 ? 6.570 0.646 17.601 1.00 95.44 334 GLU A C 1
ATOM 2573 O O . GLU A 1 334 ? 7.659 0.824 17.041 1.00 95.44 334 GLU A O 1
ATOM 2578 N N . LYS A 1 335 ? 5.676 -0.234 17.124 1.00 95.81 335 LYS A N 1
ATOM 2579 C CA . LYS A 1 335 ? 5.998 -1.190 16.050 1.00 95.81 335 LYS A CA 1
ATOM 2580 C C . LYS A 1 335 ? 5.770 -0.658 14.630 1.00 95.81 335 LYS A C 1
ATOM 2582 O O . LYS A 1 335 ? 6.538 -1.035 13.738 1.00 95.81 335 LYS A O 1
ATOM 2587 N N . PHE A 1 336 ? 4.814 0.245 14.381 1.00 96.19 336 PHE A N 1
ATOM 2588 C CA . PHE A 1 336 ? 4.629 0.858 13.051 1.00 96.19 336 PHE A CA 1
ATOM 2589 C C . PHE A 1 336 ? 5.909 1.547 12.534 1.00 96.19 336 PHE A C 1
ATOM 2591 O O . PHE A 1 336 ? 6.312 1.250 11.409 1.00 96.19 336 PHE A O 1
ATOM 2598 N N . PRO A 1 337 ? 6.639 2.364 13.322 1.00 96.69 337 PRO A N 1
ATOM 2599 C CA . PRO A 1 337 ? 7.905 2.964 12.888 1.00 96.69 337 PRO A CA 1
ATOM 2600 C C . PRO A 1 337 ? 9.046 1.970 12.622 1.00 96.69 337 PRO A C 1
ATOM 2602 O O . PRO A 1 337 ? 10.088 2.376 12.102 1.00 96.69 337 PRO A O 1
ATOM 2605 N N . VAL A 1 338 ? 8.918 0.697 13.013 1.00 96.38 338 VAL A N 1
ATOM 2606 C CA . VAL A 1 338 ? 9.868 -0.375 12.661 1.00 96.38 338 VAL A CA 1
ATOM 2607 C C . VAL A 1 338 ? 9.441 -1.031 11.348 1.00 96.38 338 VAL A C 1
ATOM 2609 O O . VAL A 1 338 ? 10.241 -1.102 10.414 1.00 96.38 338 VAL A O 1
ATOM 2612 N N . LEU A 1 339 ? 8.160 -1.396 11.238 1.00 96.75 339 LEU A N 1
ATOM 2613 C CA . LEU A 1 339 ? 7.530 -1.881 10.008 1.00 96.75 339 LEU A CA 1
ATOM 2614 C C . LEU A 1 339 ? 7.774 -0.918 8.831 1.00 96.75 339 LEU A C 1
ATOM 2616 O O . LEU A 1 339 ? 8.227 -1.336 7.769 1.00 96.75 339 LEU A O 1
ATOM 2620 N N . GLU A 1 340 ? 7.580 0.388 9.023 1.00 96.06 340 GLU A N 1
ATOM 2621 C CA . GLU A 1 340 ? 7.778 1.391 7.970 1.00 96.06 340 GLU A CA 1
ATOM 2622 C C . GLU A 1 340 ? 9.232 1.545 7.519 1.00 96.06 340 GLU A C 1
ATOM 2624 O O . GLU A 1 340 ? 9.476 1.933 6.374 1.00 96.06 340 GLU A O 1
ATOM 2629 N N . LYS A 1 341 ? 10.216 1.204 8.358 1.00 96.75 341 LYS A N 1
ATOM 2630 C CA . LYS A 1 341 ? 11.622 1.168 7.926 1.00 96.75 341 LYS A CA 1
ATOM 2631 C C . LYS A 1 341 ? 11.853 0.000 6.970 1.00 96.75 341 LYS A C 1
ATOM 2633 O O . LYS A 1 341 ? 12.399 0.228 5.895 1.00 96.75 341 LYS A O 1
ATOM 2638 N N . ALA A 1 342 ? 11.356 -1.195 7.297 1.00 96.56 342 ALA A N 1
ATOM 2639 C CA . ALA A 1 342 ? 11.437 -2.367 6.420 1.00 96.56 342 ALA A CA 1
ATOM 2640 C C . ALA A 1 342 ? 10.659 -2.161 5.101 1.00 96.56 342 ALA A C 1
ATOM 2642 O O . ALA A 1 342 ? 11.164 -2.446 4.017 1.00 96.56 342 ALA A O 1
ATOM 2643 N N . GLU A 1 343 ? 9.458 -1.580 5.160 1.00 95.69 343 GLU A N 1
ATOM 2644 C CA . GLU A 1 343 ? 8.667 -1.237 3.969 1.00 95.69 343 GLU A CA 1
ATOM 2645 C C . GLU A 1 343 ? 9.374 -0.227 3.050 1.00 95.69 343 GLU A C 1
ATOM 2647 O O . GLU A 1 343 ? 9.323 -0.353 1.824 1.00 95.69 343 GLU A O 1
ATOM 2652 N N . ASN A 1 344 ? 10.018 0.799 3.618 1.00 96.19 344 ASN A N 1
ATOM 2653 C CA . ASN A 1 344 ? 10.760 1.783 2.832 1.00 96.19 344 ASN A CA 1
ATOM 2654 C C . ASN A 1 344 ? 12.098 1.222 2.322 1.00 96.19 344 ASN A C 1
ATOM 2656 O O . ASN A 1 344 ? 12.479 1.566 1.204 1.00 96.19 344 ASN A O 1
ATOM 2660 N N . GLU A 1 345 ? 12.753 0.322 3.064 1.00 96.19 345 GLU A N 1
ATOM 2661 C CA . GLU A 1 345 ? 13.931 -0.419 2.596 1.00 96.19 345 GLU A CA 1
ATOM 2662 C C . GLU A 1 345 ? 13.595 -1.299 1.383 1.00 96.19 345 GLU A C 1
ATOM 2664 O O . GLU A 1 345 ? 14.271 -1.220 0.356 1.00 96.19 345 GLU A O 1
ATOM 2669 N N . PHE A 1 346 ? 12.496 -2.059 1.439 1.00 96.00 346 PHE A N 1
ATOM 2670 C CA . PHE A 1 346 ? 12.010 -2.857 0.308 1.00 96.00 346 PHE A CA 1
ATOM 2671 C C . PHE A 1 346 ? 11.784 -1.999 -0.947 1.00 96.00 346 PHE A C 1
ATOM 2673 O O . PHE A 1 346 ? 12.228 -2.337 -2.048 1.00 96.00 346 PHE A O 1
ATOM 2680 N N . VAL A 1 347 ? 11.152 -0.835 -0.769 1.00 95.94 347 VAL A N 1
ATOM 2681 C CA . VAL A 1 347 ? 10.941 0.148 -1.839 1.00 95.94 347 VAL A CA 1
ATOM 2682 C C . VAL A 1 347 ? 12.272 0.716 -2.355 1.00 95.94 347 VAL A C 1
ATOM 2684 O O . VAL A 1 347 ? 12.393 0.916 -3.564 1.00 95.94 347 VAL A O 1
ATOM 2687 N N . SER A 1 348 ? 13.281 0.958 -1.506 1.00 96.62 348 SER A N 1
ATOM 2688 C CA . SER A 1 348 ? 14.599 1.417 -1.972 1.00 96.62 348 SER A CA 1
ATOM 2689 C C . SER A 1 348 ? 15.383 0.340 -2.718 1.00 96.62 348 SER A C 1
ATOM 2691 O O . SER A 1 348 ? 15.952 0.663 -3.754 1.00 96.62 348 SER A O 1
ATOM 2693 N N . LEU A 1 349 ? 15.337 -0.928 -2.294 1.00 95.38 349 LEU A N 1
ATOM 2694 C CA . LEU A 1 349 ? 15.967 -2.040 -3.022 1.00 95.38 349 LEU A CA 1
ATOM 2695 C C . LEU A 1 349 ? 15.355 -2.200 -4.425 1.00 95.38 349 LEU A C 1
ATOM 2697 O O . LEU A 1 349 ? 16.063 -2.397 -5.414 1.00 95.38 349 LEU A O 1
ATOM 2701 N N . ILE A 1 350 ? 14.029 -2.059 -4.544 1.00 94.56 350 ILE A N 1
ATOM 2702 C CA . ILE A 1 350 ? 13.337 -2.056 -5.842 1.00 94.56 350 ILE A CA 1
ATOM 2703 C C . ILE A 1 350 ? 13.765 -0.856 -6.707 1.00 94.56 350 ILE A C 1
ATOM 2705 O O . ILE A 1 350 ? 13.995 -1.036 -7.906 1.00 94.56 350 ILE A O 1
ATOM 2709 N N . LYS A 1 351 ? 13.923 0.341 -6.122 1.00 94.81 351 LYS A N 1
ATOM 2710 C CA . LYS A 1 351 ? 14.417 1.533 -6.839 1.00 94.81 351 LYS A CA 1
ATOM 2711 C C . LYS A 1 351 ? 15.852 1.367 -7.319 1.00 94.81 351 LYS A C 1
ATOM 2713 O O . LYS A 1 351 ? 16.106 1.567 -8.497 1.00 94.81 351 LYS A O 1
ATOM 2718 N N . GLU A 1 352 ? 16.764 0.936 -6.455 1.00 93.69 352 GLU A N 1
ATOM 2719 C CA . GLU A 1 352 ? 18.171 0.709 -6.798 1.00 93.69 352 GLU A CA 1
ATOM 2720 C C . GLU A 1 352 ? 18.302 -0.266 -7.974 1.00 93.69 352 GLU A C 1
ATOM 2722 O O . GLU A 1 352 ? 18.969 0.023 -8.970 1.00 93.69 352 GLU A O 1
ATOM 2727 N N . ARG A 1 353 ? 17.561 -1.380 -7.932 1.00 92.06 353 ARG A N 1
ATOM 2728 C CA . ARG A 1 353 ? 17.484 -2.323 -9.049 1.00 92.06 353 ARG A CA 1
ATOM 2729 C C . ARG A 1 353 ? 16.903 -1.692 -10.321 1.00 92.06 353 ARG A C 1
ATOM 2731 O O . ARG A 1 353 ? 17.449 -1.920 -11.403 1.00 92.06 353 ARG A O 1
ATOM 2738 N N . ARG A 1 354 ? 15.816 -0.914 -10.231 1.00 91.56 354 ARG A N 1
ATOM 2739 C CA . ARG A 1 354 ? 15.233 -0.182 -11.375 1.00 91.56 354 ARG A CA 1
ATOM 2740 C C . ARG A 1 354 ? 16.253 0.782 -11.981 1.00 91.56 354 ARG A C 1
ATOM 2742 O O . ARG A 1 354 ? 16.412 0.801 -13.201 1.00 91.56 354 ARG A O 1
ATOM 2749 N N . ASP A 1 355 ? 16.967 1.531 -11.151 1.00 91.69 355 ASP A N 1
ATOM 2750 C CA . ASP A 1 355 ? 17.912 2.562 -11.569 1.00 91.69 355 ASP A CA 1
ATOM 2751 C C . ASP A 1 355 ? 19.176 1.954 -12.190 1.00 91.69 355 ASP A C 1
ATOM 2753 O O . ASP A 1 355 ? 19.574 2.378 -13.275 1.00 91.69 355 ASP A O 1
ATOM 2757 N N . MET A 1 356 ? 19.726 0.876 -11.621 1.00 88.75 356 MET A N 1
ATOM 2758 C CA . MET A 1 356 ? 20.822 0.106 -12.230 1.00 88.75 356 MET A CA 1
ATOM 2759 C C . MET A 1 356 ? 20.441 -0.455 -13.610 1.00 88.75 356 MET A C 1
ATOM 2761 O O . MET A 1 356 ? 21.213 -0.363 -14.570 1.00 88.75 356 MET A O 1
ATOM 2765 N N . LEU A 1 357 ? 19.220 -0.984 -13.763 1.00 87.81 357 LEU A N 1
ATOM 2766 C CA . LEU A 1 357 ? 18.710 -1.427 -15.066 1.00 87.81 357 LEU A CA 1
ATOM 2767 C C . LEU A 1 357 ? 18.485 -0.244 -16.031 1.00 87.81 357 LEU A C 1
ATOM 2769 O O . LEU A 1 357 ? 18.801 -0.364 -17.216 1.00 87.81 357 LEU A O 1
ATOM 2773 N N . SER A 1 358 ? 17.977 0.889 -15.537 1.00 88.88 358 SER A N 1
ATOM 2774 C CA . SER A 1 358 ? 17.661 2.108 -16.298 1.00 88.88 358 SER A CA 1
ATOM 2775 C C . SER A 1 358 ? 18.912 2.810 -16.837 1.00 88.88 358 SER A C 1
ATOM 2777 O O . SER A 1 358 ? 19.020 3.031 -18.047 1.00 88.88 358 SER A O 1
ATOM 2779 N N . VAL A 1 359 ? 19.906 3.071 -15.979 1.00 87.31 359 VAL A N 1
ATOM 2780 C CA . VAL A 1 359 ? 21.213 3.638 -16.354 1.00 87.31 359 VAL A CA 1
ATOM 2781 C C . VAL A 1 359 ? 21.867 2.775 -17.427 1.00 87.31 359 VAL A C 1
ATOM 2783 O O . VAL A 1 359 ? 22.263 3.280 -18.475 1.00 87.31 359 VAL A O 1
ATOM 2786 N N . ARG A 1 360 ? 21.881 1.452 -17.237 1.00 84.69 360 ARG A N 1
ATOM 2787 C CA . ARG A 1 360 ? 22.477 0.514 -18.193 1.00 84.69 360 ARG A CA 1
ATOM 2788 C C . ARG A 1 360 ? 21.736 0.455 -19.536 1.00 84.69 360 ARG A C 1
ATOM 2790 O O . ARG A 1 360 ? 22.372 0.240 -20.566 1.00 84.69 360 ARG A O 1
ATOM 2797 N N . ARG A 1 361 ? 20.409 0.649 -19.561 1.00 85.69 361 ARG A N 1
ATOM 2798 C CA . ARG A 1 361 ? 19.619 0.777 -20.807 1.00 85.69 361 ARG A CA 1
ATOM 2799 C C . ARG A 1 361 ? 19.945 2.077 -21.532 1.00 85.69 361 ARG A C 1
ATOM 2801 O O . ARG A 1 361 ? 20.238 2.028 -22.723 1.00 85.69 361 ARG A O 1
ATOM 2808 N N . ARG A 1 362 ? 19.95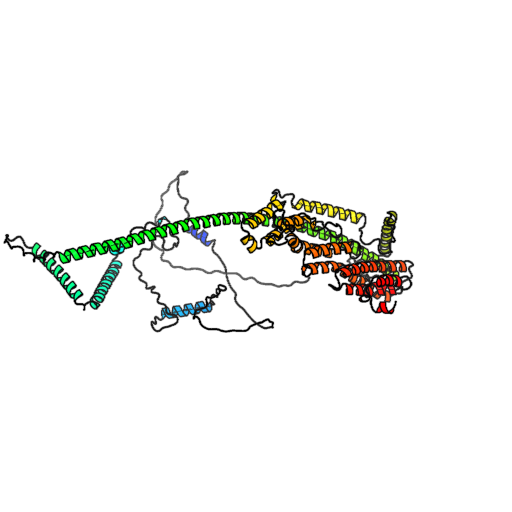3 3.202 -20.806 1.00 86.19 362 ARG A N 1
ATOM 2809 C CA . ARG A 1 362 ? 20.337 4.529 -21.312 1.00 86.19 362 ARG A CA 1
ATOM 2810 C C . ARG A 1 362 ? 21.740 4.502 -21.917 1.00 86.19 362 ARG A C 1
ATOM 2812 O O . ARG A 1 362 ? 21.919 4.976 -23.032 1.00 86.19 362 ARG A O 1
ATOM 2819 N N . ASP A 1 363 ? 22.697 3.903 -21.219 1.00 84.44 363 ASP A N 1
ATOM 2820 C CA . ASP A 1 363 ? 24.069 3.695 -21.684 1.00 84.44 363 ASP A CA 1
ATOM 2821 C C . ASP A 1 363 ? 24.132 2.851 -22.960 1.00 84.44 363 ASP A C 1
ATOM 2823 O O . ASP A 1 363 ? 24.792 3.229 -23.932 1.00 84.44 363 ASP A O 1
ATOM 2827 N N . ASP A 1 364 ? 23.431 1.711 -22.970 1.00 84.69 364 ASP A N 1
ATOM 2828 C CA . ASP A 1 364 ? 23.417 0.816 -24.124 1.00 84.69 364 ASP A CA 1
ATOM 2829 C C . ASP A 1 364 ? 22.755 1.467 -25.355 1.00 84.69 364 ASP A C 1
ATOM 2831 O O . ASP A 1 364 ? 23.181 1.200 -26.481 1.00 84.69 364 ASP A O 1
ATOM 2835 N N . ASP A 1 365 ? 21.756 2.329 -25.138 1.00 87.19 365 ASP A N 1
ATOM 2836 C CA . ASP A 1 365 ? 21.046 3.097 -26.163 1.00 87.19 365 ASP A CA 1
ATOM 2837 C C . ASP A 1 365 ? 21.813 4.324 -26.660 1.00 87.19 365 ASP A C 1
ATOM 2839 O O . ASP A 1 365 ? 21.792 4.590 -27.859 1.00 87.19 365 ASP A O 1
ATOM 2843 N N . GLU A 1 366 ? 22.515 5.054 -25.790 1.00 86.50 366 GLU A N 1
ATOM 2844 C CA . GLU A 1 366 ? 23.386 6.159 -26.203 1.00 86.50 366 GLU A CA 1
ATOM 2845 C C . GLU A 1 366 ? 24.552 5.628 -27.046 1.00 86.50 366 GLU A C 1
ATOM 2847 O O . GLU A 1 366 ? 24.844 6.171 -28.112 1.00 86.50 366 GLU A O 1
ATOM 2852 N N . ASP A 1 367 ? 25.178 4.523 -26.622 1.00 84.62 367 ASP A N 1
ATOM 2853 C CA . ASP A 1 367 ? 26.252 3.887 -27.389 1.00 84.62 367 ASP A CA 1
ATOM 2854 C C . ASP A 1 367 ? 25.768 3.332 -28.736 1.00 84.62 367 ASP A C 1
ATOM 2856 O O . ASP A 1 367 ? 26.553 3.313 -29.681 1.00 84.62 367 ASP A O 1
ATOM 2860 N N . ASP A 1 368 ? 24.505 2.908 -28.856 1.00 87.19 368 ASP A N 1
ATOM 2861 C CA . ASP A 1 368 ? 23.932 2.509 -30.145 1.00 87.19 368 ASP A CA 1
ATOM 2862 C C . ASP A 1 368 ? 23.521 3.726 -31.004 1.00 87.19 368 ASP A C 1
ATOM 2864 O O . ASP A 1 368 ? 23.802 3.717 -32.201 1.00 87.19 368 ASP A O 1
ATOM 2868 N N . LEU A 1 369 ? 22.953 4.799 -30.430 1.00 86.75 369 LEU A N 1
ATOM 2869 C CA . LEU A 1 369 ? 22.638 6.055 -31.139 1.00 86.75 369 LEU A CA 1
ATOM 2870 C C . LEU A 1 369 ? 23.891 6.701 -31.750 1.00 86.75 369 LEU A C 1
ATOM 2872 O O . LEU A 1 369 ? 23.882 7.080 -32.924 1.00 86.75 369 LEU A O 1
ATOM 2876 N N . VAL A 1 370 ? 24.986 6.786 -30.985 1.00 85.00 370 VAL A N 1
ATOM 2877 C CA . VAL A 1 370 ? 26.261 7.364 -31.449 1.00 85.00 370 VAL A CA 1
ATOM 2878 C C . VAL A 1 370 ? 26.792 6.634 -32.687 1.00 85.00 370 VAL A C 1
ATOM 2880 O O . VAL A 1 370 ? 27.300 7.289 -33.596 1.00 85.00 370 VAL A O 1
ATOM 2883 N N . LEU A 1 371 ? 26.631 5.307 -32.770 1.00 84.69 371 LEU A N 1
ATOM 2884 C CA . LEU A 1 371 ? 27.140 4.503 -33.889 1.00 84.69 371 LEU A CA 1
ATOM 2885 C C . LEU A 1 371 ? 26.462 4.810 -35.233 1.00 84.69 371 LEU A C 1
ATOM 2887 O O . LEU A 1 371 ? 27.113 4.653 -36.261 1.00 84.69 371 LEU A O 1
ATOM 2891 N N . PHE A 1 372 ? 25.188 5.228 -35.262 1.00 85.56 372 PHE A N 1
ATOM 2892 C CA . PHE A 1 372 ? 24.470 5.498 -36.523 1.00 85.56 372 PHE A CA 1
ATOM 2893 C C . PHE A 1 372 ? 24.039 6.955 -36.745 1.00 85.56 372 PHE A C 1
ATOM 2895 O O . PHE A 1 372 ? 23.654 7.286 -37.866 1.00 85.56 372 PHE A O 1
ATOM 2902 N N . LEU A 1 373 ? 24.128 7.823 -35.731 1.00 83.19 373 LEU A N 1
ATOM 2903 C CA . LEU A 1 373 ? 23.897 9.272 -35.854 1.00 83.19 373 LEU A CA 1
ATOM 2904 C C . LEU A 1 373 ? 25.181 10.111 -35.728 1.00 83.19 373 LEU A C 1
ATOM 2906 O O . LEU A 1 373 ? 25.175 11.283 -36.086 1.00 83.19 373 LEU A O 1
ATOM 2910 N N . GLY A 1 374 ? 26.290 9.541 -35.239 1.00 72.56 374 GLY A N 1
ATOM 2911 C CA . GLY A 1 374 ? 27.593 10.217 -35.148 1.00 72.56 374 GLY A CA 1
ATOM 2912 C C . GLY A 1 374 ? 27.729 11.259 -34.028 1.00 72.56 374 GLY A C 1
ATOM 2913 O O . GLY A 1 374 ? 28.801 11.843 -33.871 1.00 72.56 374 GLY A O 1
ATOM 2914 N N . SER A 1 375 ? 26.681 11.492 -33.234 1.00 65.19 375 SER A N 1
ATOM 2915 C CA . SER A 1 375 ? 26.642 12.511 -32.177 1.00 65.19 375 SER A CA 1
ATOM 2916 C C . SER A 1 375 ? 26.197 11.948 -30.827 1.00 65.19 375 SER A C 1
ATOM 2918 O O . SER A 1 375 ? 25.197 11.238 -30.748 1.00 65.19 375 SER A O 1
ATOM 2920 N N . SER A 1 376 ? 26.901 12.325 -29.755 1.00 64.06 376 SER A N 1
ATOM 2921 C CA . SER A 1 376 ? 26.506 12.013 -28.375 1.00 64.06 376 SER A CA 1
ATOM 2922 C C . SER A 1 376 ? 25.301 12.843 -27.919 1.00 64.06 376 SER A C 1
ATOM 2924 O O . SER A 1 376 ? 25.211 14.036 -28.221 1.00 64.06 376 SER A O 1
ATOM 2926 N N . ALA A 1 377 ? 24.412 12.222 -27.139 1.00 57.34 377 ALA A N 1
ATOM 2927 C CA . ALA A 1 377 ? 23.312 12.903 -26.454 1.00 57.34 377 ALA A CA 1
ATOM 2928 C C . ALA A 1 377 ? 23.784 13.701 -25.219 1.00 57.34 377 ALA A C 1
ATOM 2930 O O . ALA A 1 377 ? 23.109 14.644 -24.798 1.00 57.34 377 ALA A O 1
ATOM 2931 N N . ALA A 1 378 ? 24.973 13.414 -24.679 1.00 56.59 378 ALA A N 1
ATOM 2932 C CA . ALA A 1 378 ? 25.610 14.285 -23.692 1.00 56.59 378 ALA A CA 1
ATOM 2933 C C . ALA A 1 378 ? 26.056 15.610 -24.353 1.00 56.59 378 ALA A C 1
ATOM 2935 O O . ALA A 1 378 ? 26.626 15.575 -25.450 1.00 56.59 378 ALA A O 1
ATOM 2936 N N . PRO A 1 379 ? 25.802 16.784 -23.743 1.00 54.06 379 PRO A N 1
ATOM 2937 C CA . PRO A 1 379 ? 26.452 18.019 -24.173 1.00 54.06 379 PRO A CA 1
ATOM 2938 C C . PRO A 1 379 ? 27.973 17.909 -23.950 1.00 54.06 379 PRO A C 1
ATOM 2940 O O . PRO A 1 379 ? 28.404 17.162 -23.065 1.00 54.06 379 PRO A O 1
ATOM 2943 N N . PRO A 1 380 ? 28.811 18.634 -24.714 1.00 54.69 380 PRO A N 1
ATOM 2944 C CA . PRO A 1 380 ? 30.204 18.807 -24.319 1.00 54.69 380 PRO A CA 1
ATOM 2945 C C . PRO A 1 380 ? 30.248 19.492 -22.940 1.00 54.69 380 PRO A C 1
ATOM 2947 O O . PRO A 1 380 ? 29.425 20.382 -22.695 1.00 54.69 380 PRO A O 1
ATOM 2950 N N . PRO A 1 381 ? 31.170 19.110 -22.038 1.00 54.62 381 PRO A N 1
ATOM 2951 C CA . PRO A 1 381 ? 31.328 19.822 -20.776 1.00 54.62 381 PRO A CA 1
ATOM 2952 C C . PRO A 1 381 ? 31.699 21.292 -21.048 1.00 54.62 381 PRO A C 1
ATOM 2954 O O . PRO A 1 381 ? 32.331 21.582 -22.073 1.00 54.62 381 PRO A O 1
ATOM 2957 N N . PRO A 1 382 ? 31.340 22.229 -20.150 1.00 57.19 382 PRO A N 1
ATOM 2958 C CA . PRO A 1 382 ? 31.904 23.572 -20.203 1.00 57.19 382 PRO A CA 1
ATOM 2959 C C . PRO A 1 382 ? 33.441 23.491 -20.125 1.00 57.19 382 PRO A C 1
ATOM 2961 O O . PRO A 1 382 ? 33.971 22.538 -19.542 1.00 57.19 382 PRO A O 1
ATOM 2964 N N . PRO A 1 383 ? 34.180 24.462 -20.695 1.00 54.69 383 PRO A N 1
ATOM 2965 C CA . PRO A 1 383 ? 35.620 24.535 -20.480 1.00 54.69 383 PRO A CA 1
ATOM 2966 C C . PRO A 1 383 ? 35.885 24.610 -18.973 1.00 54.69 383 PRO A C 1
ATOM 2968 O O . PRO A 1 383 ? 35.267 25.423 -18.284 1.00 54.69 383 PRO A O 1
ATOM 2971 N N . ALA A 1 384 ? 36.757 23.734 -18.471 1.00 53.53 384 ALA A N 1
ATOM 2972 C CA . ALA A 1 384 ? 37.036 23.642 -17.046 1.00 53.53 384 ALA A CA 1
ATOM 2973 C C . ALA A 1 384 ? 37.538 24.993 -16.515 1.00 53.53 384 ALA A C 1
ATOM 2975 O O . ALA A 1 384 ? 38.521 25.538 -17.016 1.00 53.53 384 ALA A O 1
ATOM 2976 N N . VAL A 1 385 ? 36.840 25.518 -15.510 1.00 56.41 385 VAL A N 1
ATOM 2977 C CA . VAL A 1 385 ? 37.335 26.600 -14.656 1.00 56.41 385 VAL A CA 1
ATOM 2978 C C . VAL A 1 385 ? 38.161 25.935 -13.558 1.00 56.41 385 VAL A C 1
ATOM 2980 O O . VAL A 1 385 ? 37.767 24.886 -13.049 1.00 56.41 385 VAL A O 1
ATOM 2983 N N . ASP A 1 386 ? 39.326 26.495 -13.241 1.00 50.72 386 ASP A N 1
ATOM 2984 C CA . ASP A 1 386 ? 40.344 25.825 -12.429 1.00 50.72 386 ASP A CA 1
ATOM 2985 C C . ASP A 1 386 ? 39.830 25.394 -11.039 1.00 50.72 386 ASP A C 1
ATOM 2987 O O . ASP A 1 386 ? 39.596 26.236 -10.171 1.00 50.72 386 ASP A O 1
ATOM 2991 N N . GLY A 1 387 ? 39.724 24.079 -10.801 1.00 55.91 387 GLY A N 1
ATOM 2992 C CA . GLY A 1 387 ? 39.628 23.509 -9.449 1.00 55.91 387 GLY A CA 1
ATOM 2993 C C . GLY A 1 387 ? 38.557 22.442 -9.193 1.00 55.91 387 GLY A C 1
ATOM 2994 O O . GLY A 1 387 ? 38.677 21.750 -8.187 1.00 55.91 387 GLY A O 1
ATOM 2995 N N . GLU A 1 388 ? 37.554 22.265 -10.062 1.00 51.25 388 GLU A N 1
ATOM 2996 C CA . GLU A 1 388 ? 36.509 21.237 -9.882 1.00 51.25 388 GLU A CA 1
ATOM 2997 C C . GLU A 1 388 ? 36.565 20.141 -10.961 1.00 51.25 388 GLU A C 1
ATOM 2999 O O . GLU A 1 388 ? 36.747 20.423 -12.148 1.00 51.25 388 GLU A O 1
ATOM 3004 N N . ASP A 1 389 ? 36.372 18.881 -10.547 1.00 45.66 389 ASP A N 1
ATOM 3005 C CA . ASP A 1 389 ? 36.338 17.703 -11.425 1.00 45.66 389 ASP A CA 1
ATOM 3006 C C . ASP A 1 389 ? 35.072 17.695 -12.302 1.00 45.66 389 ASP A C 1
ATOM 3008 O O . ASP A 1 389 ? 34.062 17.048 -12.007 1.00 45.66 389 ASP A O 1
ATOM 3012 N N . ALA A 1 390 ? 35.122 18.432 -13.414 1.00 47.03 390 ALA A N 1
ATOM 3013 C CA . ALA A 1 390 ? 34.065 18.436 -14.418 1.00 47.03 390 ALA A CA 1
ATOM 3014 C C . ALA A 1 390 ? 33.808 17.005 -14.946 1.00 47.03 390 ALA A C 1
ATOM 3016 O O . ALA A 1 390 ? 34.764 16.290 -15.257 1.00 47.03 390 ALA A O 1
ATOM 3017 N N . PRO A 1 391 ? 32.539 16.572 -15.105 1.00 44.97 391 PRO A N 1
ATOM 3018 C CA . PRO A 1 391 ? 32.209 15.191 -15.454 1.00 44.97 391 PRO A CA 1
ATOM 3019 C C . PRO A 1 391 ? 32.803 14.798 -16.813 1.00 44.97 391 PRO A C 1
ATOM 3021 O O . PRO A 1 391 ? 32.340 15.230 -17.872 1.00 44.97 391 PRO A O 1
ATOM 3024 N N . THR A 1 392 ? 33.847 13.969 -16.770 1.00 51.72 392 THR A N 1
ATOM 3025 C CA . THR A 1 392 ? 34.654 13.609 -17.938 1.00 51.72 392 THR A CA 1
ATOM 3026 C C . THR A 1 392 ? 33.804 12.898 -18.998 1.00 51.72 392 THR A C 1
ATOM 3028 O O . THR A 1 392 ? 33.188 11.871 -18.699 1.00 51.72 392 THR A O 1
ATOM 3031 N N . PRO A 1 393 ? 33.768 13.381 -20.256 1.00 53.81 393 PRO A N 1
ATOM 3032 C CA . PRO A 1 393 ? 32.966 12.759 -21.300 1.00 53.81 393 PRO A CA 1
ATOM 3033 C C . PRO A 1 393 ? 33.488 11.350 -21.603 1.00 53.81 393 PRO A C 1
ATOM 3035 O O . PRO A 1 393 ? 34.657 11.172 -21.948 1.00 53.81 393 PRO A O 1
ATOM 3038 N N . LEU A 1 394 ? 32.599 10.355 -21.495 1.00 59.38 394 LEU A N 1
ATOM 3039 C CA . LEU A 1 394 ? 32.925 8.933 -21.630 1.00 59.38 394 LEU A CA 1
ATOM 3040 C C . LEU A 1 394 ? 33.734 8.637 -22.895 1.00 59.38 394 LEU A C 1
ATOM 3042 O O . LEU A 1 394 ? 33.250 8.788 -24.026 1.00 59.38 394 LEU A O 1
ATOM 3046 N N . THR A 1 395 ? 34.964 8.181 -22.669 1.00 65.25 395 THR A N 1
ATOM 3047 C CA . THR A 1 395 ? 35.962 7.923 -23.704 1.00 65.25 395 THR A CA 1
ATOM 3048 C C . THR A 1 395 ? 35.518 6.809 -24.652 1.00 65.25 395 THR A C 1
ATOM 3050 O O . THR A 1 395 ? 34.736 5.920 -24.302 1.00 65.25 395 THR A O 1
ATOM 3053 N N . ALA A 1 396 ? 36.074 6.799 -25.867 1.00 67.19 396 ALA A N 1
ATOM 3054 C CA . ALA A 1 396 ? 35.827 5.725 -26.832 1.00 67.19 396 ALA A CA 1
ATOM 3055 C C . ALA A 1 396 ? 36.209 4.328 -26.289 1.00 67.19 396 ALA A C 1
ATOM 3057 O O . ALA A 1 396 ? 35.610 3.335 -26.706 1.00 67.19 396 ALA A O 1
ATOM 3058 N N . ILE A 1 397 ? 37.156 4.273 -25.340 1.00 68.31 397 ILE A N 1
ATOM 3059 C CA . ILE A 1 397 ? 37.592 3.066 -24.625 1.00 68.31 397 ILE A CA 1
ATOM 3060 C C . ILE A 1 397 ? 36.468 2.556 -23.716 1.00 68.31 397 ILE A C 1
ATOM 3062 O O . ILE A 1 397 ? 35.995 1.443 -23.927 1.00 68.31 397 ILE A O 1
ATOM 3066 N N . GLN A 1 398 ? 35.951 3.393 -22.809 1.00 75.06 398 GLN A N 1
ATOM 3067 C CA . GLN A 1 398 ? 34.861 3.030 -21.885 1.00 75.06 398 GLN A CA 1
ATOM 3068 C C . GLN A 1 398 ? 33.593 2.577 -22.627 1.00 75.06 398 GLN A C 1
ATOM 3070 O O . GLN A 1 398 ? 32.975 1.571 -22.280 1.00 75.06 398 GLN A O 1
ATOM 3075 N N . ARG A 1 399 ? 33.234 3.253 -23.727 1.00 74.50 399 ARG A N 1
ATOM 3076 C CA . ARG A 1 399 ? 32.130 2.814 -24.606 1.00 74.50 399 ARG A CA 1
ATOM 3077 C C . ARG A 1 399 ? 32.429 1.472 -25.289 1.00 74.50 399 ARG A C 1
ATOM 3079 O O . ARG A 1 399 ? 31.526 0.673 -25.532 1.00 74.50 399 ARG A O 1
ATOM 3086 N N . GLY A 1 400 ? 33.696 1.202 -25.603 1.00 76.00 400 GLY A N 1
ATOM 3087 C CA . GLY A 1 400 ? 34.170 -0.103 -26.063 1.00 76.00 400 GLY A CA 1
ATOM 3088 C C . GLY A 1 400 ? 33.978 -1.191 -25.007 1.00 76.00 400 GLY A C 1
ATOM 3089 O O . GLY A 1 400 ? 33.399 -2.231 -25.310 1.00 76.00 400 GLY A O 1
ATOM 3090 N N . GLU A 1 401 ? 34.379 -0.924 -23.767 1.00 80.50 401 GLU A N 1
ATOM 3091 C CA . GLU A 1 401 ? 34.243 -1.829 -22.620 1.00 80.50 401 GLU A CA 1
ATOM 3092 C C . GLU A 1 401 ? 32.771 -2.154 -22.322 1.00 80.50 401 GLU A C 1
ATOM 3094 O O . GLU A 1 401 ? 32.423 -3.332 -22.217 1.00 80.50 401 GLU A O 1
ATOM 3099 N N . ARG A 1 402 ? 31.868 -1.158 -22.317 1.00 79.62 402 ARG A N 1
ATOM 3100 C CA . ARG A 1 402 ? 30.413 -1.391 -22.183 1.00 79.62 402 ARG A CA 1
ATOM 3101 C C . ARG A 1 402 ? 29.865 -2.296 -23.287 1.00 79.62 402 ARG A C 1
ATOM 3103 O O . ARG A 1 402 ? 29.144 -3.260 -23.002 1.00 79.62 402 ARG A O 1
ATOM 3110 N N . ARG A 1 403 ? 30.241 -2.050 -24.550 1.00 78.06 403 ARG A N 1
ATOM 3111 C CA . ARG A 1 403 ? 29.856 -2.909 -25.687 1.00 78.06 403 ARG A CA 1
ATOM 3112 C C . ARG A 1 403 ? 30.422 -4.325 -25.553 1.00 78.06 403 ARG A C 1
ATOM 3114 O O . ARG A 1 403 ? 29.686 -5.283 -25.793 1.00 78.06 403 ARG A O 1
ATOM 3121 N N . LEU A 1 404 ? 31.673 -4.484 -25.117 1.00 80.12 404 LEU A N 1
ATOM 3122 C CA . LEU A 1 404 ? 32.276 -5.794 -24.850 1.00 80.12 404 LEU A CA 1
ATOM 3123 C C . LEU A 1 404 ? 31.522 -6.526 -23.733 1.00 80.12 404 LEU A C 1
ATOM 3125 O O . LEU A 1 404 ? 31.068 -7.649 -23.956 1.00 80.12 404 LEU A O 1
ATOM 3129 N N . ALA A 1 405 ? 31.246 -5.876 -22.601 1.00 78.00 405 ALA A N 1
ATOM 3130 C CA . ALA A 1 405 ? 30.423 -6.429 -21.526 1.00 78.00 405 ALA A CA 1
ATOM 3131 C C . ALA A 1 405 ? 29.011 -6.822 -22.009 1.00 78.00 405 ALA A C 1
ATOM 3133 O O . ALA A 1 405 ? 28.477 -7.854 -21.598 1.00 78.00 405 ALA A O 1
ATOM 3134 N N . ARG A 1 406 ? 28.401 -6.063 -22.933 1.00 78.94 406 ARG A N 1
ATOM 3135 C CA . ARG A 1 406 ? 27.134 -6.425 -23.604 1.00 78.94 406 ARG A CA 1
ATOM 3136 C C . ARG A 1 406 ? 27.275 -7.659 -24.508 1.00 78.94 406 ARG A C 1
ATOM 3138 O O . ARG A 1 406 ? 26.359 -8.478 -24.569 1.00 78.94 406 ARG A O 1
ATOM 3145 N N . THR A 1 407 ? 28.396 -7.836 -25.215 1.00 78.69 407 THR A N 1
ATOM 3146 C CA . THR A 1 407 ? 28.653 -9.069 -25.992 1.00 78.69 407 THR A CA 1
ATOM 3147 C C . THR A 1 407 ? 28.896 -10.285 -25.095 1.00 78.69 407 THR A C 1
ATOM 3149 O O . THR A 1 407 ? 28.292 -11.331 -25.329 1.00 78.69 407 THR A O 1
ATOM 3152 N N . MET A 1 408 ? 29.671 -10.134 -24.017 1.00 78.38 408 MET A N 1
ATOM 3153 C CA . MET A 1 408 ? 29.955 -11.198 -23.048 1.00 78.38 408 MET A CA 1
ATOM 3154 C C . MET A 1 408 ? 28.665 -11.665 -22.359 1.00 78.38 408 MET A C 1
ATOM 3156 O O . MET A 1 408 ? 28.354 -12.857 -22.400 1.00 78.38 408 MET A O 1
ATOM 3160 N N . ARG A 1 409 ? 27.830 -10.729 -21.873 1.00 76.44 409 ARG A N 1
ATOM 3161 C CA . ARG A 1 409 ? 26.497 -11.010 -21.296 1.00 76.44 409 ARG A CA 1
ATOM 3162 C C . ARG A 1 409 ? 25.540 -11.738 -22.252 1.00 76.44 409 ARG A C 1
ATOM 3164 O O . ARG A 1 409 ? 24.677 -12.463 -21.764 1.00 76.44 409 ARG A O 1
ATOM 3171 N N . ARG A 1 410 ? 25.673 -11.571 -23.577 1.00 74.12 410 ARG A N 1
ATOM 3172 C CA . ARG A 1 410 ? 24.899 -12.323 -24.591 1.00 74.12 410 ARG A CA 1
ATOM 3173 C C . ARG A 1 410 ? 25.501 -13.704 -24.872 1.00 74.12 410 ARG A C 1
ATOM 3175 O O . ARG A 1 410 ? 24.774 -14.694 -24.890 1.00 74.12 410 ARG A O 1
ATOM 3182 N N . SER A 1 411 ? 26.821 -13.805 -25.036 1.00 75.06 411 SER A N 1
ATOM 3183 C CA . SER A 1 411 ? 27.495 -15.093 -25.277 1.00 75.06 411 SER A CA 1
ATOM 3184 C C . SER A 1 411 ? 27.281 -16.092 -24.129 1.00 75.06 411 SER A C 1
ATOM 3186 O O . SER A 1 411 ? 26.956 -17.250 -24.385 1.00 75.06 411 SER A O 1
ATOM 3188 N N . ALA A 1 412 ? 27.318 -15.617 -22.878 1.00 74.19 412 ALA A N 1
ATOM 3189 C CA . ALA A 1 412 ? 27.068 -16.412 -21.676 1.00 74.19 412 ALA A CA 1
ATOM 3190 C C . ALA A 1 412 ? 25.600 -16.866 -21.500 1.00 74.19 412 ALA A C 1
ATOM 3192 O O . ALA A 1 412 ? 25.339 -17.786 -20.728 1.00 74.19 412 ALA A O 1
ATOM 3193 N N . ARG A 1 413 ? 24.632 -16.251 -22.202 1.00 69.00 413 ARG A N 1
ATOM 3194 C CA . ARG A 1 413 ? 23.234 -16.733 -22.274 1.00 69.00 413 ARG A CA 1
ATOM 3195 C C . ARG A 1 413 ? 23.090 -17.816 -23.336 1.00 69.00 413 ARG A C 1
ATOM 3197 O O . ARG A 1 413 ? 22.503 -18.862 -23.076 1.00 69.00 413 ARG A O 1
ATOM 3204 N N . ARG A 1 414 ? 23.691 -17.598 -24.510 1.00 70.81 414 ARG A N 1
ATOM 3205 C CA . ARG A 1 414 ? 23.669 -18.555 -25.628 1.00 70.81 414 ARG A CA 1
ATOM 3206 C C . ARG A 1 414 ? 24.346 -19.881 -25.274 1.00 70.81 414 ARG A C 1
ATOM 3208 O O . ARG A 1 414 ? 23.826 -20.929 -25.638 1.00 70.81 414 ARG A O 1
ATOM 3215 N N . SER A 1 415 ? 25.436 -19.859 -24.504 1.00 70.00 415 SER A N 1
ATOM 3216 C CA . SER A 1 415 ? 26.070 -21.083 -23.983 1.00 70.00 415 SER A CA 1
ATOM 3217 C C . SER A 1 415 ? 25.245 -21.809 -22.910 1.00 70.00 415 SER A C 1
ATOM 3219 O O . SER A 1 415 ? 25.436 -23.005 -22.715 1.00 70.00 415 SER A O 1
ATOM 3221 N N . ARG A 1 416 ? 24.297 -21.127 -22.250 1.00 67.69 416 ARG A N 1
ATOM 3222 C CA . ARG A 1 416 ? 23.345 -21.705 -21.280 1.00 67.69 416 ARG A CA 1
ATOM 3223 C C . ARG A 1 416 ? 22.052 -22.236 -21.926 1.00 67.69 416 ARG A C 1
ATOM 3225 O O . ARG A 1 416 ? 21.080 -22.481 -21.223 1.00 67.69 416 ARG A O 1
ATOM 3232 N N . GLY A 1 417 ? 22.017 -22.411 -23.250 1.00 58.91 417 GLY A N 1
ATOM 3233 C CA . GLY A 1 417 ? 20.879 -23.028 -23.946 1.00 58.91 417 GLY A CA 1
ATOM 3234 C C . GLY A 1 417 ? 19.682 -22.104 -24.204 1.00 58.91 417 GLY A C 1
ATOM 3235 O O . GLY A 1 417 ? 18.618 -22.586 -24.586 1.00 58.91 417 GLY A O 1
ATOM 3236 N N . ALA A 1 418 ? 19.834 -20.782 -24.052 1.00 58.38 418 ALA A N 1
ATOM 3237 C CA . ALA A 1 418 ? 18.832 -19.806 -24.490 1.00 58.38 418 ALA A CA 1
ATOM 3238 C C . ALA A 1 418 ? 18.778 -19.756 -26.034 1.00 58.38 418 ALA A C 1
ATOM 3240 O O . ALA A 1 418 ? 19.415 -18.918 -26.670 1.00 58.38 418 ALA A O 1
ATOM 3241 N N . GLN A 1 419 ? 18.077 -20.726 -26.632 1.00 47.06 419 GLN A N 1
ATOM 3242 C CA . GLN A 1 419 ? 18.174 -21.064 -28.059 1.00 47.06 419 GLN A CA 1
ATOM 3243 C C . GLN A 1 419 ? 16.971 -20.601 -28.905 1.00 47.06 419 GLN A C 1
ATOM 3245 O O . GLN A 1 419 ? 16.968 -20.777 -30.123 1.00 47.06 419 GLN A O 1
ATOM 3250 N N . GLN A 1 420 ? 15.957 -19.980 -28.290 1.00 49.81 420 GLN A N 1
ATOM 3251 C CA . GLN A 1 420 ? 14.927 -19.253 -29.039 1.00 49.81 420 GLN A CA 1
ATOM 3252 C C . GLN A 1 420 ? 15.519 -18.005 -29.712 1.00 49.81 420 GLN A C 1
ATOM 3254 O O . GLN A 1 420 ? 16.541 -17.471 -29.281 1.00 49.81 420 GLN A O 1
ATOM 3259 N N . VAL A 1 421 ? 14.878 -17.548 -30.792 1.00 48.31 421 VAL A N 1
ATOM 3260 C CA . VAL A 1 421 ? 15.370 -16.453 -31.641 1.00 48.31 421 VAL A CA 1
ATOM 3261 C C . VAL A 1 421 ? 15.319 -15.117 -30.891 1.00 48.31 421 VAL A C 1
ATOM 3263 O O . VAL A 1 421 ? 14.337 -14.382 -30.959 1.00 48.31 421 VAL A O 1
ATOM 3266 N N . GLU A 1 422 ? 16.399 -14.789 -30.181 1.00 52.53 422 GLU A N 1
ATOM 3267 C CA . GLU A 1 422 ? 16.603 -13.464 -29.598 1.00 52.53 422 GLU A CA 1
ATOM 3268 C C . GLU A 1 422 ? 16.732 -12.418 -30.720 1.00 52.53 422 GLU A C 1
ATOM 3270 O O . GLU A 1 422 ? 17.813 -12.241 -31.291 1.00 52.53 422 GLU A O 1
ATOM 3275 N N . GLU A 1 423 ? 15.643 -11.701 -31.035 1.00 55.06 423 GLU A N 1
ATOM 3276 C CA . GLU A 1 423 ? 15.738 -10.448 -31.795 1.00 55.06 423 GLU A CA 1
ATOM 3277 C C . GLU A 1 423 ? 16.734 -9.526 -31.074 1.00 55.06 423 GLU A C 1
ATOM 3279 O O . GLU A 1 423 ? 16.639 -9.307 -29.860 1.00 55.06 423 GLU A O 1
ATOM 3284 N N . ASP A 1 424 ? 17.732 -9.019 -31.805 1.00 54.84 424 ASP A N 1
ATOM 3285 C CA . ASP A 1 424 ? 18.817 -8.245 -31.202 1.00 54.84 424 ASP A CA 1
ATOM 3286 C C . ASP A 1 424 ? 18.219 -6.956 -30.615 1.00 54.84 424 ASP A C 1
ATOM 3288 O O . ASP A 1 424 ? 17.699 -6.135 -31.362 1.00 54.84 424 ASP A O 1
ATOM 3292 N N . GLY A 1 425 ? 18.215 -6.826 -29.283 1.00 57.38 425 GLY A N 1
ATOM 3293 C CA . GLY A 1 425 ? 17.413 -5.834 -28.542 1.00 57.38 425 GLY A CA 1
ATOM 3294 C C . GLY A 1 425 ? 16.416 -6.415 -27.519 1.00 57.38 425 GLY A C 1
ATOM 3295 O O . GLY A 1 425 ? 15.841 -5.657 -26.749 1.00 57.38 425 GLY A O 1
ATOM 3296 N N . TYR A 1 426 ? 16.223 -7.741 -27.459 1.00 60.16 426 TYR A N 1
ATOM 3297 C CA . TYR A 1 426 ? 15.367 -8.396 -26.447 1.00 60.16 426 TYR A CA 1
ATOM 3298 C C . TYR A 1 426 ? 16.153 -9.012 -25.271 1.00 60.16 426 TYR A C 1
ATOM 3300 O O . TYR A 1 426 ? 15.608 -9.132 -24.172 1.00 60.16 426 TYR A O 1
ATOM 3308 N N . SER A 1 427 ? 17.416 -9.387 -25.511 1.00 50.31 427 SER A N 1
ATOM 3309 C CA . SER A 1 427 ? 18.213 -10.350 -24.722 1.00 50.31 427 SER A CA 1
ATOM 3310 C C . SER A 1 427 ? 18.656 -9.904 -23.318 1.00 50.31 427 SER A C 1
ATOM 3312 O O . SER A 1 427 ? 18.738 -10.732 -22.408 1.00 50.31 427 SER A O 1
ATOM 3314 N N . THR A 1 428 ? 18.981 -8.621 -23.110 1.00 50.41 428 THR A N 1
ATOM 3315 C CA . THR A 1 428 ? 19.907 -8.212 -22.021 1.00 50.41 428 THR A CA 1
ATOM 3316 C C . THR A 1 428 ? 19.284 -7.331 -20.932 1.00 50.41 428 THR A C 1
ATOM 3318 O O . THR A 1 428 ? 19.986 -6.900 -20.021 1.00 50.41 428 THR A O 1
ATOM 3321 N N . ASP A 1 429 ? 17.990 -7.031 -21.025 1.00 56.81 429 ASP A N 1
ATOM 3322 C CA . ASP A 1 429 ? 17.483 -5.748 -20.519 1.00 56.81 429 ASP A CA 1
ATOM 3323 C C . ASP A 1 429 ? 16.964 -5.773 -19.077 1.00 56.81 429 ASP A C 1
ATOM 3325 O O . ASP A 1 429 ? 17.156 -4.793 -18.358 1.00 56.81 429 ASP A O 1
ATOM 3329 N N . GLY A 1 430 ? 16.305 -6.861 -18.662 1.00 61.44 430 GLY A N 1
ATOM 3330 C CA . GLY A 1 430 ? 15.598 -6.972 -17.372 1.00 61.44 430 GLY A CA 1
ATOM 3331 C C . GLY A 1 430 ? 16.341 -7.729 -16.263 1.00 61.44 430 GLY A C 1
ATOM 3332 O O . GLY A 1 430 ? 15.868 -7.760 -15.134 1.00 61.44 430 GLY A O 1
ATOM 3333 N N . SER A 1 431 ? 17.494 -8.342 -16.557 1.00 69.50 431 SER A N 1
ATOM 3334 C CA . SER A 1 431 ? 18.317 -9.011 -15.536 1.00 69.50 431 SER A CA 1
ATOM 3335 C C . SER A 1 431 ? 19.442 -8.096 -15.066 1.00 69.50 431 SER A C 1
ATOM 3337 O O . SER A 1 431 ? 20.070 -7.428 -15.890 1.00 69.50 431 SER A O 1
ATOM 3339 N N . LEU A 1 432 ? 19.775 -8.130 -13.781 1.00 77.12 432 LEU A N 1
ATOM 3340 C CA . LEU A 1 432 ? 21.035 -7.586 -13.271 1.00 77.12 432 LEU A CA 1
ATOM 3341 C C . LEU A 1 432 ? 22.247 -8.386 -13.819 1.00 77.12 432 LEU A C 1
ATOM 3343 O O . LEU A 1 432 ? 22.090 -9.328 -14.616 1.00 77.12 432 LEU A O 1
ATOM 3347 N N . GLY A 1 433 ? 23.458 -7.960 -13.463 1.00 77.62 433 GLY A N 1
ATOM 3348 C CA . GLY A 1 433 ? 24.685 -8.756 -13.516 1.00 77.62 433 GLY A CA 1
ATOM 3349 C C . GLY A 1 433 ? 24.608 -9.982 -12.598 1.00 77.62 433 GLY A C 1
ATOM 3350 O O . GLY A 1 433 ? 23.636 -10.155 -11.870 1.00 77.62 433 GLY A O 1
ATOM 3351 N N . ALA A 1 434 ? 25.603 -10.871 -12.657 1.00 79.88 434 ALA A N 1
ATOM 3352 C CA . ALA A 1 434 ? 25.610 -12.056 -11.792 1.00 79.88 434 ALA A CA 1
ATOM 3353 C C . ALA A 1 434 ? 25.832 -11.669 -10.322 1.00 79.88 434 ALA A C 1
ATOM 3355 O O . ALA A 1 434 ? 25.121 -12.158 -9.449 1.00 79.88 434 ALA A O 1
ATOM 3356 N N . ASP A 1 435 ? 26.772 -10.754 -10.096 1.00 84.38 435 ASP A N 1
ATOM 3357 C CA . ASP A 1 435 ? 27.185 -10.282 -8.775 1.00 84.38 435 ASP A CA 1
ATOM 3358 C C . ASP A 1 435 ? 26.114 -9.332 -8.206 1.00 84.38 435 ASP A C 1
ATOM 3360 O O . ASP A 1 435 ? 25.513 -9.640 -7.183 1.00 84.38 435 ASP A O 1
ATOM 3364 N N . GLU A 1 436 ? 25.710 -8.313 -8.983 1.00 87.75 436 GLU A N 1
ATOM 3365 C CA . GLU A 1 436 ? 24.554 -7.434 -8.703 1.00 87.75 436 GLU A CA 1
ATOM 3366 C C . GLU A 1 436 ? 23.275 -8.210 -8.297 1.00 87.75 436 GLU A C 1
ATOM 3368 O O . GLU A 1 436 ? 22.517 -7.770 -7.435 1.00 87.75 436 GLU A O 1
ATOM 3373 N N . ALA A 1 437 ? 22.998 -9.359 -8.932 1.00 87.38 437 ALA A N 1
ATOM 3374 C CA . ALA A 1 437 ? 21.837 -10.190 -8.603 1.00 87.38 437 ALA A CA 1
ATOM 3375 C C . ALA A 1 437 ? 22.017 -10.988 -7.303 1.00 87.38 437 ALA A C 1
ATOM 3377 O O . ALA A 1 437 ? 21.030 -11.226 -6.604 1.00 87.38 437 ALA A O 1
ATOM 3378 N N . ALA A 1 438 ? 23.245 -11.406 -6.983 1.00 90.88 438 ALA A N 1
ATOM 3379 C CA . ALA A 1 438 ? 23.560 -12.056 -5.718 1.00 90.88 438 ALA A CA 1
ATOM 3380 C C . ALA A 1 438 ? 23.417 -11.059 -4.560 1.00 90.88 438 ALA A C 1
ATOM 3382 O O . ALA A 1 438 ? 22.695 -11.355 -3.608 1.00 90.88 438 ALA A O 1
ATOM 3383 N N . ASP A 1 439 ? 23.988 -9.860 -4.697 1.00 93.50 439 ASP A N 1
ATOM 3384 C CA . ASP A 1 439 ? 23.900 -8.781 -3.706 1.00 93.50 439 ASP A CA 1
ATOM 3385 C C . ASP A 1 439 ? 22.438 -8.376 -3.448 1.00 93.50 439 ASP A C 1
ATOM 3387 O O . ASP A 1 439 ? 21.989 -8.348 -2.302 1.00 93.50 439 ASP A O 1
ATOM 3391 N N . TYR A 1 440 ? 21.645 -8.185 -4.511 1.00 92.75 440 TYR A N 1
ATOM 3392 C CA . TYR A 1 440 ? 20.205 -7.919 -4.403 1.00 92.75 440 TYR A CA 1
ATOM 3393 C C . TYR A 1 440 ? 19.441 -9.052 -3.693 1.00 92.75 440 TYR A C 1
ATOM 3395 O O . TYR A 1 440 ? 18.565 -8.790 -2.869 1.00 92.75 440 TYR A O 1
ATOM 3403 N N . SER A 1 441 ? 19.782 -10.319 -3.963 1.00 92.62 441 SER A N 1
ATOM 3404 C CA . SER A 1 441 ? 19.156 -11.462 -3.281 1.00 92.62 441 SER A CA 1
ATOM 3405 C C . SER A 1 441 ? 19.554 -11.578 -1.804 1.00 92.62 441 SER A C 1
ATOM 3407 O O . SER A 1 441 ? 18.729 -11.974 -0.982 1.00 92.62 441 SER A O 1
ATOM 3409 N N . ALA A 1 442 ? 20.781 -11.183 -1.448 1.00 95.94 442 ALA A N 1
ATOM 3410 C CA . ALA A 1 442 ? 21.236 -11.125 -0.064 1.00 95.94 442 ALA A CA 1
ATOM 3411 C C . ALA A 1 442 ? 20.534 -9.996 0.706 1.00 95.94 442 ALA A C 1
ATOM 3413 O O . ALA A 1 442 ? 20.072 -10.222 1.820 1.00 95.94 442 ALA A O 1
ATOM 3414 N N . ALA A 1 443 ? 20.372 -8.821 0.088 1.00 96.12 443 ALA A N 1
ATOM 3415 C CA . ALA A 1 443 ? 19.652 -7.695 0.678 1.00 96.12 443 ALA A CA 1
ATOM 3416 C C . ALA A 1 443 ? 18.165 -8.009 0.933 1.00 96.12 443 ALA A C 1
ATOM 3418 O O . ALA A 1 443 ? 17.645 -7.673 1.995 1.00 96.12 443 ALA A O 1
ATOM 3419 N N . LEU A 1 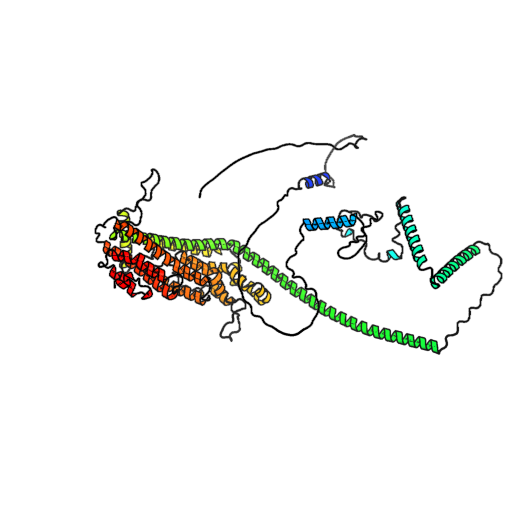444 ? 17.492 -8.719 0.015 1.00 94.81 444 LEU A N 1
ATOM 3420 C CA . LEU A 1 444 ? 16.140 -9.241 0.261 1.00 94.81 444 LEU A CA 1
ATOM 3421 C C . LEU A 1 444 ? 16.120 -10.268 1.408 1.00 94.81 444 LEU A C 1
ATOM 3423 O O . LEU A 1 444 ? 15.274 -10.178 2.290 1.00 94.81 444 LEU A O 1
ATOM 3427 N N . GLY A 1 445 ? 17.090 -11.185 1.459 1.00 95.69 445 GLY A N 1
ATOM 3428 C CA . GLY A 1 445 ? 17.207 -12.149 2.560 1.00 95.69 445 GLY A CA 1
ATOM 3429 C C . GLY A 1 445 ? 17.551 -11.528 3.923 1.00 95.69 445 GLY A C 1
ATOM 3430 O O . GLY A 1 445 ? 17.302 -12.152 4.952 1.00 95.69 445 GLY A O 1
ATOM 3431 N N . ASP A 1 446 ? 18.117 -10.320 3.960 1.00 96.62 446 ASP A N 1
ATOM 3432 C CA . ASP A 1 446 ? 18.318 -9.537 5.186 1.00 96.62 446 ASP A CA 1
ATOM 3433 C C . ASP A 1 446 ? 17.077 -8.715 5.567 1.00 96.62 446 ASP A C 1
ATOM 3435 O O . ASP A 1 446 ? 16.769 -8.596 6.754 1.00 96.62 446 ASP A O 1
ATOM 3439 N N . LEU A 1 447 ? 16.326 -8.209 4.584 1.00 96.25 447 LEU A N 1
ATOM 3440 C CA . LEU A 1 447 ? 15.010 -7.602 4.791 1.00 96.25 447 LEU A CA 1
ATOM 3441 C C . LEU A 1 447 ? 14.021 -8.606 5.409 1.00 96.25 447 LEU A C 1
ATOM 3443 O O . LEU A 1 447 ? 13.335 -8.258 6.370 1.00 96.25 447 LEU A O 1
ATOM 3447 N N . ASP A 1 448 ? 13.976 -9.844 4.905 1.00 94.69 448 ASP A N 1
ATOM 3448 C CA . ASP A 1 448 ? 13.097 -10.901 5.426 1.00 94.69 448 ASP A CA 1
ATOM 3449 C C . ASP A 1 448 ? 13.391 -11.208 6.908 1.00 94.69 448 ASP A C 1
ATOM 3451 O O . ASP A 1 448 ? 12.469 -11.331 7.713 1.00 94.69 448 ASP A O 1
ATOM 3455 N N . LYS A 1 449 ? 14.672 -11.225 7.314 1.00 94.81 449 LYS A N 1
ATOM 3456 C CA . LYS A 1 449 ? 15.060 -11.364 8.733 1.00 94.81 449 LYS A CA 1
ATOM 3457 C C . LYS A 1 449 ? 14.551 -10.194 9.570 1.00 94.81 449 LYS A C 1
ATOM 3459 O O . LYS A 1 449 ? 13.949 -10.416 10.612 1.00 94.81 449 LYS A O 1
ATOM 3464 N N . ARG A 1 450 ? 14.748 -8.953 9.107 1.00 94.56 450 ARG A N 1
ATOM 3465 C CA . ARG A 1 450 ? 14.319 -7.743 9.837 1.00 94.56 450 ARG A CA 1
ATOM 3466 C C . ARG A 1 450 ? 12.803 -7.658 9.978 1.00 94.56 450 ARG A C 1
ATOM 3468 O O . ARG A 1 450 ? 12.321 -7.192 11.003 1.00 94.56 450 ARG A O 1
ATOM 3475 N N . ARG A 1 451 ? 12.061 -8.124 8.969 1.00 94.62 451 ARG A N 1
ATOM 3476 C CA . ARG A 1 451 ? 10.604 -8.321 9.003 1.00 94.62 451 ARG A CA 1
ATOM 3477 C C . ARG A 1 451 ? 10.213 -9.304 10.113 1.00 94.62 451 ARG A C 1
ATOM 3479 O O . ARG A 1 451 ? 9.356 -8.973 10.927 1.00 94.62 451 ARG A O 1
ATOM 3486 N N . ASP A 1 452 ? 10.843 -10.474 10.176 1.00 92.50 452 ASP A N 1
ATOM 3487 C CA . ASP A 1 452 ? 10.542 -11.477 11.207 1.00 92.50 452 ASP A CA 1
ATOM 3488 C C . ASP A 1 452 ? 10.997 -11.022 12.617 1.00 92.50 452 ASP A C 1
ATOM 3490 O O . ASP A 1 452 ? 10.368 -11.355 13.624 1.00 92.50 452 ASP A O 1
ATOM 3494 N N . GLU A 1 453 ? 12.037 -10.185 12.703 1.00 94.31 453 GLU A N 1
ATOM 3495 C CA . GLU A 1 453 ? 12.512 -9.558 13.943 1.00 94.31 453 GLU A CA 1
ATOM 3496 C C . GLU A 1 453 ? 11.509 -8.550 14.550 1.00 94.31 453 GLU A C 1
ATOM 3498 O O . GLU A 1 453 ? 11.537 -8.372 15.771 1.00 94.31 453 GLU A O 1
ATOM 3503 N N . VAL A 1 454 ? 10.584 -7.956 13.769 1.00 95.38 454 VAL A N 1
ATOM 3504 C CA . VAL A 1 454 ? 9.621 -6.913 14.227 1.00 95.38 454 VAL A CA 1
ATOM 3505 C C . VAL A 1 454 ? 8.774 -7.354 15.430 1.00 95.38 454 VAL A C 1
ATOM 3507 O O . VAL A 1 454 ? 8.413 -6.521 16.261 1.00 95.38 454 VAL A O 1
ATOM 3510 N N . LEU A 1 455 ? 8.455 -8.650 15.529 1.00 94.44 455 LEU A N 1
ATOM 3511 C CA . LEU A 1 455 ? 7.644 -9.239 16.608 1.00 94.44 455 LEU A CA 1
ATOM 3512 C C . LEU A 1 455 ? 8.429 -10.216 17.505 1.00 94.44 455 LEU A C 1
ATOM 3514 O O . LEU A 1 455 ? 7.834 -10.973 18.279 1.00 94.44 455 LEU A O 1
ATOM 3518 N N . SER A 1 456 ? 9.760 -10.228 17.404 1.00 92.62 456 SER A N 1
ATOM 3519 C CA . SER A 1 456 ? 10.616 -11.184 18.121 1.00 92.62 456 SER A CA 1
ATOM 3520 C C . SER A 1 456 ? 10.635 -10.969 19.640 1.00 92.62 456 SER A C 1
ATOM 3522 O O . SER A 1 456 ? 10.659 -11.943 20.398 1.00 92.62 456 SER A O 1
ATOM 3524 N N . ASP A 1 457 ? 10.566 -9.713 20.082 1.00 93.25 457 ASP A N 1
ATOM 3525 C CA . ASP A 1 457 ? 10.603 -9.275 21.480 1.00 93.25 457 ASP A CA 1
ATOM 3526 C C . ASP A 1 457 ? 9.236 -9.364 22.177 1.00 93.25 457 ASP A C 1
ATOM 3528 O O . ASP A 1 457 ? 9.158 -9.641 23.375 1.00 93.25 457 ASP A O 1
ATOM 3532 N N . VAL A 1 458 ? 8.156 -9.183 21.412 1.00 94.69 458 VAL A N 1
ATOM 3533 C CA . VAL A 1 458 ? 6.762 -9.266 21.866 1.00 94.69 458 VAL A CA 1
ATOM 3534 C C . VAL A 1 458 ? 6.505 -10.647 22.463 1.00 94.69 458 VAL A C 1
ATOM 3536 O O . VAL A 1 458 ? 6.602 -11.634 21.744 1.00 94.69 458 VAL A O 1
ATOM 3539 N N . GLN A 1 459 ? 6.167 -10.765 23.750 1.00 91.69 459 GLN A N 1
ATOM 3540 C CA . GLN A 1 459 ? 5.950 -12.082 24.383 1.00 91.69 459 GLN A CA 1
ATOM 3541 C C . GLN A 1 459 ? 4.478 -12.522 24.404 1.00 91.69 459 GLN A C 1
ATOM 3543 O O . GLN A 1 459 ? 4.191 -13.718 24.356 1.00 91.69 459 GLN A O 1
ATOM 3548 N N . ALA A 1 460 ? 3.545 -11.571 24.470 1.00 94.00 460 ALA A N 1
ATOM 3549 C CA . ALA A 1 460 ? 2.119 -11.854 24.595 1.00 94.00 460 ALA A CA 1
ATOM 3550 C C . ALA A 1 460 ? 1.523 -12.361 23.259 1.00 94.00 460 ALA A C 1
ATOM 3552 O O . ALA A 1 460 ? 1.705 -11.722 22.217 1.00 94.00 460 ALA A O 1
ATOM 3553 N N . PRO A 1 461 ? 0.803 -13.503 23.248 1.00 92.19 461 PRO A N 1
ATOM 3554 C CA . PRO A 1 461 ? 0.355 -14.144 22.010 1.00 92.19 461 PRO A CA 1
ATOM 3555 C C . PRO A 1 461 ? -0.745 -13.359 21.283 1.00 92.19 461 PRO A C 1
ATOM 3557 O O . PRO A 1 461 ? -0.855 -13.466 20.068 1.00 92.19 461 PRO A O 1
ATOM 3560 N N . GLU A 1 462 ? -1.524 -12.559 22.010 1.00 92.44 462 GLU A N 1
ATOM 3561 C CA . GLU A 1 462 ? -2.609 -11.712 21.492 1.00 92.44 462 GLU A CA 1
ATOM 3562 C C . GLU A 1 462 ? -2.123 -10.508 20.662 1.00 92.44 462 GLU A C 1
ATOM 3564 O O . GLU A 1 462 ? -2.853 -10.038 19.794 1.00 92.44 462 GLU A O 1
ATOM 3569 N N . PHE A 1 463 ? -0.873 -10.070 20.869 1.00 93.31 463 PHE A N 1
ATOM 3570 C CA . PHE A 1 463 ? -0.201 -9.038 20.064 1.00 93.31 463 PHE A CA 1
ATOM 3571 C C . PHE A 1 463 ? 0.666 -9.642 18.940 1.00 93.31 463 PHE A C 1
ATOM 3573 O O . PHE A 1 463 ? 0.967 -8.975 17.951 1.00 93.31 463 PHE A O 1
ATOM 3580 N N . ARG A 1 464 ? 1.059 -10.922 19.047 1.00 93.19 464 ARG A N 1
ATOM 3581 C CA . ARG A 1 464 ? 1.708 -11.652 17.939 1.00 93.19 464 ARG A CA 1
ATOM 3582 C C . ARG A 1 464 ? 0.718 -12.085 16.861 1.00 93.19 464 ARG A C 1
ATOM 3584 O O . ARG A 1 464 ? 1.043 -12.014 15.682 1.00 93.19 464 ARG A O 1
ATOM 3591 N N . ASP A 1 465 ? -0.448 -12.572 17.274 1.00 93.31 465 ASP A N 1
ATOM 3592 C CA . ASP A 1 465 ? -1.452 -13.196 16.414 1.00 93.31 465 ASP A CA 1
ATOM 3593 C C . ASP A 1 465 ? -2.805 -12.480 16.606 1.00 93.31 465 ASP A C 1
ATOM 3595 O O . ASP A 1 465 ? -3.470 -12.688 17.630 1.00 93.31 465 ASP A O 1
ATOM 3599 N N . PRO A 1 466 ? -3.243 -11.637 15.649 1.00 94.44 466 PRO A N 1
ATOM 3600 C CA . PRO A 1 466 ? -4.438 -10.808 15.804 1.00 94.44 466 PRO A CA 1
ATOM 3601 C C . PRO A 1 466 ? -5.732 -11.640 15.854 1.00 94.44 466 PRO A C 1
ATOM 3603 O O . PRO A 1 466 ? -6.750 -11.154 16.352 1.00 94.44 466 PRO A O 1
ATOM 3606 N N . ARG A 1 467 ? -5.688 -12.926 15.463 1.00 93.62 467 ARG A N 1
ATOM 3607 C CA . ARG A 1 467 ? -6.778 -13.899 15.673 1.00 93.62 467 ARG A CA 1
ATOM 3608 C C . ARG A 1 467 ? -7.065 -14.150 17.158 1.00 93.62 467 ARG A C 1
ATOM 3610 O O . ARG A 1 467 ? -8.143 -14.632 17.488 1.00 93.62 467 ARG A O 1
ATOM 3617 N N . ARG A 1 468 ? -6.096 -13.882 18.044 1.00 93.19 468 ARG A N 1
ATOM 3618 C CA . ARG A 1 468 ? -6.168 -14.157 19.493 1.00 93.19 468 ARG A CA 1
ATOM 3619 C C . ARG A 1 468 ? -6.471 -12.918 20.327 1.00 93.19 468 ARG A C 1
ATOM 3621 O O . ARG A 1 468 ? -7.051 -13.059 21.394 1.00 93.19 468 ARG A O 1
ATOM 3628 N N . GLY A 1 469 ? -6.066 -11.741 19.851 1.00 93.19 469 GLY A N 1
ATOM 3629 C CA . GLY A 1 469 ? -6.390 -10.448 20.455 1.00 93.19 469 GLY A CA 1
ATOM 3630 C C . GLY A 1 469 ? -7.593 -9.799 19.777 1.00 93.19 469 GLY A C 1
ATOM 3631 O O . GLY A 1 469 ? -8.728 -9.951 20.226 1.00 93.19 469 GLY A O 1
ATOM 3632 N N . LEU A 1 470 ? -7.339 -9.092 18.670 1.00 94.62 470 LEU A N 1
ATOM 3633 C CA . LEU A 1 470 ? -8.333 -8.288 17.947 1.00 94.62 470 LEU A CA 1
ATOM 3634 C C . LEU A 1 470 ? -9.605 -9.058 17.587 1.00 94.62 470 LEU A C 1
ATOM 3636 O O . LEU A 1 470 ? -10.684 -8.622 17.976 1.00 94.62 470 LEU A O 1
ATOM 3640 N N . ALA A 1 471 ? -9.500 -10.209 16.915 1.00 93.56 471 ALA A N 1
ATOM 3641 C CA . ALA A 1 471 ? -10.685 -10.970 16.501 1.00 93.56 471 ALA A CA 1
ATOM 3642 C C . ALA A 1 471 ? -11.548 -11.434 17.686 1.00 93.56 471 ALA A C 1
ATOM 3644 O O . ALA A 1 471 ? -12.765 -11.524 17.549 1.00 93.56 471 ALA A O 1
ATOM 3645 N N . VAL A 1 472 ? -10.936 -11.695 18.848 1.00 93.81 472 VAL A N 1
ATOM 3646 C CA . VAL A 1 472 ? -11.661 -12.079 20.066 1.00 93.81 472 VAL A CA 1
ATOM 3647 C C . VAL A 1 472 ? -12.349 -10.859 20.671 1.00 93.81 472 VAL A C 1
ATOM 3649 O O . VAL A 1 472 ? -13.561 -10.873 20.834 1.00 93.81 472 VAL A O 1
ATOM 3652 N N . ARG A 1 473 ? -11.618 -9.771 20.943 1.00 94.69 473 ARG A N 1
ATOM 3653 C CA . ARG A 1 473 ? -12.170 -8.599 21.650 1.00 94.69 473 ARG A CA 1
ATOM 3654 C C . ARG A 1 473 ? -13.166 -7.797 20.802 1.00 94.69 473 ARG A C 1
ATOM 3656 O O . ARG A 1 473 ? -14.175 -7.339 21.330 1.00 94.69 473 ARG A O 1
ATOM 3663 N N . PHE A 1 474 ? -12.945 -7.677 19.489 1.00 94.88 474 PHE A N 1
ATOM 3664 C CA . PHE A 1 474 ? -13.943 -7.110 18.568 1.00 94.88 474 PHE A CA 1
ATOM 3665 C C . PHE A 1 474 ? -15.108 -8.082 18.312 1.00 94.88 474 PHE A C 1
ATOM 3667 O O . PHE A 1 474 ? -16.233 -7.622 18.131 1.00 94.88 474 PHE A O 1
ATOM 3674 N N . GLY A 1 475 ? -14.876 -9.400 18.364 1.00 92.75 475 GLY A N 1
ATOM 3675 C CA . GLY A 1 475 ? -15.936 -10.413 18.320 1.00 92.75 475 GLY A CA 1
ATOM 3676 C C . GLY A 1 475 ? -16.874 -10.316 19.526 1.00 92.75 475 GLY A C 1
ATOM 3677 O O . GLY A 1 475 ? -18.075 -10.140 19.348 1.00 92.75 475 GLY A O 1
ATOM 3678 N N . GLU A 1 476 ? -16.318 -10.310 20.742 1.00 94.12 476 GLU A N 1
ATOM 3679 C CA . GLU A 1 476 ? -17.045 -10.069 21.999 1.00 94.12 476 GLU A CA 1
ATOM 3680 C C . GLU A 1 476 ? -17.860 -8.771 21.942 1.00 94.12 476 GLU A C 1
ATOM 3682 O O . GLU A 1 476 ? -19.029 -8.763 22.324 1.00 94.12 476 GLU A O 1
ATOM 3687 N N . TRP A 1 477 ? -17.276 -7.685 21.420 1.00 95.00 477 TRP A N 1
ATOM 3688 C CA . TRP A 1 477 ? -17.981 -6.414 21.245 1.00 95.00 477 TRP A CA 1
ATOM 3689 C C . TRP A 1 477 ? -19.184 -6.548 20.296 1.00 95.00 477 TRP A C 1
ATOM 3691 O O . TRP A 1 477 ? -20.291 -6.122 20.634 1.00 95.00 477 TRP A O 1
ATOM 3701 N N . ARG A 1 478 ? -18.974 -7.165 19.126 1.00 92.62 478 ARG A N 1
ATOM 3702 C CA . ARG A 1 478 ? -19.988 -7.364 18.078 1.00 92.62 478 ARG A CA 1
ATOM 3703 C C . ARG A 1 478 ? -21.131 -8.275 18.539 1.00 92.62 478 ARG A C 1
ATOM 3705 O O . ARG A 1 478 ? -22.275 -8.044 18.159 1.00 92.62 478 ARG A O 1
ATOM 3712 N N . GLU A 1 479 ? -20.830 -9.279 19.362 1.00 91.75 479 GLU A N 1
ATOM 3713 C CA . GLU A 1 479 ? -21.801 -10.243 19.898 1.00 91.75 479 GLU A CA 1
ATOM 3714 C C . GLU A 1 479 ? -22.572 -9.707 21.117 1.00 91.75 479 GLU A C 1
ATOM 3716 O O . GLU A 1 479 ? -23.786 -9.884 21.189 1.00 91.75 479 GLU A O 1
ATOM 3721 N N . GLN A 1 480 ? -21.908 -9.032 22.065 1.00 92.62 480 GLN A N 1
ATOM 3722 C CA . GLN A 1 480 ? -22.547 -8.555 23.303 1.00 92.62 480 GLN A CA 1
ATOM 3723 C C . GLN A 1 480 ? -23.229 -7.187 23.150 1.00 92.62 480 GLN A C 1
ATOM 3725 O O . GLN A 1 480 ? -24.244 -6.927 23.795 1.00 92.62 480 GLN A O 1
ATOM 3730 N N . TYR A 1 481 ? -22.682 -6.299 22.312 1.00 93.31 481 TYR A N 1
ATOM 3731 C CA . TYR A 1 481 ? -23.137 -4.910 22.169 1.00 93.31 481 TYR A CA 1
ATOM 3732 C C . TYR A 1 481 ? -23.172 -4.471 20.695 1.00 93.31 481 TYR A C 1
ATOM 3734 O O . TYR A 1 481 ? -22.726 -3.375 20.351 1.00 93.31 481 TYR A O 1
ATOM 3742 N N . GLY A 1 482 ? -23.716 -5.326 19.822 1.00 91.88 482 GLY A N 1
ATOM 3743 C CA . GLY A 1 482 ? -23.722 -5.142 18.365 1.00 91.88 482 GLY A CA 1
ATOM 3744 C C . GLY A 1 482 ? -24.268 -3.799 17.860 1.00 91.88 482 GLY A C 1
ATOM 3745 O O . GLY A 1 482 ? -23.801 -3.309 16.835 1.00 91.88 482 GLY A O 1
ATOM 3746 N N . ASP A 1 483 ? -25.189 -3.158 18.585 1.00 92.44 483 ASP A N 1
ATOM 3747 C CA . ASP A 1 483 ? -25.675 -1.815 18.239 1.00 92.44 483 ASP A CA 1
ATOM 3748 C C . ASP A 1 483 ? -24.572 -0.760 18.415 1.00 92.44 483 ASP A C 1
ATOM 3750 O O . ASP A 1 483 ? -24.237 -0.062 17.462 1.00 92.44 483 ASP A O 1
ATOM 3754 N N . SER A 1 484 ? -23.892 -0.720 19.571 1.00 93.50 484 SER A N 1
ATOM 3755 C CA . SER A 1 484 ? -22.791 0.235 19.768 1.00 93.50 484 SER A CA 1
ATOM 3756 C C . SER A 1 484 ? -21.541 -0.114 18.957 1.00 93.50 484 SER A C 1
ATOM 3758 O O . SER A 1 484 ? -20.740 0.774 18.680 1.00 93.50 484 SER A O 1
ATOM 3760 N N . TYR A 1 485 ? -21.379 -1.375 18.541 1.00 94.12 485 TYR A N 1
ATOM 3761 C CA . TYR A 1 485 ? -20.389 -1.762 17.532 1.00 94.12 485 TYR A CA 1
ATOM 3762 C C . TYR A 1 485 ? -20.692 -1.099 16.179 1.00 94.12 485 TYR A C 1
ATOM 3764 O O . TYR A 1 485 ? -19.790 -0.544 15.553 1.00 94.12 485 TYR A O 1
ATOM 3772 N N . ARG A 1 486 ? -21.954 -1.121 15.728 1.00 92.06 486 ARG A N 1
ATOM 3773 C CA . ARG A 1 486 ? -22.381 -0.489 14.467 1.00 92.06 486 ARG A CA 1
ATOM 3774 C C . ARG A 1 486 ? -22.276 1.033 14.535 1.00 92.06 486 ARG A C 1
ATOM 3776 O O . ARG A 1 486 ? -21.641 1.620 13.663 1.00 92.06 486 ARG A O 1
ATOM 3783 N N . ASP A 1 487 ? -22.809 1.646 15.591 1.00 93.56 487 ASP A N 1
ATOM 3784 C CA . ASP A 1 487 ? -22.799 3.104 15.793 1.00 93.56 487 ASP A CA 1
ATOM 3785 C C . ASP A 1 487 ? -21.372 3.682 15.856 1.00 93.56 487 ASP A C 1
ATOM 3787 O O . ASP A 1 487 ? -21.125 4.805 15.419 1.00 93.56 487 ASP A O 1
ATOM 3791 N N . ALA A 1 488 ? -20.412 2.906 16.374 1.00 92.31 488 ALA A N 1
ATOM 3792 C CA . ALA A 1 488 ? -18.997 3.274 16.444 1.00 92.31 488 ALA A CA 1
ATOM 3793 C C . ALA A 1 488 ? -18.164 2.816 15.227 1.00 92.31 488 ALA A C 1
ATOM 3795 O O . ALA A 1 488 ? -16.935 2.891 15.271 1.00 92.31 488 ALA A O 1
ATOM 3796 N N . PHE A 1 489 ? -18.799 2.332 14.151 1.00 92.62 489 PHE A N 1
ATOM 3797 C CA . PHE A 1 489 ? -18.141 1.816 12.941 1.00 92.62 489 PHE A CA 1
ATOM 3798 C C . PHE A 1 489 ? -17.085 0.727 13.233 1.00 92.62 489 PHE A C 1
ATOM 3800 O O . PHE A 1 489 ? -15.993 0.722 12.660 1.00 92.62 489 PHE A O 1
ATOM 3807 N N . GLY A 1 490 ? -17.405 -0.221 14.119 1.00 92.56 490 GLY A N 1
ATOM 3808 C CA . GLY A 1 490 ? -16.483 -1.238 14.635 1.00 92.56 490 GLY A CA 1
ATOM 3809 C C . GLY A 1 490 ? -15.757 -2.058 13.560 1.00 92.56 490 GLY A C 1
ATOM 3810 O O . GLY A 1 490 ? -14.589 -2.391 13.750 1.00 92.56 490 GLY A O 1
ATOM 3811 N N . GLY A 1 491 ? -16.380 -2.302 12.400 1.00 92.44 491 GLY A N 1
ATOM 3812 C CA . GLY A 1 491 ? -15.741 -2.962 11.251 1.00 92.44 491 GLY A CA 1
ATOM 3813 C C . GLY A 1 491 ? -14.604 -2.144 10.619 1.00 92.44 491 GLY A C 1
ATOM 3814 O O . GLY A 1 491 ? -13.564 -2.693 10.257 1.00 92.44 491 GLY A O 1
ATOM 3815 N N . LEU A 1 492 ? -14.745 -0.814 10.563 1.00 91.69 492 LEU A N 1
ATOM 3816 C CA . LEU A 1 492 ? -13.670 0.092 10.146 1.00 91.69 492 LEU A CA 1
ATOM 3817 C C . LEU A 1 492 ? -12.574 0.169 11.221 1.00 91.69 492 LEU A C 1
ATOM 3819 O O . LEU A 1 492 ? -11.391 0.148 10.889 1.00 91.69 492 LEU A O 1
ATOM 3823 N N . GLY A 1 493 ? -12.952 0.183 12.504 1.00 93.44 493 GLY A N 1
ATOM 3824 C CA . GLY A 1 493 ? -12.005 0.079 13.620 1.00 93.44 493 GLY A CA 1
ATOM 3825 C C . GLY A 1 493 ? -11.175 -1.211 13.573 1.00 93.44 493 GLY A C 1
ATOM 3826 O O . GLY A 1 493 ? -9.958 -1.167 13.741 1.00 93.44 493 GLY A O 1
ATOM 3827 N N . MET A 1 494 ? -11.818 -2.338 13.258 1.00 94.06 494 MET A N 1
ATOM 3828 C CA . MET A 1 494 ? -11.190 -3.649 13.078 1.00 94.06 494 MET A CA 1
ATOM 3829 C C . MET A 1 494 ? -10.176 -3.637 11.925 1.00 94.06 494 MET A C 1
ATOM 3831 O O . MET A 1 494 ? -9.043 -4.074 12.111 1.00 94.06 494 MET A O 1
ATOM 3835 N N . VAL A 1 495 ? -10.536 -3.082 10.760 1.00 94.81 495 VAL A N 1
ATOM 3836 C CA . VAL A 1 495 ? -9.612 -2.931 9.617 1.00 94.81 495 VAL A CA 1
ATOM 3837 C C . VAL A 1 495 ? -8.429 -2.027 9.970 1.00 94.81 495 VAL A C 1
ATOM 3839 O O . VAL A 1 495 ? -7.287 -2.409 9.732 1.00 94.81 495 VAL A O 1
ATOM 3842 N N . ASN A 1 496 ? -8.671 -0.871 10.591 1.00 93.50 496 ASN A N 1
ATOM 3843 C CA . ASN A 1 496 ? -7.606 0.064 10.963 1.00 93.50 496 ASN A CA 1
ATOM 3844 C C . ASN A 1 496 ? -6.636 -0.537 11.996 1.00 93.50 496 ASN A C 1
ATOM 3846 O O . ASN A 1 496 ? -5.432 -0.313 11.911 1.00 93.50 496 ASN A O 1
ATOM 3850 N N . ALA A 1 497 ? -7.132 -1.332 12.950 1.00 93.88 497 ALA A N 1
ATOM 3851 C CA . ALA A 1 497 ? -6.278 -2.032 13.905 1.00 93.88 497 ALA A CA 1
ATOM 3852 C C . ALA A 1 497 ? -5.486 -3.172 13.237 1.00 93.88 497 ALA A C 1
ATOM 3854 O O . ALA A 1 497 ? -4.281 -3.297 13.442 1.00 93.88 497 ALA A O 1
ATOM 3855 N N . TRP A 1 498 ? -6.135 -3.984 12.396 1.00 96.00 498 TRP A N 1
ATOM 3856 C CA . TRP A 1 498 ? -5.513 -5.137 11.729 1.00 96.00 498 TRP A CA 1
ATOM 3857 C C . TRP A 1 498 ? -4.467 -4.742 10.665 1.00 96.00 498 TRP A C 1
ATOM 3859 O O . TRP A 1 498 ? -3.650 -5.577 10.265 1.00 96.00 498 TRP A O 1
ATOM 3869 N N . GLU A 1 499 ? -4.453 -3.475 10.225 1.00 96.06 499 GLU A N 1
ATOM 3870 C CA . GLU A 1 499 ? -3.571 -2.950 9.171 1.00 96.06 499 GLU A CA 1
ATOM 3871 C C . GLU A 1 499 ? -2.095 -3.313 9.400 1.00 96.06 499 GLU A C 1
ATOM 3873 O O . GLU A 1 499 ? -1.407 -3.707 8.456 1.00 96.06 499 GLU A O 1
ATOM 3878 N N . PHE A 1 500 ? -1.609 -3.227 10.643 1.00 96.38 500 PHE A N 1
ATOM 3879 C CA . PHE A 1 500 ? -0.218 -3.532 10.983 1.00 96.38 500 PHE A CA 1
ATOM 3880 C C . PHE A 1 500 ? 0.186 -4.961 10.586 1.00 96.38 500 PHE A C 1
ATOM 3882 O O . PHE A 1 500 ? 1.187 -5.153 9.892 1.00 96.38 500 PHE A O 1
ATOM 3889 N N . TRP A 1 501 ? -0.607 -5.966 10.970 1.00 96.12 501 TRP A N 1
ATOM 3890 C CA . TRP A 1 501 ? -0.311 -7.373 10.678 1.00 96.12 501 TRP A CA 1
ATOM 3891 C C . TRP A 1 501 ? -0.492 -7.695 9.189 1.00 96.12 501 TRP A C 1
ATOM 3893 O O . TRP A 1 501 ? 0.314 -8.436 8.622 1.00 96.12 501 TRP A O 1
ATOM 3903 N N . ALA A 1 502 ? -1.493 -7.094 8.534 1.00 96.44 502 ALA A N 1
ATOM 3904 C CA . ALA A 1 502 ? -1.691 -7.239 7.092 1.00 96.44 502 ALA A CA 1
ATOM 3905 C C . ALA A 1 502 ? -0.506 -6.675 6.290 1.00 96.44 502 ALA A C 1
ATOM 3907 O O . ALA A 1 502 ? 0.025 -7.341 5.400 1.00 96.44 502 ALA A O 1
ATOM 3908 N N . ARG A 1 503 ? -0.028 -5.477 6.652 1.00 95.88 503 ARG A N 1
ATOM 3909 C CA . ARG A 1 503 ? 1.182 -4.870 6.079 1.00 95.88 503 ARG A CA 1
ATOM 3910 C C . ARG A 1 503 ? 2.421 -5.718 6.342 1.00 95.88 503 ARG A C 1
ATOM 3912 O O . ARG A 1 503 ? 3.170 -5.966 5.400 1.00 95.88 503 ARG A O 1
ATOM 3919 N N . LEU A 1 504 ? 2.613 -6.199 7.573 1.00 96.19 504 LEU A N 1
ATOM 3920 C CA . LEU A 1 504 ? 3.773 -7.006 7.962 1.00 96.19 504 LEU A CA 1
ATOM 3921 C C . LEU A 1 504 ? 3.873 -8.318 7.164 1.00 96.19 504 LEU A C 1
ATOM 3923 O O . LEU A 1 504 ? 4.962 -8.656 6.702 1.00 96.19 504 LEU A O 1
ATOM 3927 N N . GLU A 1 505 ? 2.761 -9.026 6.916 1.00 94.69 505 GLU A N 1
ATOM 3928 C CA . GLU A 1 505 ? 2.790 -10.235 6.071 1.00 94.69 505 GLU A CA 1
ATOM 3929 C C . GLU A 1 505 ? 3.114 -9.919 4.595 1.00 94.69 505 GLU A C 1
ATOM 3931 O O . GLU A 1 505 ? 3.637 -10.781 3.883 1.00 94.69 505 GLU A O 1
ATOM 3936 N N . VAL A 1 506 ? 2.835 -8.692 4.139 1.00 93.75 506 VAL A N 1
ATOM 3937 C CA . VAL A 1 506 ? 3.029 -8.216 2.757 1.00 93.75 506 VAL A CA 1
ATOM 3938 C C . VAL A 1 506 ? 4.421 -7.594 2.518 1.00 93.75 506 VAL A C 1
ATOM 3940 O O . VAL A 1 506 ? 4.843 -7.478 1.365 1.00 93.75 506 VAL A O 1
ATOM 3943 N N . VAL A 1 507 ? 5.201 -7.259 3.557 1.00 94.06 507 VAL A N 1
ATOM 3944 C CA . VAL A 1 507 ? 6.607 -6.822 3.388 1.00 94.06 507 VAL A CA 1
ATOM 3945 C C . VAL A 1 507 ? 7.413 -7.896 2.647 1.00 94.06 507 VAL A C 1
ATOM 3947 O O . VAL A 1 507 ? 7.342 -9.075 2.991 1.00 94.06 507 VAL A O 1
ATOM 3950 N N . GLY A 1 508 ? 8.168 -7.489 1.620 1.00 91.31 508 GLY A N 1
ATOM 3951 C CA . GLY A 1 508 ? 8.945 -8.384 0.750 1.00 91.31 508 GLY A CA 1
ATOM 3952 C C . GLY A 1 508 ? 8.185 -8.912 -0.480 1.00 91.31 508 GLY A C 1
ATOM 3953 O O . GLY A 1 508 ? 8.799 -9.427 -1.416 1.00 91.31 508 GLY A O 1
ATOM 3954 N N . TRP A 1 509 ? 6.856 -8.758 -0.554 1.00 93.06 509 TRP A N 1
ATOM 3955 C CA . TRP A 1 509 ? 6.070 -9.244 -1.693 1.00 93.06 509 TRP A CA 1
ATOM 3956 C C . TRP A 1 509 ? 6.129 -8.289 -2.896 1.00 93.06 509 TRP A C 1
ATOM 3958 O O . TRP A 1 509 ? 5.517 -7.222 -2.904 1.00 93.06 509 TRP A O 1
ATOM 3968 N N . ASN A 1 510 ? 6.831 -8.707 -3.956 1.00 91.88 510 ASN A N 1
ATOM 3969 C CA . ASN A 1 510 ? 6.661 -8.142 -5.295 1.00 91.88 510 ASN A CA 1
ATOM 3970 C C . ASN A 1 510 ? 5.672 -9.017 -6.095 1.00 91.88 510 ASN A C 1
ATOM 3972 O O . ASN A 1 510 ? 6.054 -10.118 -6.512 1.00 91.88 510 ASN A O 1
ATOM 3976 N N . PRO A 1 511 ? 4.442 -8.548 -6.373 1.00 88.62 511 PRO A N 1
ATOM 3977 C CA . PRO A 1 511 ? 3.421 -9.362 -7.034 1.00 88.62 511 PRO A CA 1
ATOM 3978 C C . PRO A 1 511 ? 3.737 -9.645 -8.514 1.00 88.62 511 PRO A C 1
ATOM 3980 O O . PRO A 1 511 ? 3.257 -10.618 -9.092 1.00 88.62 511 PRO A O 1
ATOM 3983 N N . LEU A 1 512 ? 4.597 -8.835 -9.144 1.00 89.88 512 LEU A N 1
ATOM 3984 C CA . LEU A 1 512 ? 5.024 -9.042 -10.532 1.00 89.88 512 LEU A CA 1
ATOM 3985 C C . LEU A 1 512 ? 6.109 -10.115 -10.670 1.00 89.88 512 LEU A C 1
ATOM 3987 O O . LEU A 1 512 ? 6.349 -10.612 -11.774 1.00 89.88 512 LEU A O 1
ATOM 3991 N N . GLU A 1 513 ? 6.737 -10.518 -9.566 1.00 86.56 513 GLU A N 1
ATOM 3992 C CA . GLU A 1 513 ? 7.748 -11.578 -9.534 1.00 86.56 513 GLU A CA 1
ATOM 3993 C C . GLU A 1 513 ? 7.203 -12.855 -8.890 1.00 86.56 513 GLU A C 1
ATOM 3995 O O . GLU A 1 513 ? 7.320 -13.928 -9.495 1.00 86.56 513 GLU A O 1
ATOM 4000 N N . ASN A 1 514 ? 6.502 -12.724 -7.762 1.00 83.69 514 ASN A N 1
ATOM 4001 C CA . ASN A 1 514 ? 5.855 -13.817 -7.043 1.00 83.69 514 ASN A CA 1
ATOM 4002 C C . ASN A 1 514 ? 4.355 -13.867 -7.366 1.00 83.69 514 ASN A C 1
ATOM 4004 O O . ASN A 1 514 ? 3.596 -13.021 -6.906 1.00 83.69 514 ASN A O 1
ATOM 4008 N N . GLN A 1 515 ? 3.907 -14.914 -8.069 1.00 77.50 515 GLN A N 1
ATOM 4009 C CA . GLN A 1 515 ? 2.492 -15.151 -8.428 1.00 77.50 515 GLN A CA 1
ATOM 4010 C C . GLN A 1 515 ? 1.623 -15.617 -7.236 1.00 77.50 515 GLN A C 1
ATOM 4012 O O . GLN A 1 515 ? 0.696 -16.404 -7.401 1.00 77.50 515 GLN A O 1
ATOM 4017 N N . ARG A 1 516 ? 1.951 -15.164 -6.020 1.00 84.44 516 ARG A N 1
ATOM 4018 C CA . ARG A 1 516 ? 1.154 -15.373 -4.809 1.00 84.44 516 ARG A CA 1
ATOM 4019 C C . ARG A 1 516 ? -0.007 -14.375 -4.842 1.00 84.44 516 ARG A C 1
ATOM 4021 O O . ARG A 1 516 ? 0.257 -13.178 -4.766 1.00 84.44 516 ARG A O 1
ATOM 4028 N N . GLY A 1 517 ? -1.244 -14.855 -4.970 1.00 83.38 517 GLY A N 1
ATOM 4029 C CA . GLY A 1 517 ? -2.448 -14.016 -4.958 1.00 83.38 517 GLY A CA 1
ATOM 4030 C C . GLY A 1 517 ? -2.746 -13.412 -3.579 1.00 83.38 517 GLY A C 1
ATOM 4031 O O . GLY A 1 517 ? -2.234 -13.888 -2.561 1.00 83.38 517 GLY A O 1
ATOM 4032 N N . ILE A 1 518 ? -3.551 -12.346 -3.553 1.00 88.06 518 ILE A N 1
ATOM 4033 C CA . ILE A 1 518 ? -3.931 -11.604 -2.332 1.00 88.06 518 ILE A CA 1
ATOM 4034 C C . ILE A 1 518 ? -4.770 -12.491 -1.388 1.00 88.06 518 ILE A C 1
ATOM 4036 O O . ILE A 1 518 ? -4.556 -12.492 -0.178 1.00 88.06 518 ILE A O 1
ATOM 4040 N N . ASP A 1 519 ? -5.632 -13.322 -1.968 1.00 87.94 519 ASP A N 1
ATOM 4041 C CA . ASP A 1 519 ? -6.434 -14.385 -1.347 1.00 87.94 519 ASP A CA 1
ATOM 4042 C C . ASP A 1 519 ? -5.621 -15.397 -0.516 1.00 87.94 519 ASP A C 1
ATOM 4044 O O . ASP A 1 519 ? -6.108 -15.984 0.453 1.00 87.94 519 ASP A O 1
ATOM 4048 N N . SER A 1 520 ? -4.360 -15.616 -0.890 1.00 90.88 520 SER A N 1
ATOM 4049 C CA . SER A 1 520 ? -3.483 -16.596 -0.244 1.00 90.88 520 SER A CA 1
ATOM 4050 C C . SER A 1 520 ? -2.763 -16.068 1.005 1.00 90.88 520 SER A C 1
ATOM 4052 O O . SER A 1 520 ? -1.992 -16.810 1.626 1.00 90.88 520 SER A O 1
ATOM 4054 N N . PHE A 1 521 ? -2.955 -14.795 1.366 1.00 93.44 521 PHE A N 1
ATOM 4055 C CA . PHE A 1 521 ? -2.415 -14.212 2.595 1.00 93.44 521 PHE A CA 1
ATOM 4056 C C . PHE A 1 521 ? -3.262 -14.591 3.811 1.00 93.44 521 PHE A C 1
ATOM 4058 O O . PHE A 1 521 ? -4.483 -14.710 3.732 1.00 93.44 521 PHE A O 1
ATOM 4065 N N . GLN A 1 522 ? -2.607 -14.798 4.954 1.00 93.81 522 GLN A N 1
ATOM 4066 C CA . GLN A 1 522 ? -3.292 -15.198 6.180 1.00 93.81 522 GLN A CA 1
ATOM 4067 C C . GLN A 1 522 ? -4.199 -14.082 6.696 1.00 93.81 522 GLN A C 1
ATOM 4069 O O . GLN A 1 522 ? -5.354 -14.361 7.003 1.00 93.81 522 GLN A O 1
ATOM 4074 N N . TRP A 1 523 ? -3.749 -12.822 6.668 1.00 95.00 523 TRP A N 1
ATOM 4075 C CA . TRP A 1 523 ? -4.609 -11.691 7.045 1.00 95.00 523 TRP A CA 1
ATOM 4076 C C . TRP A 1 523 ? -5.879 -11.587 6.181 1.00 95.00 523 TRP A C 1
ATOM 4078 O O . TRP A 1 523 ? -6.916 -11.168 6.691 1.00 95.00 523 TRP A O 1
ATOM 4088 N N . PHE A 1 524 ? -5.819 -11.975 4.898 1.00 93.75 524 PHE A N 1
ATOM 4089 C CA . PHE A 1 524 ? -6.979 -11.951 4.001 1.00 93.75 524 PHE A CA 1
ATOM 4090 C C . PHE A 1 524 ? -7.971 -13.032 4.419 1.00 93.75 524 PHE A C 1
ATOM 4092 O O . PHE A 1 524 ? -9.141 -12.746 4.645 1.00 93.75 524 PHE A O 1
ATOM 4099 N N . GLN A 1 525 ? -7.480 -14.262 4.592 1.00 93.12 525 GLN A N 1
ATOM 4100 C CA . GLN A 1 525 ? -8.284 -15.411 5.016 1.00 93.12 525 GLN A CA 1
ATOM 4101 C C . GLN A 1 525 ? -8.927 -15.187 6.391 1.00 93.12 525 GLN A C 1
ATOM 4103 O O . GLN A 1 525 ? -10.058 -15.617 6.607 1.00 93.12 525 GLN A O 1
ATOM 4108 N N . ASP A 1 526 ? -8.253 -14.466 7.289 1.00 93.50 526 ASP A N 1
ATOM 4109 C CA . ASP A 1 526 ? -8.765 -14.124 8.616 1.00 93.50 526 ASP A CA 1
ATOM 4110 C C . ASP A 1 526 ? -9.850 -13.050 8.593 1.00 93.50 526 ASP A C 1
ATOM 4112 O O . ASP A 1 526 ? -10.907 -13.244 9.191 1.00 93.50 526 ASP A O 1
ATOM 4116 N N . LEU A 1 527 ? -9.620 -11.927 7.903 1.00 93.06 527 LEU A N 1
ATOM 4117 C CA . LEU A 1 527 ? -10.629 -10.870 7.794 1.00 93.06 527 LEU A CA 1
ATOM 4118 C C . LEU A 1 527 ? -11.848 -11.347 6.999 1.00 93.06 527 LEU A C 1
ATOM 4120 O O . LEU A 1 527 ? -12.974 -11.027 7.376 1.00 93.06 527 LEU A O 1
ATOM 4124 N N . TYR A 1 528 ? -11.640 -12.194 5.988 1.00 90.88 528 TYR A N 1
ATOM 4125 C CA . TYR A 1 528 ? -12.708 -12.911 5.300 1.00 90.88 528 TYR A CA 1
ATOM 4126 C C . TYR A 1 528 ? -13.473 -13.792 6.306 1.00 90.88 528 TYR A C 1
ATOM 4128 O O . TYR A 1 528 ? -14.649 -13.546 6.559 1.00 90.88 528 TYR A O 1
ATOM 4136 N N . ALA A 1 529 ? -12.810 -14.727 6.998 1.00 89.81 529 ALA A N 1
ATOM 4137 C CA . ALA A 1 529 ? -13.447 -15.623 7.974 1.00 89.81 529 ALA A CA 1
ATOM 4138 C C . ALA A 1 529 ? -14.065 -14.928 9.212 1.00 89.81 529 ALA A C 1
ATOM 4140 O O . ALA A 1 529 ? -14.871 -15.547 9.910 1.00 89.81 529 ALA A O 1
ATOM 4141 N N . TYR A 1 530 ? -13.700 -13.674 9.499 1.00 89.88 530 TYR A N 1
ATOM 4142 C CA . TYR A 1 530 ? -14.331 -12.825 10.516 1.00 89.88 530 TYR A CA 1
ATOM 4143 C C . TYR A 1 530 ? -15.552 -12.057 9.972 1.00 89.88 530 TYR A C 1
ATOM 4145 O O . TYR A 1 530 ? -16.510 -11.822 10.718 1.00 89.88 530 TYR A O 1
ATOM 4153 N N . SER A 1 531 ? -15.521 -11.659 8.694 1.00 88.81 531 SER A N 1
ATOM 4154 C CA . SER A 1 531 ? -16.590 -10.897 8.033 1.00 88.81 531 SER A CA 1
ATOM 4155 C C . SER A 1 531 ? -17.854 -11.714 7.752 1.00 88.81 531 SER A C 1
ATOM 4157 O O . SER A 1 531 ? -18.945 -11.155 7.803 1.00 88.81 531 SER A O 1
ATOM 4159 N N . TYR A 1 532 ? -17.742 -13.024 7.513 1.00 81.88 532 TYR A N 1
ATOM 4160 C CA . TYR A 1 532 ? -18.904 -13.899 7.317 1.00 81.88 532 TYR A CA 1
ATOM 4161 C C . TYR A 1 532 ? -19.479 -14.404 8.641 1.00 81.88 532 TYR A C 1
ATOM 4163 O O . TYR A 1 532 ? -18.749 -14.772 9.566 1.00 81.88 532 TYR A O 1
ATOM 4171 N N . ILE A 1 533 ? -20.809 -14.465 8.719 1.00 68.38 533 ILE A N 1
ATOM 4172 C CA . ILE A 1 533 ? -21.509 -15.066 9.855 1.00 68.38 533 ILE A CA 1
ATOM 4173 C C . ILE A 1 533 ? -21.339 -16.589 9.780 1.00 68.38 533 ILE A C 1
ATOM 4175 O O . ILE A 1 533 ? -21.581 -17.205 8.742 1.00 68.38 533 ILE A O 1
ATOM 4179 N N . LYS A 1 534 ? -20.954 -17.219 10.896 1.00 64.00 534 LYS A N 1
ATOM 4180 C CA . LYS A 1 534 ? -20.924 -18.686 11.026 1.00 64.00 534 LYS A CA 1
ATOM 4181 C C . LYS A 1 534 ? -22.337 -19.224 11.247 1.00 64.00 534 LYS A C 1
ATOM 4183 O O . LYS A 1 534 ? -22.705 -19.572 12.365 1.00 64.00 534 LYS A O 1
ATOM 4188 N N . GLN A 1 535 ? -23.119 -19.238 10.176 1.00 54.66 535 GLN A N 1
ATOM 4189 C CA . GLN A 1 535 ? -24.433 -19.871 10.136 1.00 54.66 535 GLN A CA 1
ATOM 4190 C C . GLN A 1 535 ? -24.285 -21.404 10.076 1.00 54.66 535 GLN A C 1
ATOM 4192 O O . GLN A 1 535 ? -23.215 -21.919 9.734 1.00 54.66 535 GLN A O 1
ATOM 4197 N N . ASP A 1 536 ? -25.334 -22.144 10.444 1.00 50.06 536 ASP A N 1
ATOM 4198 C CA . ASP A 1 536 ? -25.334 -23.608 10.330 1.00 50.06 536 ASP A CA 1
ATOM 4199 C C . ASP A 1 536 ? -25.199 -24.053 8.862 1.00 50.06 536 ASP A C 1
ATOM 4201 O O . ASP A 1 536 ? -25.559 -23.330 7.935 1.00 50.06 536 ASP A O 1
ATOM 4205 N N . ALA A 1 537 ? -24.690 -25.269 8.642 1.00 54.22 537 ALA A N 1
ATOM 4206 C CA . ALA A 1 537 ? -24.271 -25.783 7.329 1.00 54.22 537 ALA A CA 1
ATOM 4207 C C . ALA A 1 537 ? -25.427 -26.157 6.363 1.00 54.22 537 ALA A C 1
ATOM 4209 O O . ALA A 1 537 ? -25.372 -27.194 5.700 1.00 54.22 537 ALA A O 1
ATOM 4210 N N . SER A 1 538 ? -26.485 -25.343 6.318 1.00 56.09 538 SER A N 1
ATOM 4211 C CA . SER A 1 538 ? -27.671 -25.505 5.467 1.00 56.09 538 SER A CA 1
ATOM 4212 C C . SER A 1 538 ? -27.841 -24.400 4.417 1.00 56.09 538 SER A C 1
ATOM 4214 O O . SER A 1 538 ? -28.645 -24.587 3.505 1.00 56.09 538 SER A O 1
ATOM 4216 N N . ASP A 1 539 ? -27.131 -23.277 4.542 1.00 53.72 539 ASP A N 1
ATOM 4217 C CA . ASP A 1 539 ? -27.206 -22.156 3.600 1.00 53.72 539 ASP A CA 1
ATOM 4218 C C . ASP A 1 539 ? -26.049 -22.241 2.589 1.00 53.72 539 ASP A C 1
ATOM 4220 O O . ASP A 1 539 ? -24.888 -22.383 2.975 1.00 53.72 539 ASP A O 1
ATOM 4224 N N . GLU A 1 540 ? -26.362 -22.202 1.287 1.00 57.34 540 GLU A N 1
ATOM 4225 C CA . GLU A 1 540 ? -25.368 -22.402 0.213 1.00 57.34 540 GLU A CA 1
ATOM 4226 C C . GLU A 1 540 ? -24.455 -21.177 -0.001 1.00 57.34 540 GLU A C 1
ATOM 4228 O O . GLU A 1 540 ? -23.303 -21.342 -0.402 1.00 57.34 540 GLU A O 1
ATOM 4233 N N . ASP A 1 541 ? -24.938 -19.974 0.333 1.00 58.91 541 ASP A N 1
ATOM 4234 C CA . ASP A 1 541 ? -24.198 -18.708 0.280 1.00 58.91 541 ASP A CA 1
ATOM 4235 C C . ASP A 1 541 ? -23.968 -18.159 1.707 1.00 58.91 541 ASP A C 1
ATOM 4237 O O . ASP A 1 541 ? -24.929 -17.757 2.371 1.00 58.91 541 ASP A O 1
ATOM 4241 N N . PRO A 1 542 ? -22.717 -18.095 2.208 1.00 64.94 542 PRO A N 1
ATOM 4242 C CA . PRO A 1 542 ? -22.415 -17.489 3.503 1.00 64.94 542 PRO A CA 1
ATOM 4243 C C . PRO A 1 542 ? -22.801 -16.005 3.536 1.00 64.94 542 PRO A C 1
ATOM 4245 O O . PRO A 1 542 ? -22.303 -15.204 2.744 1.00 64.94 542 PRO A O 1
ATOM 4248 N N . GLN A 1 543 ? -23.661 -15.608 4.475 1.00 74.06 543 GLN A N 1
ATOM 4249 C CA . GLN A 1 543 ? -24.107 -14.219 4.565 1.00 74.06 543 GLN A CA 1
ATOM 4250 C C . GLN A 1 543 ? -23.061 -13.338 5.270 1.00 74.06 543 GLN A C 1
ATOM 4252 O O . GLN A 1 543 ? -22.507 -13.701 6.314 1.00 74.06 543 GLN A O 1
ATOM 4257 N N . LEU A 1 544 ? -22.783 -12.166 4.689 1.00 80.44 544 LEU A N 1
ATOM 4258 C CA . LEU A 1 544 ? -21.879 -11.182 5.282 1.00 80.44 544 LEU A CA 1
ATOM 4259 C C . LEU A 1 544 ? -22.475 -10.629 6.584 1.00 80.44 544 LEU A C 1
ATOM 4261 O O . LEU A 1 544 ? -23.678 -10.384 6.690 1.00 80.44 544 LEU A O 1
ATOM 4265 N N . GLY A 1 545 ? -21.607 -10.403 7.565 1.00 79.19 545 GLY A N 1
ATOM 4266 C CA . GLY A 1 545 ? -21.933 -9.708 8.801 1.00 79.19 545 GLY A CA 1
ATOM 4267 C C . GLY A 1 545 ? -22.241 -8.221 8.583 1.00 79.19 545 GLY A C 1
ATOM 4268 O O . GLY A 1 545 ? -22.079 -7.694 7.479 1.00 79.19 545 GLY A O 1
ATOM 4269 N N . PRO A 1 546 ? -22.634 -7.501 9.652 1.00 80.19 546 PRO A N 1
ATOM 4270 C CA . PRO A 1 546 ? -22.965 -6.074 9.580 1.00 80.19 546 PRO A CA 1
ATOM 4271 C C . PRO A 1 546 ? -21.778 -5.167 9.207 1.00 80.19 546 PRO A C 1
ATOM 4273 O O . PRO A 1 546 ? -21.959 -3.965 9.037 1.00 80.19 546 PRO A O 1
ATOM 4276 N N . ASP A 1 547 ? -20.582 -5.741 9.078 1.00 83.75 547 ASP A N 1
ATOM 4277 C CA . ASP A 1 547 ? -19.311 -5.047 8.898 1.00 83.75 547 ASP A CA 1
ATOM 4278 C C . ASP A 1 547 ? -18.911 -4.933 7.410 1.00 83.75 547 ASP A C 1
ATOM 4280 O O . ASP A 1 547 ? -17.988 -4.192 7.073 1.00 83.75 547 ASP A O 1
ATOM 4284 N N . GLY A 1 548 ? -19.596 -5.669 6.521 1.00 86.81 548 GLY A N 1
ATOM 4285 C CA . GLY A 1 548 ? -19.199 -5.851 5.121 1.00 86.81 548 GLY A CA 1
ATOM 4286 C C . GLY A 1 548 ? -17.937 -6.710 4.960 1.00 86.81 548 GLY A C 1
ATOM 4287 O O . GLY A 1 548 ? -17.452 -7.317 5.915 1.00 86.81 548 GLY A O 1
ATOM 4288 N N . ASP A 1 549 ? -17.391 -6.781 3.741 1.00 89.50 549 ASP A N 1
ATOM 4289 C CA . ASP A 1 549 ? -16.149 -7.520 3.481 1.00 89.50 549 ASP A CA 1
ATOM 4290 C C . ASP A 1 549 ? -14.927 -6.726 3.976 1.00 89.50 549 ASP A C 1
ATOM 4292 O O . ASP A 1 549 ? -14.410 -5.816 3.316 1.00 89.50 549 ASP A O 1
ATOM 4296 N N . LEU A 1 550 ? -14.443 -7.106 5.160 1.00 91.88 550 LEU A N 1
ATOM 4297 C CA . LEU A 1 550 ? -13.271 -6.499 5.787 1.00 91.88 550 LEU A CA 1
ATOM 4298 C C . LEU A 1 550 ? -11.956 -6.833 5.068 1.00 91.88 550 LEU A C 1
ATOM 4300 O O . LEU A 1 550 ? -11.010 -6.048 5.158 1.00 91.88 550 LEU A O 1
ATOM 4304 N N . ALA A 1 551 ? -11.876 -7.945 4.331 1.00 91.81 551 ALA A N 1
ATOM 4305 C CA . ALA A 1 551 ? -10.690 -8.290 3.549 1.00 91.81 551 ALA A CA 1
ATOM 4306 C C . ALA A 1 551 ? -10.579 -7.383 2.311 1.00 91.81 551 ALA A C 1
ATOM 4308 O O . ALA A 1 551 ? -9.522 -6.798 2.064 1.00 91.81 551 ALA A O 1
ATOM 4309 N N . THR A 1 552 ? -11.687 -7.161 1.602 1.00 90.25 552 THR A N 1
ATOM 4310 C CA . THR A 1 552 ? -11.790 -6.155 0.529 1.00 90.25 552 THR A CA 1
ATOM 4311 C C . THR A 1 552 ? -11.535 -4.736 1.044 1.00 90.25 552 THR A C 1
ATOM 4313 O O . THR A 1 552 ? -10.783 -3.969 0.430 1.00 90.25 552 THR A O 1
ATOM 4316 N N . SER A 1 553 ? -12.091 -4.389 2.209 1.00 91.56 553 SER A N 1
ATOM 4317 C CA . SER A 1 553 ? -11.833 -3.105 2.870 1.00 91.56 553 SER A CA 1
ATOM 4318 C C . SER A 1 553 ? -10.332 -2.903 3.140 1.00 91.56 553 SER A C 1
ATOM 4320 O O . SER A 1 553 ? -9.775 -1.885 2.730 1.00 91.56 553 SER A O 1
ATOM 4322 N N . MET A 1 554 ? -9.640 -3.912 3.685 1.00 94.25 554 MET A N 1
ATOM 4323 C CA . MET A 1 554 ? -8.185 -3.919 3.909 1.00 94.25 554 MET A CA 1
ATOM 4324 C C . MET A 1 554 ? -7.357 -3.768 2.618 1.00 94.25 554 MET A C 1
ATOM 4326 O O . MET A 1 554 ? -6.368 -3.027 2.596 1.00 94.25 554 MET A O 1
ATOM 4330 N N . VAL A 1 555 ? -7.756 -4.418 1.515 1.00 92.31 555 VAL A N 1
ATOM 4331 C CA . VAL A 1 555 ? -7.120 -4.202 0.199 1.00 92.31 555 VAL A CA 1
ATOM 4332 C C . VAL A 1 555 ? -7.246 -2.733 -0.209 1.00 92.31 555 VAL A C 1
ATOM 4334 O O . VAL A 1 555 ? -6.260 -2.114 -0.617 1.00 92.31 555 VAL A O 1
ATOM 4337 N N . SER A 1 556 ? -8.440 -2.158 -0.049 1.00 90.81 556 SER A N 1
ATOM 4338 C CA . SER A 1 556 ? -8.760 -0.773 -0.400 1.00 90.81 556 SER A CA 1
ATOM 4339 C C . SER A 1 556 ? -8.052 0.264 0.483 1.00 90.81 556 SER A C 1
ATOM 4341 O O . SER A 1 556 ? -7.650 1.314 -0.027 1.00 90.81 556 SER A O 1
ATOM 4343 N N . THR A 1 557 ? -7.914 0.037 1.792 1.00 90.19 557 THR A N 1
ATOM 4344 C CA . THR A 1 557 ? -7.301 0.987 2.741 1.00 90.19 557 THR A CA 1
ATOM 4345 C C . THR A 1 557 ? -5.778 0.876 2.765 1.00 90.19 557 THR A C 1
ATOM 4347 O O . THR A 1 557 ? -5.098 1.833 2.394 1.00 90.19 557 THR A O 1
ATOM 4350 N N . ALA A 1 558 ? -5.241 -0.283 3.145 1.00 90.62 558 ALA A N 1
ATOM 4351 C CA . ALA A 1 558 ? -3.829 -0.440 3.478 1.00 90.62 558 ALA A CA 1
ATOM 4352 C C . ALA A 1 558 ? -2.951 -0.817 2.275 1.00 90.62 558 ALA A C 1
ATOM 4354 O O . ALA A 1 558 ? -1.815 -0.349 2.166 1.00 90.62 558 ALA A O 1
ATOM 4355 N N . LEU A 1 559 ? -3.438 -1.677 1.370 1.00 91.44 559 LEU A N 1
ATOM 4356 C CA . LEU A 1 559 ? -2.576 -2.318 0.365 1.00 91.44 559 LEU A CA 1
ATOM 4357 C C . LEU A 1 559 ? -2.545 -1.606 -0.986 1.00 91.44 559 LEU A C 1
ATOM 4359 O O . LEU A 1 559 ? -1.483 -1.519 -1.603 1.00 91.44 559 LEU A O 1
ATOM 4363 N N . LEU A 1 560 ? -3.665 -1.059 -1.451 1.00 92.38 560 LEU A N 1
ATOM 4364 C CA . LEU A 1 560 ? -3.768 -0.483 -2.793 1.00 92.38 560 LEU A CA 1
ATOM 4365 C C . LEU A 1 560 ? -2.775 0.673 -3.019 1.00 92.38 560 LEU A C 1
ATOM 4367 O O . LEU A 1 560 ? -2.052 0.685 -4.016 1.00 92.38 560 LEU A O 1
ATOM 4371 N N . GLY A 1 561 ? -2.633 1.578 -2.045 1.00 92.69 561 GLY A N 1
ATOM 4372 C CA . GLY A 1 561 ? -1.620 2.643 -2.085 1.00 92.69 561 GLY A CA 1
ATOM 4373 C C . GLY A 1 561 ? -0.173 2.123 -2.090 1.00 92.69 561 GLY A C 1
ATOM 4374 O O . GLY A 1 561 ? 0.714 2.752 -2.669 1.00 92.69 561 GLY A O 1
ATOM 4375 N N . ARG A 1 562 ? 0.072 0.943 -1.506 1.00 92.06 562 ARG A N 1
ATOM 4376 C CA . ARG A 1 562 ? 1.391 0.288 -1.468 1.00 92.06 562 ARG A CA 1
ATOM 4377 C C . ARG A 1 562 ? 1.727 -0.368 -2.793 1.00 92.06 562 ARG A C 1
ATOM 4379 O O . ARG A 1 562 ? 2.846 -0.208 -3.270 1.00 92.06 562 ARG A O 1
ATOM 4386 N N . ILE A 1 563 ? 0.755 -1.025 -3.422 1.00 93.38 563 ILE A N 1
ATOM 4387 C CA . ILE A 1 563 ? 0.900 -1.579 -4.770 1.00 93.38 563 ILE A CA 1
ATOM 4388 C C . ILE A 1 563 ? 1.182 -0.440 -5.763 1.00 93.38 563 ILE A C 1
ATOM 4390 O O . ILE A 1 563 ? 2.155 -0.532 -6.508 1.00 93.38 563 ILE A O 1
ATOM 4394 N N . CYS A 1 564 ? 0.457 0.684 -5.695 1.00 94.56 564 CYS A N 1
ATOM 4395 C CA . CYS A 1 564 ? 0.782 1.889 -6.472 1.00 94.56 564 CYS A CA 1
ATOM 4396 C C . CYS A 1 564 ? 2.231 2.360 -6.238 1.00 94.56 564 CYS A C 1
ATOM 4398 O O . CYS A 1 564 ? 2.993 2.490 -7.196 1.00 94.56 564 CYS A O 1
ATOM 4400 N N . LYS A 1 565 ? 2.646 2.530 -4.970 1.00 94.00 565 LYS A N 1
ATOM 4401 C CA . LYS A 1 565 ? 4.015 2.936 -4.593 1.00 94.00 565 LYS A CA 1
ATOM 4402 C C . LYS A 1 565 ? 5.084 1.971 -5.128 1.00 94.00 565 LYS A C 1
ATOM 4404 O O . LYS A 1 565 ? 6.143 2.438 -5.532 1.00 94.00 565 LYS A O 1
ATOM 4409 N N . LEU A 1 566 ? 4.820 0.660 -5.159 1.00 94.31 566 LEU A N 1
ATOM 4410 C CA . LEU A 1 566 ? 5.733 -0.371 -5.678 1.00 94.31 566 LEU A CA 1
ATOM 4411 C C . LEU A 1 566 ? 5.829 -0.364 -7.213 1.00 94.31 566 LEU A C 1
ATOM 4413 O O . LEU A 1 566 ? 6.925 -0.484 -7.770 1.00 94.31 566 LEU A O 1
ATOM 4417 N N . LEU A 1 567 ? 4.703 -0.195 -7.915 1.00 94.62 567 LEU A N 1
ATOM 4418 C CA . LEU A 1 567 ? 4.684 -0.047 -9.375 1.00 94.62 567 LEU A CA 1
ATOM 4419 C C . LEU A 1 567 ? 5.473 1.199 -9.795 1.00 94.62 567 LEU A C 1
ATOM 4421 O O . LEU A 1 567 ? 6.385 1.101 -10.618 1.00 94.62 567 LEU A O 1
ATOM 4425 N N . GLU A 1 568 ? 5.197 2.339 -9.158 1.00 91.94 568 GLU A N 1
ATOM 4426 C CA . GLU A 1 568 ? 5.901 3.601 -9.400 1.00 91.94 568 GLU A CA 1
ATOM 4427 C C . GLU A 1 568 ? 7.369 3.553 -8.958 1.00 91.94 568 GLU A C 1
ATOM 4429 O O . GLU A 1 568 ? 8.211 4.169 -9.610 1.00 91.94 568 GLU A O 1
ATOM 4434 N N . SER A 1 569 ? 7.727 2.782 -7.921 1.00 90.50 569 SER A N 1
ATOM 4435 C CA . SER A 1 569 ? 9.123 2.617 -7.493 1.00 90.50 569 SER A CA 1
ATOM 4436 C C . SER A 1 569 ? 9.952 1.716 -8.409 1.00 90.50 569 SER A C 1
ATOM 4438 O O . SER A 1 569 ? 11.176 1.786 -8.362 1.00 90.50 569 SER A O 1
ATOM 4440 N N . GLY A 1 570 ? 9.328 0.930 -9.292 1.00 88.50 570 GLY A N 1
ATOM 4441 C CA . GLY A 1 570 ? 10.025 0.132 -10.308 1.00 88.50 570 GLY A CA 1
ATOM 4442 C C . GLY A 1 570 ? 9.882 -1.382 -10.185 1.00 88.50 570 GLY A C 1
ATOM 4443 O O . GLY A 1 570 ? 10.634 -2.103 -10.837 1.00 88.50 570 GLY A O 1
ATOM 4444 N N . ALA A 1 571 ? 8.912 -1.884 -9.412 1.00 92.12 571 ALA A N 1
ATOM 4445 C CA . ALA A 1 571 ? 8.523 -3.294 -9.488 1.00 92.12 571 ALA A CA 1
ATOM 4446 C C . ALA A 1 571 ? 8.000 -3.647 -10.897 1.00 92.12 571 ALA A C 1
ATOM 4448 O O . ALA A 1 571 ? 8.174 -4.768 -11.384 1.00 92.12 571 ALA A O 1
ATOM 4449 N N . PHE A 1 572 ? 7.387 -2.673 -11.581 1.00 93.44 572 PHE A N 1
ATOM 4450 C CA . PHE A 1 572 ? 6.998 -2.787 -12.980 1.00 93.44 572 PHE A CA 1
ATOM 4451 C C . PHE A 1 572 ? 8.121 -2.346 -13.929 1.00 93.44 572 PHE A C 1
ATOM 4453 O O . PHE A 1 572 ? 8.611 -1.222 -13.857 1.00 93.44 572 PHE A O 1
ATOM 4460 N N . ASP A 1 573 ? 8.484 -3.232 -14.862 1.00 90.81 573 ASP A N 1
ATOM 4461 C CA . ASP A 1 573 ? 9.429 -2.961 -15.945 1.00 90.81 573 ASP A CA 1
ATOM 4462 C C . ASP A 1 573 ? 8.687 -2.948 -17.297 1.00 90.81 573 ASP A C 1
ATOM 4464 O O . ASP A 1 573 ? 8.339 -4.022 -17.804 1.00 90.81 573 ASP A O 1
ATOM 4468 N N . PRO A 1 574 ? 8.504 -1.774 -17.936 1.00 91.06 574 PRO A N 1
ATOM 4469 C CA . PRO A 1 574 ? 7.884 -1.648 -19.257 1.00 91.06 574 PRO A CA 1
ATOM 4470 C C . PRO A 1 574 ? 8.514 -2.503 -20.365 1.00 91.06 574 PRO A C 1
ATOM 4472 O O . PRO A 1 574 ? 7.844 -2.803 -21.355 1.00 91.06 574 PRO A O 1
ATOM 4475 N N . TYR A 1 575 ? 9.774 -2.939 -20.224 1.00 87.62 575 TYR A N 1
ATOM 4476 C CA . TYR A 1 575 ? 10.442 -3.819 -21.192 1.00 87.62 575 TYR A CA 1
ATOM 4477 C C . TYR A 1 575 ? 10.399 -5.307 -20.811 1.00 87.62 575 TYR A C 1
ATOM 4479 O O . TYR A 1 575 ? 10.900 -6.132 -21.587 1.00 87.62 575 TYR A O 1
ATOM 4487 N N . ASN A 1 576 ? 9.809 -5.702 -19.676 1.00 86.75 576 ASN A N 1
ATOM 4488 C CA . ASN A 1 576 ? 9.645 -7.114 -19.331 1.00 86.75 576 ASN A CA 1
ATOM 4489 C C . ASN A 1 576 ? 8.277 -7.646 -19.790 1.00 86.75 576 ASN A C 1
ATOM 4491 O O . ASN A 1 576 ? 7.228 -7.320 -19.240 1.00 86.75 576 ASN A O 1
ATOM 4495 N N . GLY A 1 577 ? 8.291 -8.525 -20.797 1.00 82.44 577 GLY A N 1
ATOM 4496 C CA . GLY A 1 577 ? 7.081 -9.139 -21.358 1.00 82.44 577 GLY A CA 1
ATOM 4497 C C . GLY A 1 577 ? 6.321 -10.070 -20.402 1.00 82.44 577 GLY A C 1
ATOM 4498 O O . GLY A 1 577 ? 5.188 -10.435 -20.708 1.00 82.44 577 GLY A O 1
ATOM 4499 N N . THR A 1 578 ? 6.913 -10.437 -19.258 1.00 86.38 578 THR A N 1
ATOM 4500 C CA . THR A 1 578 ? 6.238 -11.199 -18.188 1.00 86.38 578 THR A CA 1
ATOM 4501 C C . THR A 1 578 ? 5.545 -10.314 -17.152 1.00 86.38 578 THR A C 1
ATOM 4503 O O . THR A 1 578 ? 4.600 -10.778 -16.522 1.00 86.38 578 THR A O 1
ATOM 4506 N N . HIS A 1 579 ? 5.941 -9.043 -16.998 1.00 90.38 579 HIS A N 1
ATOM 4507 C CA . HIS A 1 579 ? 5.309 -8.160 -16.011 1.00 90.38 579 HIS A CA 1
ATOM 4508 C C . HIS A 1 579 ? 3.942 -7.675 -16.506 1.00 90.38 579 HIS A C 1
ATOM 4510 O O . HIS A 1 579 ? 3.027 -7.586 -15.707 1.00 90.38 579 HIS A O 1
ATOM 4516 N N . VAL A 1 580 ? 3.755 -7.414 -17.808 1.00 91.88 580 VAL A N 1
ATOM 4517 C CA . VAL A 1 580 ? 2.449 -6.955 -18.331 1.00 91.88 580 VAL A CA 1
ATOM 4518 C C . VAL A 1 580 ? 1.298 -7.956 -18.110 1.00 91.88 580 VAL A C 1
ATOM 4520 O O . VAL A 1 580 ? 0.260 -7.500 -17.649 1.00 91.88 580 VAL A O 1
ATOM 4523 N N . PRO A 1 581 ? 1.410 -9.275 -18.404 1.00 90.94 581 PRO A N 1
ATOM 4524 C CA . PRO A 1 581 ? 0.361 -10.225 -18.023 1.00 90.94 581 PRO A CA 1
ATOM 4525 C C . PRO A 1 581 ? 0.123 -10.224 -16.516 1.00 90.94 581 PRO A C 1
ATOM 4527 O O . PRO A 1 581 ? -0.991 -9.951 -16.107 1.00 90.94 581 PRO A O 1
ATOM 4530 N N . ARG A 1 582 ? 1.175 -10.392 -15.704 1.00 91.69 582 ARG A N 1
ATOM 4531 C CA . ARG A 1 582 ? 1.047 -10.424 -14.239 1.00 91.69 582 ARG A CA 1
ATOM 4532 C C . ARG A 1 582 ? 0.389 -9.164 -13.678 1.00 91.69 582 ARG A C 1
ATOM 4534 O O . ARG A 1 582 ? -0.400 -9.257 -12.753 1.00 91.69 582 ARG A O 1
ATOM 4541 N N . LEU A 1 583 ? 0.672 -7.999 -14.259 1.00 93.06 583 LEU A N 1
ATOM 4542 C CA . LEU A 1 583 ? 0.034 -6.735 -13.902 1.00 93.06 583 LEU A CA 1
ATOM 4543 C C . LEU A 1 583 ? -1.463 -6.733 -14.217 1.00 93.06 583 LEU A C 1
ATOM 4545 O O . LEU A 1 583 ? -2.227 -6.224 -13.412 1.00 93.06 583 LEU A O 1
ATOM 4549 N N . VAL A 1 584 ? -1.884 -7.312 -15.343 1.00 92.44 584 VAL A N 1
ATOM 4550 C CA . VAL A 1 584 ? -3.309 -7.525 -15.631 1.00 92.44 584 VAL A CA 1
ATOM 4551 C C . VAL A 1 584 ? -3.900 -8.513 -14.622 1.00 92.44 584 VAL A C 1
ATOM 4553 O O . VAL A 1 584 ? -4.853 -8.141 -13.955 1.00 92.44 584 VAL A O 1
ATOM 4556 N N . ASP A 1 585 ? -3.272 -9.674 -14.395 1.00 91.00 585 ASP A N 1
ATOM 4557 C CA . ASP A 1 585 ? -3.733 -10.687 -13.427 1.00 91.00 585 ASP A CA 1
ATOM 4558 C C . ASP A 1 585 ? -3.971 -10.077 -12.015 1.00 91.00 585 ASP A C 1
ATOM 4560 O O . ASP A 1 585 ? -4.978 -10.349 -11.360 1.00 91.00 585 ASP A O 1
ATOM 4564 N N . ILE A 1 586 ? -3.062 -9.207 -11.545 1.00 90.00 586 ILE A N 1
ATOM 4565 C CA . ILE A 1 586 ? -3.167 -8.496 -10.253 1.00 90.00 586 ILE A CA 1
ATOM 4566 C C . ILE A 1 586 ? -4.277 -7.443 -10.269 1.00 90.00 586 ILE A C 1
ATOM 4568 O O . ILE A 1 586 ? -5.006 -7.311 -9.289 1.00 90.00 586 ILE A O 1
ATOM 4572 N N . VAL A 1 587 ? -4.380 -6.647 -11.336 1.00 91.38 587 VAL A N 1
ATOM 4573 C CA . VAL A 1 587 ? -5.339 -5.536 -11.392 1.00 91.38 587 VAL A CA 1
ATOM 4574 C C . VAL A 1 587 ? -6.761 -6.069 -11.594 1.00 91.38 587 VAL A C 1
ATOM 4576 O O . VAL A 1 587 ? -7.659 -5.568 -10.933 1.00 91.38 587 VAL A O 1
ATOM 4579 N N . GLU A 1 588 ? -6.949 -7.154 -12.353 1.00 89.75 588 GLU A N 1
ATOM 4580 C CA . GLU A 1 588 ? -8.201 -7.926 -12.415 1.00 89.75 588 GLU A CA 1
ATOM 4581 C C . GLU A 1 588 ? -8.560 -8.529 -11.042 1.00 89.75 588 GLU A C 1
ATOM 4583 O O . GLU A 1 588 ? -9.710 -8.453 -10.620 1.00 89.75 588 GLU A O 1
ATOM 4588 N N . SER A 1 589 ? -7.579 -9.040 -10.283 1.00 87.31 589 SER A N 1
ATOM 4589 C CA . SER A 1 589 ? -7.808 -9.524 -8.905 1.00 87.31 589 SER A CA 1
ATOM 4590 C C . SER A 1 589 ? -8.228 -8.410 -7.932 1.00 87.31 589 SER A C 1
ATOM 4592 O O . SER A 1 589 ? -8.944 -8.669 -6.969 1.00 87.31 589 SER A O 1
ATOM 4594 N N . ILE A 1 590 ? -7.783 -7.171 -8.163 1.00 87.75 590 ILE A N 1
ATOM 4595 C CA . ILE A 1 590 ? -8.161 -5.994 -7.362 1.00 87.75 590 ILE A CA 1
ATOM 4596 C C . ILE A 1 590 ? -9.500 -5.408 -7.841 1.00 87.75 590 ILE A C 1
ATOM 4598 O O . ILE A 1 590 ? -10.261 -4.920 -7.015 1.00 87.75 590 ILE A O 1
ATOM 4602 N N . GLU A 1 591 ? -9.818 -5.499 -9.135 1.00 87.56 591 GLU A N 1
ATOM 4603 C CA . GLU A 1 591 ? -11.121 -5.140 -9.724 1.00 87.56 591 GLU A CA 1
ATOM 4604 C C . GLU A 1 591 ? -12.237 -6.117 -9.313 1.00 87.56 591 GLU A C 1
ATOM 4606 O O . GLU A 1 591 ? -13.390 -5.725 -9.178 1.00 87.56 591 GLU A O 1
ATOM 4611 N N . ALA A 1 592 ? -11.900 -7.381 -9.039 1.00 83.38 592 ALA A N 1
ATOM 4612 C CA . ALA A 1 592 ? -12.830 -8.346 -8.452 1.00 83.38 592 ALA A CA 1
ATOM 4613 C C . ALA A 1 592 ? -13.179 -8.042 -6.980 1.00 83.38 592 ALA A C 1
ATOM 4615 O O . ALA A 1 592 ? -14.208 -8.507 -6.495 1.00 83.38 592 ALA A O 1
ATOM 4616 N N . ALA A 1 593 ? -12.335 -7.279 -6.274 1.00 74.75 593 ALA A N 1
ATOM 4617 C CA . ALA A 1 593 ? -12.564 -6.860 -4.890 1.00 74.75 593 ALA A CA 1
ATOM 4618 C C . ALA A 1 593 ? -13.165 -5.443 -4.796 1.00 74.75 593 ALA A C 1
ATOM 4620 O O . ALA A 1 593 ? -14.052 -5.196 -3.988 1.00 74.75 593 ALA A O 1
ATOM 4621 N N . LEU A 1 594 ? -12.693 -4.491 -5.607 1.00 76.81 594 LEU A N 1
ATOM 4622 C CA . LEU A 1 594 ? -13.148 -3.099 -5.595 1.00 76.81 594 LEU A CA 1
ATOM 4623 C C . LEU A 1 594 ? -13.966 -2.771 -6.845 1.00 76.81 594 LEU A C 1
ATOM 4625 O O . LEU A 1 594 ? -13.488 -2.957 -7.959 1.00 76.81 594 LEU A O 1
ATOM 4629 N N . GLU A 1 595 ? -15.126 -2.141 -6.648 1.00 72.12 595 GLU A N 1
ATOM 4630 C CA . GLU A 1 595 ? -15.958 -1.584 -7.722 1.00 72.12 595 GLU A CA 1
ATOM 4631 C C . GLU A 1 595 ? -15.129 -0.763 -8.735 1.00 72.12 595 GLU A C 1
ATOM 4633 O O . GLU A 1 595 ? -14.436 0.191 -8.363 1.00 72.12 595 GLU A O 1
ATOM 4638 N N . SER A 1 596 ? -15.225 -1.101 -10.029 1.00 62.09 596 SER A N 1
ATOM 4639 C CA . SER A 1 596 ? -14.374 -0.570 -11.114 1.00 62.09 596 SER A CA 1
ATOM 4640 C C . SER A 1 596 ? -14.366 0.959 -11.274 1.00 62.09 596 SER A C 1
ATOM 4642 O O . SER A 1 596 ? -13.467 1.508 -11.918 1.00 62.09 596 SER A O 1
ATOM 4644 N N . GLU A 1 597 ? -15.356 1.671 -10.728 1.00 62.50 597 GLU A N 1
ATOM 4645 C CA . GLU A 1 597 ? -15.419 3.138 -10.779 1.00 62.50 597 GLU A CA 1
ATOM 4646 C C . GLU A 1 597 ? -14.617 3.822 -9.657 1.00 62.50 597 GLU A C 1
ATOM 4648 O O . GLU A 1 597 ? -14.318 5.015 -9.747 1.00 62.50 597 GLU A O 1
ATOM 4653 N N . ALA A 1 598 ? -14.175 3.078 -8.635 1.00 76.56 598 ALA A N 1
ATOM 4654 C CA . ALA A 1 598 ? -13.481 3.624 -7.475 1.00 76.56 598 ALA A CA 1
ATOM 4655 C C . ALA A 1 598 ? -12.258 4.483 -7.855 1.00 76.56 598 ALA A C 1
ATOM 4657 O O . ALA A 1 598 ? -11.377 4.084 -8.627 1.00 76.56 598 ALA A O 1
ATOM 4658 N N . VAL A 1 599 ? -12.138 5.661 -7.231 1.00 85.62 599 VAL A N 1
ATOM 4659 C CA . VAL A 1 599 ? -11.021 6.597 -7.478 1.00 85.62 599 VAL A CA 1
ATOM 4660 C C . VAL A 1 599 ? -9.666 5.934 -7.194 1.00 85.62 599 VAL A C 1
ATOM 4662 O O . VAL A 1 599 ? -8.697 6.168 -7.914 1.00 85.62 599 VAL A O 1
ATOM 4665 N N . LYS A 1 600 ? -9.593 5.045 -6.193 1.00 85.31 600 LYS A N 1
ATOM 4666 C CA . LYS A 1 600 ? -8.371 4.293 -5.857 1.00 85.31 600 LYS A CA 1
ATOM 4667 C C . LYS A 1 600 ? -7.963 3.294 -6.953 1.00 85.31 600 LYS A C 1
ATOM 4669 O O . LYS A 1 600 ? -6.776 3.164 -7.239 1.00 85.31 600 LYS A O 1
ATOM 4674 N N . PHE A 1 601 ? -8.922 2.637 -7.609 1.00 89.06 601 PHE A N 1
ATOM 4675 C CA . PHE A 1 601 ? -8.652 1.752 -8.750 1.00 89.06 601 PHE A CA 1
ATOM 4676 C C . PHE A 1 601 ? -8.115 2.548 -9.951 1.00 89.06 601 PHE A C 1
ATOM 4678 O O . PHE A 1 601 ? -7.130 2.170 -10.588 1.00 89.06 601 PHE A O 1
ATOM 4685 N N . HIS A 1 602 ? -8.659 3.746 -10.174 1.00 90.06 602 HIS A N 1
ATOM 4686 C CA . HIS A 1 602 ? -8.122 4.696 -11.146 1.00 90.06 602 HIS A CA 1
ATOM 4687 C C . HIS A 1 602 ? -6.687 5.161 -10.814 1.00 90.06 602 HIS A C 1
ATOM 4689 O O . HIS A 1 602 ? -5.892 5.357 -11.736 1.00 90.06 602 HIS A O 1
ATOM 4695 N N . MET A 1 603 ? -6.298 5.267 -9.534 1.00 91.69 603 MET A N 1
ATOM 4696 C CA . MET A 1 603 ? -4.891 5.499 -9.156 1.00 91.69 603 MET A CA 1
ATOM 4697 C C . MET A 1 603 ? -3.987 4.319 -9.539 1.00 91.69 603 MET A C 1
ATOM 4699 O O . MET A 1 603 ? -2.893 4.552 -10.046 1.00 91.69 603 MET A O 1
ATOM 4703 N N . LEU A 1 604 ? -4.440 3.073 -9.362 1.00 92.69 604 LEU A N 1
ATOM 4704 C CA . LEU A 1 604 ? -3.682 1.869 -9.728 1.00 92.69 604 LEU A CA 1
ATOM 4705 C C . LEU A 1 604 ? -3.439 1.775 -11.241 1.00 92.69 604 LEU A C 1
ATOM 4707 O O . LEU A 1 604 ? -2.303 1.580 -11.677 1.00 92.69 604 LEU A O 1
ATOM 4711 N N . LEU A 1 605 ? -4.478 2.007 -12.051 1.00 93.19 605 LEU A N 1
ATOM 4712 C CA . LEU A 1 605 ? -4.362 2.068 -13.513 1.00 93.19 605 LEU A CA 1
ATOM 4713 C C . LEU A 1 605 ? -3.413 3.186 -13.985 1.00 93.19 605 LEU A C 1
ATOM 4715 O O . LEU A 1 605 ? -2.688 3.011 -14.968 1.00 93.19 605 LEU A O 1
ATOM 4719 N N . LYS A 1 606 ? -3.385 4.323 -13.278 1.00 93.88 606 LYS A N 1
ATOM 4720 C CA . LYS A 1 606 ? -2.446 5.423 -13.538 1.00 93.88 606 LYS A CA 1
ATOM 4721 C C . LYS A 1 606 ? -1.010 5.043 -13.155 1.00 93.88 606 LYS A C 1
ATOM 4723 O O . LYS A 1 606 ? -0.118 5.205 -13.984 1.00 93.88 606 LYS A O 1
ATOM 4728 N N . ALA A 1 607 ? -0.794 4.492 -11.958 1.00 95.19 607 ALA A N 1
ATOM 4729 C CA . ALA A 1 607 ? 0.508 4.033 -11.463 1.00 95.19 607 ALA A CA 1
ATOM 4730 C C . ALA A 1 607 ? 1.140 2.976 -12.388 1.00 95.19 607 ALA A C 1
ATOM 4732 O O . ALA A 1 607 ? 2.334 3.029 -12.672 1.00 95.19 607 ALA A O 1
ATOM 4733 N N . ALA A 1 608 ? 0.326 2.071 -12.937 1.00 94.81 608 ALA A N 1
ATOM 4734 C CA . ALA A 1 608 ? 0.722 1.112 -13.967 1.00 94.81 608 ALA A CA 1
ATOM 4735 C C . ALA A 1 608 ? 1.185 1.769 -15.288 1.00 94.81 608 ALA A C 1
ATOM 4737 O O . ALA A 1 608 ? 2.095 1.263 -15.949 1.00 94.81 608 ALA A O 1
ATOM 4738 N N . LEU A 1 609 ? 0.589 2.902 -15.683 1.00 94.69 609 LEU A N 1
ATOM 4739 C CA . LEU A 1 609 ? 0.962 3.628 -16.903 1.00 94.69 609 LEU A CA 1
ATOM 4740 C C . LEU A 1 609 ? 2.158 4.581 -16.702 1.00 94.69 609 LEU A C 1
ATOM 4742 O O . LEU A 1 609 ? 2.868 4.861 -17.670 1.00 94.69 609 LEU A O 1
ATOM 4746 N N . THR A 1 610 ? 2.423 5.060 -15.480 1.00 95.50 610 THR A N 1
ATOM 4747 C CA . THR A 1 610 ? 3.514 6.015 -15.190 1.00 95.50 610 THR A CA 1
ATOM 4748 C C . THR A 1 610 ? 4.889 5.538 -15.704 1.00 95.50 610 THR A C 1
ATOM 4750 O O . THR A 1 610 ? 5.515 6.292 -16.454 1.00 95.50 610 THR A O 1
ATOM 4753 N N . PRO A 1 611 ? 5.349 4.290 -15.464 1.00 93.88 611 PRO A N 1
ATOM 4754 C CA . PRO A 1 611 ? 6.618 3.817 -16.025 1.00 93.88 611 PRO A CA 1
ATOM 4755 C C . PRO A 1 611 ? 6.636 3.738 -17.563 1.00 93.88 611 PRO A C 1
ATOM 4757 O O . PRO A 1 611 ? 7.671 4.002 -18.173 1.00 93.88 611 PRO A O 1
ATOM 4760 N N . PHE A 1 612 ? 5.510 3.430 -18.225 1.00 95.31 612 PHE A N 1
ATOM 4761 C CA . PHE A 1 612 ? 5.435 3.509 -19.694 1.00 95.31 612 PHE A CA 1
ATOM 4762 C C . PHE A 1 612 ? 5.616 4.949 -20.185 1.00 95.31 612 PHE A C 1
ATOM 4764 O O . PHE A 1 612 ? 6.352 5.177 -21.145 1.00 95.31 612 PHE A O 1
ATOM 4771 N N . ARG A 1 613 ? 4.965 5.914 -19.523 1.00 95.94 613 ARG A N 1
ATOM 4772 C CA . ARG A 1 613 ? 5.068 7.342 -19.841 1.00 95.94 613 ARG A CA 1
ATOM 4773 C C . ARG A 1 613 ? 6.512 7.832 -19.738 1.00 95.94 613 ARG A C 1
ATOM 4775 O O . ARG A 1 613 ? 7.020 8.393 -20.705 1.00 95.94 613 ARG A O 1
ATOM 4782 N N . GLU A 1 614 ? 7.191 7.527 -18.632 1.00 94.56 614 GLU A N 1
ATOM 4783 C CA . GLU A 1 614 ? 8.611 7.846 -18.444 1.00 94.56 614 GLU A CA 1
ATOM 4784 C C . GLU A 1 614 ? 9.505 7.290 -19.564 1.00 94.56 614 GLU A C 1
ATOM 4786 O O . GLU A 1 614 ? 10.366 8.002 -20.076 1.00 94.56 614 GLU A O 1
ATOM 4791 N N . GLU A 1 615 ? 9.333 6.021 -19.948 1.00 93.25 615 GLU A N 1
ATOM 4792 C CA . GLU A 1 615 ? 10.174 5.375 -20.967 1.00 93.25 615 GLU A CA 1
ATOM 4793 C C . GLU A 1 615 ? 9.933 5.922 -22.380 1.00 93.25 615 GLU A C 1
ATOM 4795 O O . GLU A 1 615 ? 10.877 6.035 -23.174 1.00 93.25 615 GLU A O 1
ATOM 4800 N N . VAL A 1 616 ? 8.687 6.295 -22.693 1.00 95.56 616 VAL A N 1
ATOM 4801 C CA . VAL A 1 616 ? 8.336 6.974 -23.947 1.00 95.56 616 VAL A CA 1
ATOM 4802 C C . VAL A 1 616 ? 8.940 8.376 -23.967 1.00 95.56 616 VAL A C 1
ATOM 4804 O O . VAL A 1 616 ? 9.686 8.687 -24.891 1.00 95.56 616 VAL A O 1
ATOM 4807 N N . GLU A 1 617 ? 8.712 9.192 -22.937 1.00 94.69 617 GLU A N 1
ATOM 4808 C CA . GLU A 1 617 ? 9.217 10.571 -22.862 1.00 94.69 617 GLU A CA 1
ATOM 4809 C C . GLU A 1 617 ? 10.757 10.620 -22.862 1.00 94.69 617 GLU A C 1
ATOM 4811 O O . GLU A 1 617 ? 11.358 11.413 -23.593 1.00 94.69 617 GLU A O 1
ATOM 4816 N N . ARG A 1 618 ? 11.417 9.702 -22.140 1.00 92.06 618 ARG A N 1
ATOM 4817 C CA . ARG A 1 618 ? 12.882 9.546 -22.136 1.00 92.06 618 ARG A CA 1
ATOM 4818 C C . ARG A 1 618 ? 13.424 9.091 -23.494 1.00 92.06 618 ARG A C 1
ATOM 4820 O O . ARG A 1 618 ? 14.467 9.585 -23.921 1.00 92.06 618 ARG A O 1
ATOM 4827 N N . THR A 1 619 ? 12.722 8.194 -24.193 1.00 92.06 619 THR A N 1
ATOM 4828 C CA . THR A 1 619 ? 13.082 7.785 -25.562 1.00 92.06 619 THR A CA 1
ATOM 4829 C C . THR A 1 619 ? 12.923 8.947 -26.544 1.00 92.06 619 THR A C 1
ATOM 4831 O O . THR A 1 619 ? 13.866 9.238 -27.279 1.00 92.06 619 THR A O 1
ATOM 4834 N N . SER A 1 620 ? 11.781 9.641 -26.532 1.00 93.06 620 SER A N 1
ATOM 4835 C CA . SER A 1 620 ? 11.526 10.821 -27.365 1.00 93.06 620 SER A CA 1
ATOM 4836 C C . SER A 1 620 ? 12.595 11.890 -27.177 1.00 93.06 620 SER A C 1
ATOM 4838 O O . SER A 1 620 ? 13.126 12.412 -28.157 1.00 93.06 620 SER A O 1
ATOM 4840 N N . GLN A 1 621 ? 12.951 12.198 -25.925 1.00 91.88 621 GLN A N 1
ATOM 4841 C CA . GLN A 1 621 ? 13.972 13.196 -25.633 1.00 91.88 621 GLN A CA 1
ATOM 4842 C C . GLN A 1 621 ? 15.355 12.747 -26.124 1.00 91.88 621 GLN A C 1
ATOM 4844 O O . GLN A 1 621 ? 16.004 13.513 -26.828 1.00 91.88 621 GLN A O 1
ATOM 4849 N N . ALA A 1 622 ? 15.775 11.504 -25.860 1.00 88.94 622 ALA A N 1
ATOM 4850 C CA . ALA A 1 622 ? 17.066 10.986 -26.327 1.00 88.94 622 ALA A CA 1
ATOM 4851 C C . ALA A 1 622 ? 17.194 10.966 -27.865 1.00 88.94 622 ALA A C 1
ATOM 4853 O O . ALA A 1 622 ? 18.262 11.266 -28.403 1.00 88.94 622 ALA A O 1
ATOM 4854 N N . VAL A 1 623 ? 16.109 10.655 -28.586 1.00 90.25 623 VAL A N 1
ATOM 4855 C CA . VAL A 1 623 ? 16.077 10.687 -30.059 1.00 90.25 623 VAL A CA 1
ATOM 4856 C C . VAL A 1 623 ? 16.117 12.122 -30.579 1.00 90.25 623 VAL A C 1
ATOM 4858 O O . VAL A 1 623 ? 16.946 12.424 -31.437 1.00 90.25 623 VAL A O 1
ATOM 4861 N N . ARG A 1 624 ? 15.295 13.024 -30.028 1.00 89.25 624 ARG A N 1
ATOM 4862 C CA . ARG A 1 624 ? 15.302 14.466 -30.336 1.00 89.25 624 ARG A CA 1
ATOM 4863 C C . ARG A 1 624 ? 16.698 15.070 -30.136 1.00 89.25 624 ARG A C 1
ATOM 4865 O O . ARG A 1 624 ? 17.203 15.767 -31.016 1.00 89.25 624 ARG A O 1
ATOM 4872 N N . ASP A 1 625 ? 17.336 14.739 -29.016 1.00 86.31 625 ASP A N 1
ATOM 4873 C CA . ASP A 1 625 ? 18.673 15.193 -28.636 1.00 86.31 625 ASP A CA 1
ATOM 4874 C C . ASP A 1 625 ? 19.778 14.708 -29.577 1.00 86.31 625 ASP A C 1
ATOM 4876 O O . ASP A 1 625 ? 20.691 15.476 -29.897 1.00 86.31 625 ASP A O 1
ATOM 4880 N N . ALA A 1 626 ? 19.707 13.453 -30.027 1.00 84.31 626 ALA A N 1
ATOM 4881 C CA . ALA A 1 626 ? 20.678 12.894 -30.957 1.00 84.31 626 ALA A CA 1
ATOM 4882 C C . ALA A 1 626 ? 20.456 13.408 -32.391 1.00 84.31 626 ALA A C 1
ATOM 4884 O O . ALA A 1 626 ? 21.399 13.869 -33.029 1.00 84.31 626 ALA A O 1
ATOM 4885 N N . VAL A 1 627 ? 19.215 13.409 -32.892 1.00 83.44 627 VAL A N 1
ATOM 4886 C CA . VAL A 1 627 ? 18.886 13.867 -34.257 1.00 83.44 627 VAL A CA 1
ATOM 4887 C C . VAL A 1 627 ? 19.192 15.359 -34.438 1.00 83.44 627 VAL A C 1
ATOM 4889 O O . VAL A 1 627 ? 19.793 15.740 -35.443 1.00 83.44 627 VAL A O 1
ATOM 4892 N N . GLY A 1 628 ? 18.882 16.200 -33.442 1.00 80.62 628 GLY A N 1
ATOM 4893 C CA . GLY A 1 628 ? 19.198 17.633 -33.477 1.00 80.62 628 GLY A CA 1
ATOM 4894 C C . GLY A 1 628 ? 20.701 17.949 -33.539 1.00 80.62 628 GLY A C 1
ATOM 4895 O O . GLY A 1 628 ? 21.088 18.995 -34.059 1.00 80.62 628 GLY A O 1
ATOM 4896 N N . ARG A 1 629 ? 21.562 17.038 -33.062 1.00 73.25 629 ARG A N 1
ATOM 4897 C CA . ARG A 1 629 ? 23.030 17.156 -33.149 1.00 73.25 629 ARG A CA 1
ATOM 4898 C C . ARG A 1 629 ? 23.628 16.468 -34.376 1.00 73.25 629 ARG A C 1
ATOM 4900 O O . ARG A 1 629 ? 24.615 16.972 -34.909 1.00 73.25 629 ARG A O 1
ATOM 4907 N N . ALA A 1 630 ? 23.015 15.398 -34.878 1.00 67.94 630 ALA A N 1
ATOM 4908 C CA . ALA A 1 630 ? 23.425 14.729 -36.115 1.00 67.94 630 ALA A CA 1
ATOM 4909 C C . ALA A 1 630 ? 23.435 15.689 -37.322 1.00 67.94 630 ALA A C 1
ATOM 4911 O O . ALA A 1 630 ? 24.318 15.617 -38.173 1.00 67.94 630 ALA A O 1
ATOM 4912 N N . GLY A 1 631 ? 22.522 16.669 -37.352 1.00 60.81 631 GLY A N 1
ATOM 4913 C CA . GLY A 1 631 ? 22.496 17.728 -38.370 1.00 60.81 631 GLY A CA 1
ATOM 4914 C C . GLY A 1 631 ? 23.747 18.625 -38.434 1.00 60.81 631 GLY A C 1
ATOM 4915 O O . GLY A 1 631 ? 23.875 19.406 -39.373 1.00 60.81 631 GLY A O 1
ATOM 4916 N N . GLN A 1 632 ? 24.675 18.532 -37.472 1.00 59.53 632 GLN A N 1
ATOM 4917 C CA . GLN A 1 632 ? 25.893 19.353 -37.425 1.00 59.53 632 GLN A CA 1
ATOM 4918 C C . GLN A 1 632 ? 27.135 18.671 -38.029 1.00 59.53 632 GLN A C 1
ATOM 4920 O O . GLN A 1 632 ? 28.104 19.363 -38.346 1.00 59.53 632 GLN A O 1
ATOM 4925 N N . LYS A 1 633 ? 27.149 17.336 -38.181 1.00 55.38 633 LYS A N 1
ATOM 4926 C CA . LYS A 1 633 ? 28.277 16.569 -38.750 1.00 55.38 633 LYS A CA 1
ATOM 4927 C C . LYS A 1 633 ? 27.782 15.294 -39.431 1.00 55.38 633 LYS A C 1
ATOM 4929 O O . LYS A 1 633 ? 27.084 14.506 -38.805 1.00 55.38 633 LYS A O 1
ATOM 4934 N N . LEU A 1 634 ? 28.221 15.034 -40.667 1.00 55.53 634 LEU A N 1
ATOM 4935 C CA . LEU A 1 634 ? 27.990 13.728 -41.297 1.00 55.53 634 LEU A CA 1
ATOM 4936 C C . LEU A 1 634 ? 28.663 12.618 -40.463 1.00 55.53 634 LEU A C 1
ATOM 4938 O O . LEU A 1 634 ? 29.850 12.752 -40.147 1.00 55.53 634 LEU A O 1
ATOM 4942 N N . PRO A 1 635 ? 27.959 11.518 -40.135 1.00 61.44 635 PRO A N 1
ATOM 4943 C CA . PRO A 1 635 ? 28.565 10.393 -39.442 1.00 61.44 635 PRO A CA 1
ATOM 4944 C C . PRO A 1 635 ? 29.595 9.691 -40.336 1.00 61.44 635 PRO A C 1
ATOM 4946 O O . PRO A 1 635 ? 29.341 9.387 -41.503 1.00 61.44 635 PRO A O 1
ATOM 4949 N N . SER A 1 636 ? 30.758 9.387 -39.764 1.00 66.38 636 SER A N 1
ATOM 4950 C CA . SER A 1 636 ? 31.720 8.454 -40.351 1.00 66.38 636 SER A CA 1
ATOM 4951 C C . SER A 1 636 ? 31.098 7.059 -40.459 1.00 66.38 636 SER A C 1
ATOM 4953 O O . SER A 1 636 ? 30.511 6.582 -39.489 1.00 66.38 636 SER A O 1
ATOM 4955 N N . PHE A 1 637 ? 31.250 6.389 -41.602 1.00 70.50 637 PHE A N 1
ATOM 4956 C CA . PHE A 1 637 ? 30.695 5.049 -41.814 1.00 70.50 637 PHE A CA 1
ATOM 4957 C C . PHE A 1 637 ? 31.295 4.009 -40.847 1.00 70.50 637 PHE A C 1
ATOM 4959 O O . PHE A 1 637 ? 32.464 3.645 -40.973 1.00 70.50 637 PHE A O 1
ATOM 4966 N N . ASP A 1 638 ? 30.474 3.495 -39.927 1.00 78.62 638 ASP A N 1
ATOM 4967 C CA . ASP A 1 638 ? 30.796 2.363 -39.051 1.00 78.62 638 ASP A CA 1
ATOM 4968 C C . ASP A 1 638 ? 29.978 1.118 -39.475 1.00 78.62 638 ASP A C 1
ATOM 4970 O O . ASP A 1 638 ? 28.743 1.183 -39.519 1.00 78.62 638 ASP A O 1
ATOM 4974 N N . PRO A 1 639 ? 30.609 -0.043 -39.749 1.00 84.81 639 PRO A N 1
ATOM 4975 C CA . PRO A 1 639 ? 29.910 -1.307 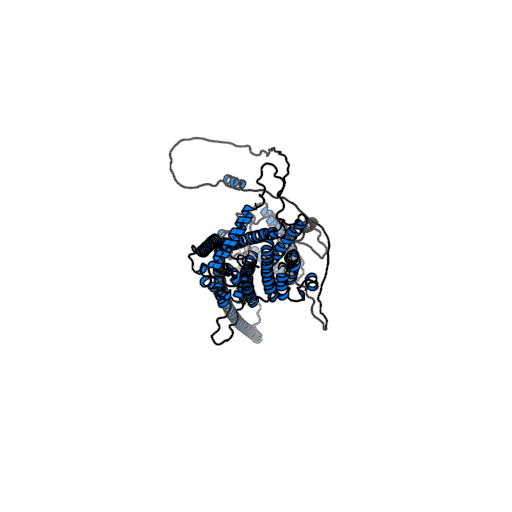-40.006 1.00 84.81 639 PRO A CA 1
ATOM 4976 C C . PRO A 1 639 ? 28.925 -1.756 -38.906 1.00 84.81 639 PRO A C 1
ATOM 4978 O O . PRO A 1 639 ? 28.032 -2.561 -39.175 1.00 84.81 639 PRO A O 1
ATOM 4981 N N . GLN A 1 640 ? 29.057 -1.257 -37.673 1.00 84.81 640 GLN A N 1
ATOM 4982 C CA . GLN A 1 640 ? 28.137 -1.510 -36.558 1.00 84.81 640 GLN A CA 1
ATOM 4983 C C . GLN A 1 640 ? 26.885 -0.619 -36.568 1.00 84.81 640 GLN A C 1
ATOM 4985 O O . GLN A 1 640 ? 25.941 -0.919 -35.831 1.00 84.81 640 GLN A O 1
ATOM 4990 N N . ALA A 1 641 ? 26.822 0.418 -37.411 1.00 85.94 641 ALA A N 1
ATOM 4991 C CA . ALA A 1 641 ? 25.688 1.340 -37.47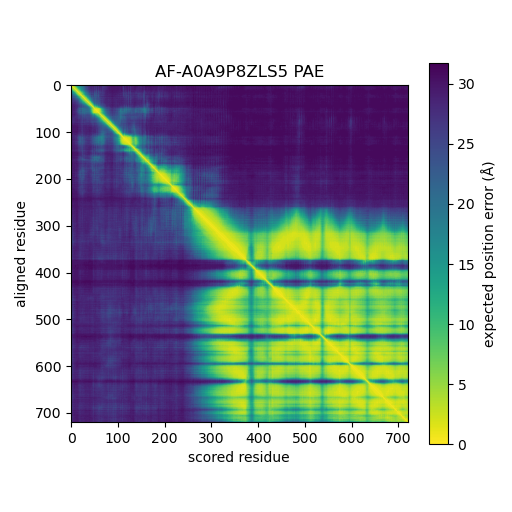3 1.00 85.94 641 ALA A CA 1
ATOM 4992 C C . ALA A 1 641 ? 24.345 0.643 -37.804 1.00 85.94 641 ALA A C 1
ATOM 4994 O O . ALA A 1 641 ? 23.368 0.871 -37.081 1.00 85.94 641 ALA A O 1
ATOM 4995 N N . PRO A 1 642 ? 24.237 -0.260 -38.809 1.00 87.56 642 PRO A N 1
ATOM 4996 C CA . PRO A 1 642 ? 22.966 -0.934 -39.082 1.00 87.56 642 PRO A CA 1
ATOM 4997 C C . PRO A 1 642 ? 22.525 -1.918 -37.980 1.00 87.56 642 PRO A C 1
ATOM 4999 O O . PRO A 1 642 ? 21.349 -1.877 -37.607 1.00 87.56 642 PRO A O 1
ATOM 5002 N N . PRO A 1 643 ? 23.407 -2.762 -37.395 1.00 87.62 643 PRO A N 1
ATOM 5003 C CA . PRO A 1 643 ? 23.076 -3.524 -36.190 1.00 87.62 643 PRO A CA 1
ATOM 5004 C C . PRO A 1 643 ? 22.636 -2.651 -35.007 1.00 87.62 643 PRO A C 1
ATOM 5006 O O . PRO A 1 643 ? 21.673 -3.008 -34.333 1.00 87.62 643 PRO A O 1
ATOM 5009 N N . ALA A 1 644 ? 23.285 -1.506 -34.768 1.00 87.62 644 ALA A N 1
ATOM 5010 C CA . ALA A 1 644 ? 22.927 -0.586 -33.687 1.00 87.62 644 ALA A CA 1
ATOM 5011 C C . ALA A 1 644 ? 21.524 0.017 -33.868 1.00 87.62 644 ALA A C 1
ATOM 5013 O O . ALA A 1 644 ? 20.699 -0.072 -32.958 1.00 87.62 644 ALA A O 1
ATOM 5014 N N . ARG A 1 645 ? 21.191 0.515 -35.070 1.00 89.38 645 ARG A N 1
ATOM 5015 C CA . ARG A 1 645 ? 19.831 0.993 -35.388 1.00 89.38 645 ARG A CA 1
ATOM 5016 C C . ARG A 1 645 ? 18.779 -0.095 -35.163 1.00 89.38 645 ARG A C 1
ATOM 5018 O O . ARG A 1 645 ? 17.729 0.170 -34.581 1.00 89.38 645 ARG A O 1
ATOM 5025 N N . ARG A 1 646 ? 19.060 -1.328 -35.605 1.00 88.88 646 ARG A N 1
ATOM 5026 C CA . ARG A 1 646 ? 18.147 -2.470 -35.434 1.00 88.88 646 ARG A CA 1
ATOM 5027 C C . ARG A 1 646 ? 17.926 -2.802 -33.957 1.00 88.88 646 ARG A C 1
ATOM 5029 O O . ARG A 1 646 ? 16.771 -2.962 -33.576 1.00 88.88 646 ARG A O 1
ATOM 5036 N N . ARG A 1 647 ? 18.979 -2.818 -33.128 1.00 87.69 647 ARG A N 1
ATOM 5037 C CA . ARG A 1 647 ? 18.868 -3.008 -31.668 1.00 87.69 647 ARG A CA 1
ATOM 5038 C C . ARG A 1 647 ? 18.031 -1.927 -30.997 1.00 87.69 647 ARG A C 1
ATOM 5040 O O . ARG A 1 647 ? 17.091 -2.251 -30.271 1.00 87.69 647 ARG A O 1
ATOM 5047 N N . PHE A 1 648 ? 18.328 -0.660 -31.287 1.00 90.31 648 PHE A N 1
ATOM 5048 C CA . PHE A 1 648 ? 17.599 0.477 -30.729 1.00 90.31 648 PHE A CA 1
ATOM 5049 C C . PHE A 1 648 ? 16.096 0.387 -31.041 1.00 90.31 648 PHE A C 1
ATOM 5051 O O . PHE A 1 648 ? 15.265 0.463 -30.132 1.00 90.31 648 PHE A O 1
ATOM 5058 N N . LEU A 1 649 ? 15.742 0.166 -32.315 1.00 91.50 649 LEU A N 1
ATOM 5059 C CA . LEU A 1 649 ? 14.349 0.052 -32.759 1.00 91.50 649 LEU A CA 1
ATOM 5060 C C . LEU A 1 649 ? 13.659 -1.214 -32.231 1.00 91.50 649 LEU A C 1
ATOM 5062 O O . LEU A 1 649 ? 12.483 -1.154 -31.880 1.00 91.50 649 LEU A O 1
ATOM 5066 N N . ALA A 1 650 ? 14.362 -2.346 -32.125 1.00 89.56 650 ALA A N 1
ATOM 5067 C CA . ALA A 1 650 ? 13.812 -3.581 -31.564 1.00 89.56 650 ALA A CA 1
ATOM 5068 C C . ALA A 1 650 ? 13.446 -3.428 -30.077 1.00 89.56 650 ALA A C 1
ATOM 5070 O O . ALA A 1 650 ? 12.392 -3.914 -29.660 1.00 89.56 650 ALA A O 1
ATOM 5071 N N . ARG A 1 651 ? 14.248 -2.683 -29.297 1.00 89.06 651 ARG A N 1
ATOM 5072 C CA . ARG A 1 651 ? 13.914 -2.337 -27.904 1.00 89.06 651 ARG A CA 1
ATOM 5073 C C . ARG A 1 651 ? 12.622 -1.515 -27.817 1.00 89.06 651 ARG A C 1
ATOM 5075 O O . ARG A 1 651 ? 11.781 -1.772 -26.958 1.00 89.06 651 ARG A O 1
ATOM 5082 N N . ARG A 1 652 ? 12.416 -0.569 -28.743 1.00 92.62 652 ARG A N 1
ATOM 5083 C CA . ARG A 1 652 ? 11.199 0.268 -28.787 1.00 92.62 652 ARG A CA 1
ATOM 5084 C C . ARG A 1 652 ? 9.992 -0.508 -29.305 1.00 92.62 652 ARG A C 1
ATOM 5086 O O . ARG A 1 652 ? 8.908 -0.343 -28.764 1.00 92.62 652 ARG A O 1
ATOM 5093 N N . LEU A 1 653 ? 10.181 -1.441 -30.240 1.00 91.81 653 LEU A N 1
ATOM 5094 C CA . LEU A 1 653 ? 9.151 -2.408 -30.636 1.00 91.81 653 LEU A CA 1
ATOM 5095 C C . LEU A 1 653 ? 8.713 -3.291 -29.450 1.00 91.81 653 LEU A C 1
ATOM 5097 O O . LEU A 1 653 ? 7.535 -3.627 -29.350 1.00 91.81 653 LEU A O 1
ATOM 5101 N N . LYS A 1 654 ? 9.625 -3.644 -28.534 1.00 90.31 654 LYS A N 1
ATOM 5102 C CA . LYS A 1 654 ? 9.305 -4.377 -27.297 1.00 90.31 654 LYS A CA 1
ATOM 5103 C C . LYS A 1 654 ? 8.457 -3.529 -26.337 1.00 90.31 654 LYS A C 1
ATOM 5105 O O . LYS A 1 654 ? 7.405 -3.994 -25.905 1.00 90.31 654 LYS A O 1
ATOM 5110 N N . LEU A 1 655 ? 8.868 -2.282 -26.079 1.00 92.62 655 LEU A N 1
ATOM 5111 C CA . LEU A 1 655 ? 8.105 -1.306 -25.284 1.00 92.62 655 LEU A CA 1
ATOM 5112 C C . LEU A 1 655 ? 6.703 -1.074 -25.872 1.00 92.62 655 LEU A C 1
ATOM 5114 O O . LEU A 1 655 ? 5.710 -1.177 -25.161 1.00 92.62 655 LEU A O 1
ATOM 5118 N N . LEU A 1 656 ? 6.622 -0.852 -27.186 1.00 94.31 656 LEU A N 1
ATOM 5119 C CA . LEU A 1 656 ? 5.382 -0.675 -27.941 1.00 94.31 656 LEU A CA 1
ATOM 5120 C C . LEU A 1 656 ? 4.453 -1.891 -27.815 1.00 94.31 656 LEU A C 1
ATOM 5122 O O . LEU A 1 656 ? 3.276 -1.728 -27.516 1.00 94.31 656 LEU A O 1
ATOM 5126 N N . ARG A 1 657 ? 4.968 -3.116 -28.001 1.00 92.38 657 ARG A N 1
ATOM 5127 C CA . ARG A 1 657 ? 4.189 -4.360 -27.838 1.00 92.38 657 ARG A CA 1
ATOM 5128 C C . ARG A 1 657 ? 3.626 -4.498 -26.421 1.00 92.38 657 ARG A C 1
ATOM 5130 O O . ARG A 1 657 ? 2.471 -4.891 -26.266 1.00 92.38 657 ARG A O 1
ATOM 5137 N N . ASN A 1 658 ? 4.414 -4.146 -25.407 1.00 92.94 658 ASN A N 1
ATOM 5138 C CA . ASN A 1 658 ? 3.997 -4.169 -24.007 1.00 92.94 658 ASN A CA 1
ATOM 5139 C C . ASN A 1 658 ? 2.945 -3.086 -23.695 1.00 92.94 658 ASN A C 1
ATOM 5141 O O . ASN A 1 658 ? 1.928 -3.398 -23.080 1.00 92.94 658 ASN A O 1
ATOM 5145 N N . LEU A 1 659 ? 3.129 -1.857 -24.185 1.00 94.44 659 LEU A N 1
ATOM 5146 C CA . LEU A 1 659 ? 2.179 -0.749 -24.028 1.00 94.44 659 LEU A CA 1
ATOM 5147 C C . LEU A 1 659 ? 0.849 -1.026 -24.748 1.00 94.44 659 LEU A C 1
ATOM 5149 O O . LEU A 1 659 ? -0.218 -0.810 -24.185 1.00 94.44 659 LEU A O 1
ATOM 5153 N N . VAL A 1 660 ? 0.893 -1.577 -25.964 1.00 93.31 660 VAL A N 1
ATOM 5154 C CA . VAL A 1 660 ? -0.307 -2.004 -26.707 1.00 93.31 660 VAL A CA 1
ATOM 5155 C C . VAL A 1 660 ? -1.013 -3.163 -26.000 1.00 93.31 660 VAL A C 1
ATOM 5157 O O . VAL A 1 660 ? -2.241 -3.212 -26.008 1.00 93.31 660 VAL A O 1
ATOM 5160 N N . ARG A 1 661 ? -0.275 -4.082 -25.355 1.00 92.94 661 ARG A N 1
ATOM 5161 C CA . ARG A 1 661 ? -0.876 -5.127 -24.511 1.00 92.94 661 ARG A CA 1
ATOM 5162 C C . ARG A 1 661 ? -1.570 -4.525 -23.287 1.00 92.94 661 ARG A C 1
ATOM 5164 O O . ARG A 1 661 ? -2.686 -4.936 -23.002 1.00 92.94 661 ARG A O 1
ATOM 5171 N N . TRP A 1 662 ? -0.960 -3.544 -22.622 1.00 94.56 662 TRP A N 1
ATOM 5172 C CA . TRP A 1 662 ? -1.575 -2.838 -21.494 1.00 94.56 662 TRP A CA 1
ATOM 5173 C C . TRP A 1 662 ? -2.829 -2.050 -21.916 1.00 94.56 662 TRP A C 1
ATOM 5175 O O . TRP A 1 662 ? -3.883 -2.223 -21.310 1.00 94.56 662 TRP A O 1
ATOM 5185 N N . ARG A 1 663 ? -2.778 -1.308 -23.037 1.00 93.56 663 ARG A N 1
ATOM 5186 C CA . ARG A 1 663 ? -3.932 -0.577 -23.608 1.00 93.56 663 ARG A CA 1
ATOM 5187 C C . ARG A 1 663 ? -5.148 -1.474 -23.874 1.00 93.56 663 ARG A C 1
ATOM 5189 O O . ARG A 1 663 ? -6.275 -0.993 -23.807 1.00 93.56 663 ARG A O 1
ATOM 5196 N N . LYS A 1 664 ? -4.958 -2.763 -24.187 1.00 92.31 664 LYS A N 1
ATOM 5197 C CA . LYS A 1 664 ? -6.082 -3.704 -24.376 1.00 92.31 664 LYS A CA 1
ATOM 5198 C C . LYS A 1 664 ? -6.901 -3.933 -23.103 1.00 92.31 664 LYS A C 1
ATOM 5200 O O . LYS A 1 664 ? -8.071 -4.260 -23.233 1.00 92.31 664 LYS A O 1
ATOM 5205 N N . TYR A 1 665 ? -6.296 -3.758 -21.929 1.00 91.25 665 TYR A N 1
ATOM 5206 C CA . TYR A 1 665 ? -6.961 -3.853 -20.631 1.00 91.25 665 TYR A CA 1
ATOM 5207 C C . TYR A 1 665 ? -7.366 -2.464 -20.104 1.00 91.25 665 TYR A C 1
ATOM 5209 O O . TYR A 1 665 ? -8.534 -2.225 -19.809 1.00 91.25 665 TYR A O 1
ATOM 5217 N N . SER A 1 666 ? -6.449 -1.486 -20.083 1.00 90.69 666 SER A N 1
ATOM 5218 C CA . SER A 1 666 ? -6.751 -0.141 -19.560 1.00 90.69 666 SER A CA 1
ATOM 5219 C C . SER A 1 666 ? -7.768 0.649 -20.398 1.00 90.69 666 SER A C 1
ATOM 5221 O O . SER A 1 666 ? -8.374 1.602 -19.899 1.00 90.69 666 SER A O 1
ATOM 5223 N N . GLY A 1 667 ? -7.920 0.307 -21.682 1.00 89.25 667 GLY A N 1
ATOM 5224 C CA . GLY A 1 667 ? -8.543 1.171 -22.683 1.00 89.25 667 GLY A CA 1
ATOM 5225 C C . GLY A 1 667 ? -7.703 2.428 -22.935 1.00 89.25 667 GLY A C 1
ATOM 5226 O O . GLY A 1 667 ? -6.502 2.454 -22.659 1.00 89.25 667 GLY A O 1
ATOM 5227 N N . GLU A 1 668 ? -8.341 3.499 -23.414 1.00 89.19 668 GLU A N 1
ATOM 5228 C CA . GLU A 1 668 ? -7.699 4.815 -23.601 1.00 89.19 668 GLU A CA 1
ATOM 5229 C C . GLU A 1 668 ? -7.537 5.633 -22.304 1.00 89.19 668 GLU A C 1
ATOM 5231 O O . GLU A 1 668 ? -7.096 6.786 -22.339 1.00 89.19 668 GLU A O 1
ATOM 5236 N N . ARG A 1 669 ? -7.854 5.047 -21.138 1.00 87.06 669 ARG A N 1
ATOM 5237 C CA . ARG A 1 669 ? -7.678 5.702 -19.835 1.00 87.06 669 ARG A CA 1
ATOM 5238 C C . ARG A 1 669 ? -6.228 6.197 -19.685 1.00 87.06 669 ARG A C 1
ATOM 5240 O O . ARG A 1 669 ? -5.273 5.486 -19.993 1.00 87.06 669 ARG A O 1
ATOM 5247 N N . PHE A 1 670 ? -6.080 7.446 -19.238 1.00 89.44 670 PHE A N 1
ATOM 5248 C CA . PHE A 1 670 ? -4.799 8.150 -19.036 1.00 89.44 670 PHE A CA 1
ATOM 5249 C C . PHE A 1 670 ? -3.906 8.342 -20.287 1.00 89.44 670 PHE A C 1
ATOM 5251 O O . PHE A 1 670 ? -2.720 8.667 -20.149 1.00 89.44 670 PHE A O 1
ATOM 5258 N N . GLY A 1 671 ? -4.462 8.205 -21.500 1.00 89.94 671 GLY A N 1
ATOM 5259 C CA . GLY A 1 671 ? -3.769 8.519 -22.758 1.00 89.94 671 GLY A CA 1
ATOM 5260 C C . GLY A 1 671 ? -2.849 7.407 -23.271 1.00 89.94 671 GLY A C 1
ATOM 5261 O O . GLY A 1 671 ? -1.810 7.685 -23.870 1.00 89.94 671 GLY A O 1
ATOM 5262 N N . ALA A 1 672 ? -3.196 6.138 -23.037 1.00 91.94 672 ALA A N 1
ATOM 5263 C CA . ALA A 1 672 ? -2.384 4.999 -23.471 1.00 91.94 672 ALA A CA 1
ATOM 5264 C C . ALA A 1 672 ? -2.146 4.962 -25.001 1.00 91.94 672 ALA A C 1
ATOM 5266 O O . ALA A 1 672 ? -1.044 4.632 -25.441 1.00 91.94 672 ALA A O 1
ATOM 5267 N N . GLY A 1 673 ? -3.134 5.337 -25.820 1.00 92.00 673 GLY A N 1
ATOM 5268 C CA . GLY A 1 673 ? -3.008 5.473 -27.275 1.00 92.00 673 GLY A CA 1
ATOM 5269 C C . GLY A 1 673 ? -2.168 6.674 -27.718 1.00 92.00 673 GLY A C 1
ATOM 5270 O O . GLY A 1 673 ? -1.424 6.559 -28.690 1.00 92.00 673 GLY A O 1
ATOM 5271 N N . GLU A 1 674 ? -2.198 7.785 -26.975 1.00 93.00 674 GLU A N 1
ATOM 5272 C CA . GLU A 1 674 ? -1.319 8.943 -27.212 1.00 93.00 674 GLU A CA 1
ATOM 5273 C C . GLU A 1 674 ? 0.153 8.567 -26.981 1.00 93.00 674 GLU A C 1
ATOM 5275 O O . GLU A 1 674 ? 1.025 8.901 -27.778 1.00 93.00 674 GLU A O 1
ATOM 5280 N N . LEU A 1 675 ? 0.446 7.790 -25.932 1.00 94.69 675 LEU A N 1
ATOM 5281 C CA . LEU A 1 675 ? 1.795 7.265 -25.697 1.00 94.69 675 LEU A CA 1
ATOM 5282 C C . LEU A 1 675 ? 2.250 6.306 -26.814 1.00 94.69 675 LEU A C 1
ATOM 5284 O O . LEU A 1 675 ? 3.434 6.284 -27.157 1.00 94.69 675 LEU A O 1
ATOM 5288 N N . VAL A 1 676 ? 1.324 5.556 -27.425 1.00 95.06 676 VAL A N 1
ATOM 5289 C CA . VAL A 1 676 ? 1.601 4.712 -28.600 1.00 95.06 676 VAL A CA 1
ATOM 5290 C C . VAL A 1 676 ? 1.937 5.556 -29.834 1.00 95.06 676 VAL A C 1
ATOM 5292 O O . VAL A 1 676 ? 2.970 5.307 -30.460 1.00 95.06 676 VAL A O 1
ATOM 5295 N N . THR A 1 677 ? 1.124 6.559 -30.187 1.00 93.50 677 THR A N 1
ATOM 5296 C CA . THR A 1 677 ? 1.409 7.433 -31.343 1.00 93.50 677 THR A CA 1
ATOM 5297 C C . THR A 1 677 ? 2.697 8.225 -31.131 1.00 93.50 677 THR A C 1
ATOM 5299 O O . THR A 1 677 ? 3.539 8.277 -32.030 1.00 93.50 677 THR A O 1
ATOM 5302 N N . ARG A 1 678 ? 2.919 8.741 -29.916 1.00 95.06 678 ARG A N 1
ATOM 5303 C CA . ARG A 1 678 ? 4.132 9.465 -29.522 1.00 95.06 678 ARG A CA 1
ATOM 5304 C C . ARG A 1 678 ? 5.397 8.621 -29.667 1.00 95.06 678 ARG A C 1
ATOM 5306 O O . ARG A 1 678 ? 6.358 9.071 -30.288 1.00 95.06 678 ARG A O 1
ATOM 5313 N N . LEU A 1 679 ? 5.391 7.382 -29.166 1.00 95.81 679 LEU A N 1
ATOM 5314 C CA . LEU A 1 679 ? 6.526 6.461 -29.298 1.00 95.81 679 LEU A CA 1
ATOM 5315 C C . LEU A 1 679 ? 6.862 6.166 -30.769 1.00 95.81 679 LEU A C 1
ATOM 5317 O O . LEU A 1 679 ? 8.037 6.048 -31.121 1.00 95.81 679 LEU A O 1
ATOM 5321 N N . LEU A 1 680 ? 5.851 6.083 -31.638 1.00 94.38 680 LEU A N 1
ATOM 5322 C CA . LEU A 1 680 ? 6.041 5.889 -33.076 1.00 94.38 680 LEU A CA 1
ATOM 5323 C C . LEU A 1 680 ? 6.632 7.138 -33.749 1.00 94.38 680 LEU A C 1
ATOM 5325 O O . LEU A 1 680 ? 7.633 7.009 -34.454 1.00 94.38 680 LEU A O 1
ATOM 5329 N N . GLN A 1 681 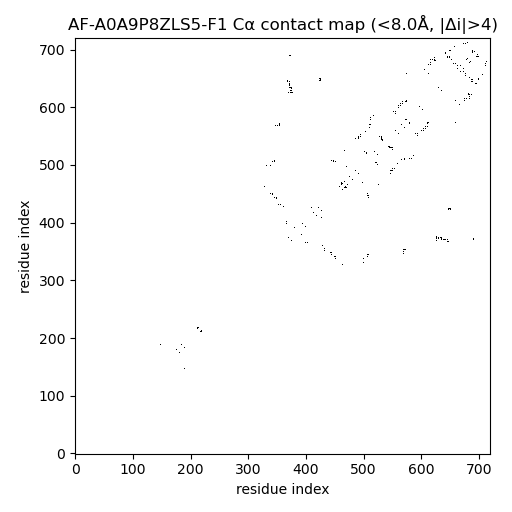? 6.047 8.320 -33.526 1.00 93.12 681 GLN A N 1
ATOM 5330 C CA . GLN A 1 681 ? 6.420 9.566 -34.213 1.00 93.12 681 GLN A CA 1
ATOM 5331 C C . GLN A 1 681 ? 7.714 10.196 -33.686 1.00 93.12 681 GLN A C 1
ATOM 5333 O O . GLN A 1 681 ? 8.587 10.537 -34.475 1.00 93.12 681 GLN A O 1
ATOM 5338 N N . GLU A 1 682 ? 7.865 10.344 -32.368 1.00 92.69 682 GLU A N 1
ATOM 5339 C CA . GLU A 1 682 ? 9.050 10.972 -31.770 1.00 92.69 682 GLU A CA 1
ATOM 5340 C C . GLU A 1 682 ? 10.192 9.961 -31.548 1.00 92.69 682 GLU A C 1
ATOM 5342 O O . GLU A 1 682 ? 11.363 10.321 -31.654 1.00 92.69 682 GLU A O 1
ATOM 5347 N N . GLY A 1 683 ? 9.869 8.697 -31.234 1.00 91.38 683 GLY A N 1
ATOM 5348 C CA . GLY A 1 683 ? 10.847 7.694 -30.790 1.00 91.38 683 GLY A CA 1
ATOM 5349 C C . GLY A 1 683 ? 11.347 6.714 -31.860 1.00 91.38 683 GLY A C 1
ATOM 5350 O O . GLY A 1 683 ? 12.521 6.341 -31.847 1.00 91.38 683 GLY A O 1
ATOM 5351 N N . MET A 1 684 ? 10.487 6.257 -32.779 1.00 94.06 684 MET A N 1
ATOM 5352 C CA . MET A 1 684 ? 10.844 5.215 -33.760 1.00 94.06 684 MET A CA 1
ATOM 5353 C C . MET A 1 684 ? 11.058 5.750 -35.180 1.00 94.06 684 MET A C 1
ATOM 5355 O O . MET A 1 684 ? 12.014 5.333 -35.839 1.00 94.06 684 MET A O 1
ATOM 5359 N N . LEU A 1 685 ? 10.205 6.660 -35.657 1.00 92.56 685 LEU A N 1
ATOM 5360 C CA . LEU A 1 685 ? 10.247 7.168 -37.031 1.00 92.56 685 LEU A CA 1
ATOM 5361 C C . LEU A 1 685 ? 11.588 7.851 -37.383 1.00 92.56 685 LEU A C 1
ATOM 5363 O O . LEU A 1 685 ? 12.230 7.363 -38.315 1.00 92.56 685 LEU A O 1
ATOM 5367 N N . PRO A 1 686 ? 12.115 8.842 -36.631 1.00 90.62 686 PRO A N 1
ATOM 5368 C CA . PRO A 1 686 ? 13.340 9.555 -37.022 1.00 90.62 686 PRO A CA 1
ATOM 5369 C C . PRO A 1 686 ? 14.570 8.634 -37.056 1.00 90.62 686 PRO A C 1
ATOM 5371 O O . PRO A 1 686 ? 15.450 8.740 -37.914 1.00 90.62 686 PRO A O 1
ATOM 5374 N N . VAL A 1 687 ? 14.612 7.657 -36.144 1.00 90.81 687 VAL A N 1
ATOM 5375 C CA . VAL A 1 687 ? 15.667 6.638 -36.094 1.00 90.81 687 VAL A CA 1
ATOM 5376 C C . VAL A 1 687 ? 15.583 5.690 -37.293 1.00 90.81 687 VAL A C 1
ATOM 5378 O O . VAL A 1 687 ? 16.618 5.354 -37.874 1.00 90.81 687 VAL A O 1
ATOM 5381 N N . ALA A 1 688 ? 14.382 5.275 -37.699 1.00 90.88 688 ALA A N 1
ATOM 5382 C CA . ALA A 1 688 ? 14.188 4.443 -38.882 1.00 90.88 688 ALA A CA 1
ATOM 5383 C C . ALA A 1 688 ? 14.510 5.190 -40.188 1.00 90.88 688 ALA A C 1
ATOM 5385 O O . ALA A 1 688 ? 15.091 4.593 -41.094 1.00 90.88 688 ALA A O 1
ATOM 5386 N N . GLU A 1 689 ? 14.199 6.486 -40.274 1.00 89.00 689 GLU A N 1
ATOM 5387 C CA . GLU A 1 689 ? 14.507 7.327 -41.437 1.00 89.00 689 GLU A CA 1
ATOM 5388 C C . GLU A 1 689 ? 16.004 7.464 -41.705 1.00 89.00 689 GLU A C 1
ATOM 5390 O O . GLU A 1 689 ? 16.408 7.423 -42.866 1.00 89.00 689 GLU A O 1
ATOM 5395 N N . SER A 1 690 ? 16.839 7.505 -40.657 1.00 84.94 690 SER A N 1
ATOM 5396 C CA . SER A 1 690 ? 18.308 7.566 -40.787 1.00 84.94 690 SER A CA 1
ATOM 5397 C C . SER A 1 690 ? 18.935 6.408 -41.591 1.00 84.94 690 SER A C 1
ATOM 5399 O O . SER A 1 690 ? 20.122 6.444 -41.918 1.00 84.94 690 SER A O 1
ATOM 5401 N N . GLY A 1 691 ? 18.171 5.357 -41.907 1.00 85.62 691 GLY A N 1
ATOM 5402 C CA . GLY A 1 691 ? 18.542 4.352 -42.900 1.00 85.62 691 GLY A CA 1
ATOM 5403 C C . GLY A 1 691 ? 17.436 3.324 -43.090 1.00 85.62 691 GLY A C 1
ATOM 5404 O O . GLY A 1 691 ? 17.551 2.185 -42.622 1.00 85.62 691 GLY A O 1
ATOM 5405 N N . TRP A 1 692 ? 16.381 3.760 -43.781 1.00 87.88 692 TRP A N 1
ATOM 5406 C CA . TRP A 1 692 ? 15.127 3.040 -44.005 1.00 87.88 692 TRP A CA 1
ATOM 5407 C C . TRP A 1 692 ? 15.341 1.631 -44.569 1.00 87.88 692 TRP A C 1
ATOM 5409 O O . TRP A 1 692 ? 14.955 0.644 -43.938 1.00 87.88 692 TRP A O 1
ATOM 5419 N N . ASP A 1 693 ? 16.044 1.533 -45.698 1.00 86.38 693 ASP A N 1
ATOM 5420 C CA . ASP A 1 693 ? 16.265 0.286 -46.445 1.00 86.38 693 ASP A CA 1
ATOM 5421 C C . ASP A 1 693 ? 17.256 -0.662 -45.756 1.00 86.38 693 ASP A C 1
ATOM 5423 O O . ASP A 1 693 ? 17.314 -1.852 -46.054 1.00 86.38 693 ASP A O 1
ATOM 5427 N N . VAL A 1 694 ? 18.005 -0.170 -44.763 1.00 83.38 694 VAL A N 1
ATOM 5428 C CA . VAL A 1 694 ? 18.945 -0.981 -43.972 1.00 83.38 694 VAL A CA 1
ATOM 5429 C C . VAL A 1 694 ? 18.251 -1.665 -42.780 1.00 83.38 694 VAL A C 1
ATOM 5431 O O . VAL A 1 694 ? 18.897 -2.109 -41.824 1.00 83.38 694 VAL A O 1
ATOM 5434 N N . GLY A 1 695 ? 16.925 -1.812 -42.847 1.00 79.38 695 GLY A N 1
ATOM 5435 C CA . GLY A 1 695 ? 16.067 -2.487 -41.868 1.00 79.38 695 GLY A CA 1
ATOM 5436 C C . GLY A 1 695 ? 15.266 -1.555 -40.953 1.00 79.38 695 GLY A C 1
ATOM 5437 O O . GLY A 1 695 ? 14.553 -2.049 -40.083 1.00 79.38 695 GLY A O 1
ATOM 5438 N N . GLY A 1 696 ? 15.346 -0.231 -41.130 1.00 86.75 696 GLY A N 1
ATOM 5439 C CA . GLY A 1 696 ? 14.505 0.725 -40.398 1.00 86.75 696 GLY A CA 1
ATOM 5440 C C . GLY A 1 696 ? 13.020 0.558 -40.742 1.00 86.75 696 GLY A C 1
ATOM 5441 O O . GLY A 1 696 ? 12.188 0.380 -39.851 1.00 86.75 696 GLY A O 1
ATOM 5442 N N . GLY A 1 697 ? 12.703 0.510 -42.041 1.00 88.25 697 GLY A N 1
ATOM 5443 C CA . GLY A 1 697 ? 11.340 0.294 -42.534 1.00 88.25 697 GLY A CA 1
ATOM 5444 C C . GLY A 1 697 ? 10.761 -1.077 -42.165 1.00 88.25 697 GLY A C 1
ATOM 5445 O O . GLY A 1 697 ? 9.552 -1.209 -41.992 1.00 88.25 697 GLY A O 1
ATOM 5446 N N . ASP A 1 698 ? 11.603 -2.096 -41.966 1.00 88.81 698 ASP A N 1
ATOM 5447 C CA . ASP A 1 698 ? 11.155 -3.443 -41.585 1.00 88.81 698 ASP A CA 1
ATOM 5448 C C . ASP A 1 698 ? 10.733 -3.536 -40.117 1.00 88.81 698 ASP A C 1
ATOM 5450 O O . ASP A 1 698 ? 9.754 -4.213 -39.797 1.00 88.81 698 ASP A O 1
ATOM 5454 N N . VAL A 1 699 ? 11.428 -2.833 -39.214 1.00 88.38 699 VAL A N 1
ATOM 5455 C CA . VAL A 1 699 ? 11.012 -2.764 -37.805 1.00 88.38 699 VAL A CA 1
ATOM 5456 C C . VAL A 1 699 ? 9.748 -1.910 -37.656 1.00 88.38 699 VAL A C 1
ATOM 5458 O O . VAL A 1 699 ? 8.872 -2.273 -36.873 1.00 88.38 699 VAL A O 1
ATOM 5461 N N . LEU A 1 700 ? 9.579 -0.854 -38.462 1.00 90.38 700 LEU A N 1
ATOM 5462 C CA . LEU A 1 700 ? 8.318 -0.102 -38.510 1.00 90.38 700 LEU A CA 1
ATOM 5463 C C . LEU A 1 700 ? 7.159 -0.905 -39.120 1.00 90.38 700 LEU A C 1
ATOM 5465 O O . LEU A 1 700 ? 6.066 -0.871 -38.560 1.00 90.38 700 LEU A O 1
ATOM 5469 N N . ARG A 1 701 ? 7.375 -1.714 -40.169 1.00 90.50 701 ARG A N 1
ATOM 5470 C CA . ARG A 1 701 ? 6.358 -2.683 -40.632 1.00 90.50 701 ARG A CA 1
ATOM 5471 C C . ARG A 1 701 ? 5.942 -3.638 -39.512 1.00 90.50 701 ARG A C 1
ATOM 5473 O O . ARG A 1 701 ? 4.751 -3.821 -39.280 1.00 90.50 701 ARG A O 1
ATOM 5480 N N . LYS A 1 702 ? 6.902 -4.195 -38.762 1.00 89.94 702 LYS A N 1
ATOM 5481 C CA . LYS A 1 702 ? 6.630 -5.055 -37.592 1.00 89.94 702 LYS A CA 1
ATOM 5482 C C . LYS A 1 702 ? 5.898 -4.340 -36.449 1.00 89.94 702 LYS A C 1
ATOM 5484 O O . LYS A 1 702 ? 5.198 -5.012 -35.695 1.00 89.94 702 LYS A O 1
ATOM 5489 N N . ALA A 1 703 ? 6.068 -3.025 -36.303 1.00 89.56 703 ALA A N 1
ATOM 5490 C CA . ALA A 1 703 ? 5.319 -2.206 -35.352 1.00 89.56 703 ALA A CA 1
ATOM 5491 C C . ALA A 1 703 ? 3.865 -2.018 -35.813 1.00 89.56 703 ALA A C 1
ATOM 5493 O O . ALA A 1 703 ? 2.936 -2.341 -35.077 1.00 89.56 703 ALA A O 1
ATOM 5494 N N . ILE A 1 704 ? 3.676 -1.573 -37.057 1.00 89.94 704 ILE A N 1
ATOM 5495 C CA . ILE A 1 704 ? 2.369 -1.267 -37.659 1.00 89.94 704 ILE A CA 1
ATOM 5496 C C . ILE A 1 704 ? 1.470 -2.505 -37.753 1.00 89.94 704 ILE A C 1
ATOM 5498 O O . ILE A 1 704 ? 0.293 -2.426 -37.419 1.00 89.94 704 ILE A O 1
ATOM 5502 N N . LEU A 1 705 ? 2.025 -3.670 -38.104 1.00 88.12 705 LEU A N 1
ATOM 5503 C CA . LEU A 1 705 ? 1.288 -4.944 -38.135 1.00 88.12 705 LEU A CA 1
ATOM 5504 C C . LEU A 1 705 ? 0.719 -5.377 -36.766 1.00 88.12 705 LEU A C 1
ATOM 5506 O O . LEU A 1 705 ? -0.112 -6.279 -36.718 1.00 88.12 705 LEU A O 1
ATOM 5510 N N . GLY A 1 706 ? 1.169 -4.775 -35.660 1.00 80.62 706 GLY A N 1
ATOM 5511 C CA . GLY A 1 706 ? 0.664 -5.037 -34.309 1.00 80.62 706 GLY A CA 1
ATOM 5512 C C . GLY A 1 706 ? -0.351 -4.015 -33.784 1.00 80.62 706 GLY A C 1
ATOM 5513 O O . GLY A 1 706 ? -0.729 -4.117 -32.616 1.00 80.62 706 GLY A O 1
ATOM 5514 N N . LEU A 1 707 ? -0.757 -3.024 -34.588 1.00 88.81 707 LEU A N 1
ATOM 5515 C CA . LEU A 1 707 ? -1.501 -1.842 -34.136 1.00 88.81 707 LEU A CA 1
ATOM 5516 C C . LEU A 1 707 ? -2.921 -1.736 -34.730 1.00 88.81 707 LEU A C 1
ATOM 5518 O O . LEU A 1 707 ? -3.118 -2.042 -35.906 1.00 88.81 707 LEU A O 1
ATOM 5522 N N . PRO A 1 708 ? -3.909 -1.229 -33.961 1.00 86.75 708 PRO A N 1
ATOM 5523 C CA . PRO A 1 708 ? -5.173 -0.733 -34.508 1.00 86.75 708 PRO A CA 1
ATOM 5524 C C . PRO A 1 708 ? -4.934 0.403 -35.511 1.00 86.75 708 PRO A C 1
ATOM 5526 O O . PRO A 1 708 ? -4.052 1.237 -35.300 1.00 86.75 708 PRO A O 1
ATOM 5529 N N . GLN A 1 709 ? -5.750 0.486 -36.568 1.00 84.31 709 GLN A N 1
ATOM 5530 C CA . GLN A 1 709 ? -5.565 1.483 -37.634 1.00 84.31 709 GLN A CA 1
ATOM 5531 C C . GLN A 1 709 ? -5.661 2.937 -37.146 1.00 84.31 709 GLN A C 1
ATOM 5533 O O . GLN A 1 709 ? -5.012 3.820 -37.709 1.00 84.31 709 GLN A O 1
ATOM 5538 N N . GLU A 1 710 ? -6.424 3.189 -36.083 1.00 87.50 710 GLU A N 1
ATOM 5539 C CA . GLU A 1 710 ? -6.524 4.484 -35.397 1.00 87.50 710 GLU A CA 1
ATOM 5540 C C . GLU A 1 710 ? -5.154 4.982 -34.912 1.00 87.50 710 GLU A C 1
ATOM 5542 O O . GLU A 1 710 ? -4.779 6.118 -35.196 1.00 87.50 710 GLU A O 1
ATOM 5547 N N . LEU A 1 711 ? -4.368 4.105 -34.274 1.00 87.62 711 LEU A N 1
ATOM 5548 C CA . LEU A 1 711 ? -3.098 4.441 -33.616 1.00 87.62 711 LEU A CA 1
ATOM 5549 C C . LEU A 1 711 ? -1.896 4.540 -34.570 1.00 87.62 711 LEU A C 1
ATOM 5551 O O . LEU A 1 711 ? -0.781 4.781 -34.114 1.00 87.62 711 LEU A O 1
ATOM 5555 N N . ILE A 1 712 ? -2.079 4.327 -35.877 1.00 88.50 712 ILE A N 1
ATOM 5556 C CA . ILE A 1 712 ? -1.000 4.485 -36.861 1.00 88.50 712 ILE A CA 1
ATOM 5557 C C . ILE A 1 712 ? -0.924 5.969 -37.278 1.00 88.50 712 ILE A C 1
ATOM 5559 O O . ILE A 1 712 ? -1.894 6.473 -37.857 1.00 88.50 712 ILE A O 1
ATOM 5563 N N . PRO A 1 713 ? 0.205 6.671 -37.058 1.00 88.00 713 PRO A N 1
ATOM 5564 C CA . PRO A 1 713 ? 0.408 8.047 -37.512 1.00 88.00 713 PRO A CA 1
ATOM 5565 C C . PRO A 1 713 ? 0.186 8.240 -39.016 1.00 88.00 713 PRO A C 1
ATOM 5567 O O . PRO A 1 713 ? 0.550 7.384 -39.826 1.00 88.00 713 PRO A O 1
ATOM 5570 N N . THR A 1 714 ? -0.349 9.397 -39.409 1.00 85.62 714 THR A N 1
ATOM 5571 C CA . THR A 1 714 ? -0.625 9.738 -40.817 1.00 85.62 714 THR A CA 1
ATOM 5572 C C . THR A 1 714 ? 0.634 9.686 -41.690 1.00 85.62 714 THR A C 1
ATOM 5574 O O . THR A 1 714 ? 0.583 9.203 -42.816 1.00 85.62 714 THR A O 1
ATOM 5577 N N . GLU A 1 715 ? 1.787 10.085 -41.150 1.00 83.31 715 GLU A N 1
ATOM 5578 C CA . GLU A 1 715 ? 3.097 10.028 -41.823 1.00 83.31 715 GLU A CA 1
ATOM 5579 C C . GLU A 1 715 ? 3.509 8.592 -42.189 1.00 83.31 715 GLU A C 1
ATOM 5581 O O . GLU A 1 715 ? 4.149 8.363 -43.213 1.00 83.31 715 GLU A O 1
ATOM 5586 N N . LEU A 1 716 ? 3.111 7.612 -41.370 1.00 83.50 716 LEU A N 1
ATOM 5587 C CA . LEU A 1 716 ? 3.346 6.191 -41.621 1.00 83.50 716 LEU A CA 1
ATOM 5588 C C . LEU A 1 716 ? 2.279 5.597 -42.556 1.00 83.50 716 LEU A C 1
ATOM 5590 O O . LEU A 1 716 ? 2.623 4.778 -43.404 1.00 83.50 716 LEU A O 1
ATOM 5594 N N . LYS A 1 717 ? 1.020 6.058 -42.472 1.00 83.75 717 LYS A N 1
ATOM 5595 C CA . LYS A 1 717 ? -0.074 5.705 -43.407 1.00 83.75 717 LYS A CA 1
ATOM 5596 C C . LYS A 1 717 ? 0.159 6.185 -44.847 1.00 83.75 717 LYS A C 1
ATOM 5598 O O . LYS A 1 717 ? -0.437 5.638 -45.763 1.00 83.75 717 LYS A O 1
ATOM 5603 N N . LEU A 1 718 ? 0.990 7.209 -45.054 1.00 82.31 718 LEU A N 1
ATOM 5604 C CA . LEU A 1 718 ? 1.343 7.737 -46.381 1.00 82.31 718 LEU A CA 1
ATOM 5605 C C . LEU A 1 718 ? 2.591 7.071 -46.995 1.00 82.31 718 LEU A C 1
ATOM 5607 O O . LEU A 1 718 ? 3.005 7.444 -48.092 1.00 82.31 718 LEU A O 1
ATOM 5611 N N . ARG A 1 719 ? 3.218 6.121 -46.287 1.00 79.56 719 ARG A N 1
ATOM 5612 C CA . ARG A 1 719 ? 4.543 5.559 -46.613 1.00 79.56 719 ARG A CA 1
ATOM 5613 C C . ARG A 1 719 ? 4.560 4.035 -46.788 1.00 79.56 719 ARG A C 1
ATOM 5615 O O . ARG A 1 719 ? 5.588 3.485 -47.191 1.00 79.56 719 ARG A O 1
ATOM 5622 N N . PHE A 1 720 ? 3.450 3.369 -46.480 1.00 78.88 720 PHE A N 1
ATOM 5623 C CA . PHE A 1 720 ? 3.243 1.926 -46.588 1.00 78.88 720 PHE A CA 1
ATOM 5624 C C . PHE A 1 720 ? 1.922 1.632 -47.298 1.00 78.88 720 PHE A C 1
ATOM 5626 O O . PHE A 1 720 ? 1.926 0.660 -48.083 1.00 78.88 720 PHE A O 1
#

Mean predicted aligned error: 20.36 Å

Radius of gyration: 53.02 Å; Cα contacts (8 Å, |Δi|>4): 422; chains: 1; bounding box: 126×83×156 Å

Solvent-accessible surface area (backbone atoms only — not comparable to full-atom values): 44720 Å² total; per-residue (Å²): 134,85,86,93,81,89,83,87,88,85,90,87,84,87,86,89,86,83,90,90,83,87,89,90,82,79,89,86,89,86,88,85,89,86,88,84,89,87,81,88,86,88,81,87,85,84,89,79,84,49,74,64,60,58,48,51,57,56,63,74,73,64,83,88,88,84,83,91,85,86,83,90,87,88,90,85,91,80,90,80,91,79,89,86,89,87,88,80,91,87,89,84,87,90,80,81,92,75,88,81,82,81,79,98,80,77,88,81,74,73,52,70,69,55,53,50,49,50,48,53,52,54,51,49,51,68,73,63,70,75,90,74,81,81,83,92,82,88,82,92,74,89,80,72,84,72,94,72,92,76,85,76,61,102,56,87,86,58,95,72,85,54,83,85,74,73,81,82,86,89,75,66,88,58,30,74,86,70,55,73,71,72,75,79,52,93,39,88,64,47,43,54,53,48,52,48,50,55,53,46,56,55,46,51,60,50,52,58,53,57,72,58,64,79,46,68,66,58,54,52,51,52,54,51,50,53,47,53,51,55,51,50,54,48,52,58,61,56,73,74,56,83,84,76,80,94,73,94,74,84,78,81,78,77,78,80,74,76,77,80,53,68,63,65,54,48,54,52,48,53,52,51,51,50,49,49,52,51,49,49,52,52,53,52,50,51,53,53,50,53,52,50,51,53,52,50,52,50,51,50,52,54,49,51,52,46,53,48,52,59,48,49,54,51,51,49,53,58,44,60,48,46,60,48,49,52,50,51,47,58,50,45,67,62,43,50,70,51,52,53,48,56,50,50,48,51,46,46,56,35,28,52,54,37,48,58,42,46,55,52,48,53,50,56,45,49,61,26,46,28,45,62,37,55,28,66,67,68,76,82,73,76,83,81,62,96,88,62,90,68,79,73,77,83,45,76,62,58,58,46,50,53,52,49,53,54,49,51,63,47,51,64,38,51,77,69,65,61,76,69,88,68,56,62,50,66,80,73,66,87,60,71,56,77,63,61,44,49,54,53,51,49,52,50,59,50,48,53,50,53,60,62,50,72,59,63,82,64,79,57,60,40,81,75,37,52,77,64,27,54,54,43,58,55,42,52,40,45,71,76,41,43,66,64,26,57,79,66,42,41,46,59,52,50,40,65,63,47,40,60,61,45,50,60,74,48,55,87,69,49,62,59,78,44,89,69,57,72,76,76,36,66,58,33,49,46,33,41,66,66,20,37,50,91,66,72,98,82,62,94,69,80,50,68,36,100,56,42,66,38,30,46,47,38,42,66,66,64,42,47,64,48,53,28,52,39,34,63,39,33,67,50,48,58,75,37,82,63,31,57,58,39,50,49,59,51,50,54,59,47,48,76,60,41,67,81,82,38,70,68,55,53,47,42,61,46,27,66,43,47,56,47,52,52,55,39,56,53,40,26,49,53,40,50,46,22,56,71,45,24,80,78,47,87,53,74,93,47,93,60,16,54,62,24,50,46,24,56,48,41,37,49,46,45,34,49,54,40,51,56,56,47,30,73,72,62,40,65,60,96,44,44,55,57,53,50,34,44,36,44,60,50,39,39,44,63,64,19,63,78,42,32,92,69,48,25,52,56,54,48,50,62,46,55,78,73,52,62,77,84,57,54,51,68,78,57,70,76,73,114